Protein AF-0000000087669656 (afdb_homodimer)

Secondary structure (DSSP, 8-state):
-EEEEEE--S-TTSHHHHHHHHHHHHHHHTT-EEEEEETTTTT------HHHHHTTTSTTGGGGGGHHHHHHHHH-SEEEEEEEEBTTB--HHHHHHHHHHS-BTTTEEEETTEEEES-TT--EEEEEEEESS-HHHHHHTT-HHHHIIIIIIHHHH-TT--EEEEEE--GGG--HHHHHHHHHHHHHHHHT-/-EEEEEE--S-TTSHHHHHHHHHHHHHHHTT-EEEEEETTTTT------HHHHHTTTSTTGGGGGGHHHHHHHHH-SEEEEEEEEBTTB--HHHHHHHHHHS-BTTTEEEETTEEEES-TT--EEEEEEEESS-HHHHHHTT-HHHHIIIIIIHHHH-TT--EEEEEE--GGG--HHHHHHHHHHHHHHHHT-

Structure (mmCIF, N/CA/C/O backbone):
data_AF-0000000087669656-model_v1
#
loop_
_entity.id
_entity.type
_entity.pdbx_description
1 polymer 'NAD(P)H dehydrogenase'
#
loop_
_atom_site.group_PDB
_atom_site.id
_atom_site.type_symbol
_atom_site.label_atom_id
_atom_site.label_alt_id
_atom_site.label_comp_id
_atom_site.label_asym_id
_atom_site.label_entity_id
_atom_site.label_seq_id
_atom_site.pdbx_PDB_ins_code
_atom_site.Cartn_x
_atom_site.Cartn_y
_atom_site.Cartn_z
_atom_site.occupancy
_atom_site.B_iso_or_equiv
_atom_site.auth_seq_id
_atom_site.auth_comp_id
_atom_site.auth_asym_id
_atom_site.auth_atom_id
_atom_site.pdbx_PDB_model_num
ATOM 1 N N . MET A 1 1 ? 1.898 26.453 12.648 1 98.06 1 MET A N 1
ATOM 2 C CA . MET A 1 1 ? 2.768 25.547 11.898 1 98.06 1 MET A CA 1
ATOM 3 C C . MET A 1 1 ? 2.342 25.469 10.438 1 98.06 1 MET A C 1
ATOM 5 O O . MET A 1 1 ? 1.196 25.781 10.102 1 98.06 1 MET A O 1
ATOM 9 N N . ARG A 1 2 ? 3.307 25.125 9.586 1 98.81 2 ARG A N 1
ATOM 10 C CA . ARG A 1 2 ? 2.979 24.703 8.227 1 98.81 2 ARG A CA 1
ATOM 11 C C . ARG A 1 2 ? 2.621 23.219 8.18 1 98.81 2 ARG A C 1
ATOM 13 O O . ARG A 1 2 ? 3.484 22.359 8.367 1 98.81 2 ARG A O 1
ATOM 20 N N . VAL A 1 3 ? 1.37 22.922 7.918 1 98.94 3 VAL A N 1
ATOM 21 C CA . VAL A 1 3 ? 0.892 21.547 7.93 1 98.94 3 VAL A CA 1
ATOM 22 C C . VAL A 1 3 ? 0.675 21.062 6.5 1 98.94 3 VAL A C 1
ATOM 24 O O . VAL A 1 3 ? -0.101 21.656 5.746 1 98.94 3 VAL A O 1
ATOM 27 N N . LEU A 1 4 ? 1.393 20.062 6.133 1 98.94 4 LEU A N 1
ATOM 28 C CA . LEU A 1 4 ? 1.112 19.375 4.879 1 98.94 4 LEU A CA 1
ATOM 29 C C . LEU A 1 4 ? 0.018 18.328 5.062 1 98.94 4 LEU A C 1
ATOM 31 O O . LEU A 1 4 ? 0.16 17.406 5.879 1 98.94 4 LEU A O 1
ATOM 35 N N . VAL A 1 5 ? -1.113 18.516 4.422 1 98.94 5 VAL A N 1
ATOM 36 C CA . VAL A 1 5 ? -2.197 17.547 4.434 1 98.94 5 VAL A CA 1
ATOM 37 C C . VAL A 1 5 ? -2.152 16.719 3.152 1 98.94 5 VAL A C 1
ATOM 39 O O . VAL A 1 5 ? -2.285 17.25 2.051 1 98.94 5 VAL A O 1
ATOM 42 N N . LEU A 1 6 ? -1.875 15.445 3.285 1 98.94 6 LEU A N 1
ATOM 43 C CA . LEU A 1 6 ? -1.978 14.5 2.174 1 98.94 6 LEU A CA 1
ATOM 44 C C . LEU A 1 6 ? -3.365 13.867 2.123 1 98.94 6 LEU A C 1
ATOM 46 O O . LEU A 1 6 ? -3.785 13.211 3.074 1 98.94 6 LEU A O 1
ATOM 50 N N . TYR A 1 7 ? -4.051 14.125 1.062 1 98.94 7 TYR A N 1
ATOM 51 C CA . TYR A 1 7 ? -5.406 13.609 0.904 1 98.94 7 TYR A CA 1
ATOM 52 C C . TYR A 1 7 ? -5.512 12.719 -0.324 1 98.94 7 TYR A C 1
ATOM 54 O O . TYR A 1 7 ? -4.945 13.023 -1.375 1 98.94 7 TYR A O 1
ATOM 62 N N . SER A 1 8 ? -6.199 11.578 -0.119 1 98.75 8 SER A N 1
ATOM 63 C CA . SER A 1 8 ? -6.395 10.695 -1.264 1 98.75 8 SER A CA 1
ATOM 64 C C . SER A 1 8 ? -7.789 10.078 -1.255 1 98.75 8 SER A C 1
ATOM 66 O O . SER A 1 8 ? -8.047 9.125 -0.516 1 98.75 8 SER A O 1
ATOM 68 N N . HIS A 1 9 ? -8.641 10.531 -2.062 1 98.75 9 HIS A N 1
ATOM 69 C CA . HIS A 1 9 ? -9.945 9.977 -2.406 1 98.75 9 HIS A CA 1
ATOM 70 C C . HIS A 1 9 ? -10.469 10.578 -3.705 1 98.75 9 HIS A C 1
ATOM 72 O O . HIS A 1 9 ? -10.43 11.789 -3.895 1 98.75 9 HIS A O 1
ATOM 78 N N . PRO A 1 10 ? -11.008 9.766 -4.539 1 98.56 10 PRO A N 1
ATOM 79 C CA . PRO A 1 10 ? -11.305 10.242 -5.891 1 98.56 10 PRO A CA 1
ATOM 80 C C . PRO A 1 10 ? -12.648 10.953 -5.984 1 98.56 10 PRO A C 1
ATOM 82 O O . PRO A 1 10 ? -12.922 11.641 -6.973 1 98.56 10 PRO A O 1
ATOM 85 N N . VAL A 1 11 ? -13.547 10.742 -5.016 1 98.44 11 VAL A N 1
ATOM 86 C CA . VAL A 1 11 ? -14.906 11.258 -5.113 1 98.44 11 VAL A CA 1
ATOM 87 C C . VAL A 1 11 ? -15.086 12.438 -4.16 1 98.44 11 VAL A C 1
ATOM 89 O O . VAL A 1 11 ? -15.102 12.258 -2.941 1 98.44 11 VAL A O 1
ATOM 92 N N . GLU A 1 12 ? -15.352 13.57 -4.656 1 96.5 12 GLU A N 1
ATOM 93 C CA . GLU A 1 12 ? -15.414 14.82 -3.9 1 96.5 12 GLU A CA 1
ATOM 94 C C . GLU A 1 12 ? -16.562 14.797 -2.898 1 96.5 12 GLU A C 1
ATOM 96 O O . GLU A 1 12 ? -16.438 15.32 -1.789 1 96.5 12 GLU A O 1
ATOM 101 N N . GLU A 1 13 ? -17.656 14.172 -3.27 1 96.19 13 GLU A N 1
ATOM 102 C CA . GLU A 1 13 ? -18.859 14.211 -2.447 1 96.19 13 GLU A CA 1
ATOM 103 C C . GLU A 1 13 ? -18.875 13.062 -1.437 1 96.19 13 GLU A C 1
ATOM 105 O O . GLU A 1 13 ? -19.812 12.922 -0.663 1 96.19 13 GLU A O 1
ATOM 110 N N . SER A 1 14 ? -17.828 12.367 -1.384 1 97.06 14 SER A N 1
ATOM 111 C CA . SER A 1 14 ? -17.734 11.203 -0.5 1 97.06 14 SER A CA 1
ATOM 112 C C . SER A 1 14 ? -17.625 11.633 0.96 1 97.06 14 SER A C 1
ATOM 114 O O . SER A 1 14 ? -17.359 12.805 1.251 1 97.06 14 SER A O 1
ATOM 116 N N . PHE A 1 15 ? -17.875 10.703 1.892 1 98.25 15 PHE A N 1
ATOM 117 C CA . PHE A 1 15 ? -17.609 10.945 3.305 1 98.25 15 PHE A CA 1
ATOM 118 C C . PHE A 1 15 ? -16.141 11.297 3.525 1 98.25 15 PHE A C 1
ATOM 120 O O . PHE A 1 15 ? -15.82 12.141 4.363 1 98.25 15 PHE A O 1
ATOM 127 N N . GLY A 1 16 ? -15.211 10.641 2.758 1 98.38 16 GLY A N 1
ATOM 128 C CA . GLY A 1 16 ? -13.805 11.016 2.781 1 98.38 16 GLY A CA 1
ATOM 129 C C . GLY A 1 16 ? -13.578 12.477 2.432 1 98.38 16 GLY A C 1
ATOM 130 O O . GLY A 1 16 ? -12.758 13.148 3.061 1 98.38 16 GLY A O 1
ATOM 131 N N . GLY A 1 17 ? -14.305 12.906 1.438 1 98.56 17 GLY A N 1
ATOM 132 C CA . GLY A 1 17 ? -14.242 14.312 1.092 1 98.56 17 GLY A CA 1
ATOM 133 C C . GLY A 1 17 ? -14.688 15.227 2.219 1 98.56 17 GLY A C 1
ATOM 134 O O . GLY A 1 17 ? -14.07 16.266 2.457 1 98.56 17 GLY A O 1
ATOM 135 N N . ALA A 1 18 ? -15.75 14.883 2.914 1 98.75 18 ALA A N 1
ATOM 136 C CA . ALA A 1 18 ? -16.234 15.656 4.055 1 98.75 18 ALA A CA 1
ATOM 137 C C . ALA A 1 18 ? -15.188 15.711 5.164 1 98.75 18 ALA A C 1
ATOM 139 O O . ALA A 1 18 ? -14.961 16.766 5.758 1 98.75 18 ALA A O 1
ATOM 140 N N . LEU A 1 19 ? -14.57 14.602 5.414 1 98.94 19 LEU A N 1
ATOM 141 C CA . LEU A 1 19 ? -13.523 14.539 6.426 1 98.94 19 LEU A CA 1
ATOM 142 C C . LEU A 1 19 ? -12.344 15.422 6.043 1 98.94 19 LEU A C 1
ATOM 144 O O . LEU A 1 19 ? -11.773 16.109 6.898 1 98.94 19 LEU A O 1
ATOM 148 N N . HIS A 1 20 ? -12 15.383 4.785 1 98.94 20 HIS A N 1
ATOM 149 C CA . HIS A 1 20 ? -10.914 16.203 4.273 1 98.94 20 HIS A CA 1
ATOM 150 C C . HIS A 1 20 ? -11.203 17.688 4.477 1 98.94 20 HIS A C 1
ATOM 152 O O . HIS A 1 20 ? -10.375 18.422 5.035 1 98.94 20 HIS A O 1
ATOM 158 N N . ARG A 1 21 ? -12.367 18.125 4.051 1 98.88 21 ARG A N 1
ATOM 159 C CA . ARG A 1 21 ? -12.758 19.516 4.207 1 98.88 21 ARG A CA 1
ATOM 160 C C . ARG A 1 21 ? -12.766 19.922 5.676 1 98.88 21 ARG A C 1
ATOM 162 O O . ARG A 1 21 ? -12.266 21 6.031 1 98.88 21 ARG A O 1
ATOM 169 N N . GLN A 1 22 ? -13.312 19.094 6.5 1 98.94 22 GLN A N 1
ATOM 170 C CA . GLN A 1 22 ? -13.359 19.375 7.934 1 98.94 22 GLN A CA 1
ATOM 171 C C . GLN A 1 22 ? -11.945 19.469 8.516 1 98.94 22 GLN A C 1
ATOM 173 O O . GLN A 1 22 ? -11.672 20.359 9.328 1 98.94 22 GLN A O 1
ATOM 178 N N . THR A 1 23 ? -11.055 18.562 8.133 1 98.94 23 THR A N 1
ATOM 179 C CA . THR A 1 23 ? -9.68 18.562 8.602 1 98.94 23 THR A CA 1
ATOM 180 C C . THR A 1 23 ? -8.977 19.859 8.25 1 98.94 23 THR A C 1
ATOM 182 O O . THR A 1 23 ? -8.398 20.531 9.117 1 98.94 23 THR A O 1
ATOM 185 N N . VAL A 1 24 ? -9.086 20.25 6.996 1 98.94 24 VAL A N 1
ATOM 186 C CA . VAL A 1 24 ? -8.422 21.453 6.508 1 98.94 24 VAL A CA 1
ATOM 187 C C . VAL A 1 24 ? -8.984 22.672 7.219 1 98.94 24 VAL A C 1
ATOM 189 O O . VAL A 1 24 ? -8.234 23.516 7.719 1 98.94 24 VAL A O 1
ATOM 192 N N . THR A 1 25 ? -10.305 22.734 7.297 1 98.88 25 THR A N 1
ATOM 193 C CA . THR A 1 25 ? -10.961 23.875 7.941 1 98.88 25 THR A CA 1
ATOM 194 C C . THR A 1 25 ? -10.555 23.969 9.414 1 98.88 25 THR A C 1
ATOM 196 O O . THR A 1 25 ? -10.227 25.047 9.898 1 98.88 25 THR A O 1
ATOM 199 N N . SER A 1 26 ? -10.57 22.859 10.07 1 98.94 26 SER A N 1
ATOM 200 C CA . SER A 1 26 ? -10.266 22.844 11.5 1 98.94 26 SER A CA 1
ATOM 201 C C . SER A 1 26 ? -8.805 23.203 11.758 1 98.94 26 SER A C 1
ATOM 203 O O . SER A 1 26 ? -8.508 23.922 12.719 1 98.94 26 SER A O 1
ATOM 205 N N . LEU A 1 27 ? -7.879 22.703 10.938 1 98.94 27 LEU A N 1
ATOM 206 C CA . LEU A 1 27 ? -6.473 23.062 11.078 1 98.94 27 LEU A CA 1
ATOM 207 C C . LEU A 1 27 ? -6.273 24.562 10.898 1 98.94 27 LEU A C 1
ATOM 209 O O . LEU A 1 27 ? -5.508 25.188 11.641 1 98.94 27 LEU A O 1
ATOM 213 N N . LYS A 1 28 ? -6.953 25.109 9.914 1 98.88 28 LYS A N 1
ATOM 214 C CA . LYS A 1 28 ? -6.875 26.547 9.695 1 98.88 28 LYS A CA 1
ATOM 215 C C . LYS A 1 28 ? -7.457 27.312 10.883 1 98.88 28 LYS A C 1
ATOM 217 O O . LYS A 1 28 ? -6.902 28.328 11.305 1 98.88 28 LYS A O 1
ATOM 222 N N . THR A 1 29 ? -8.555 26.859 11.375 1 98.75 29 THR A N 1
ATOM 223 C CA . THR A 1 29 ? -9.18 27.453 12.555 1 98.75 29 THR A CA 1
ATOM 224 C C . THR A 1 29 ? -8.219 27.453 13.734 1 98.75 29 THR A C 1
ATOM 226 O O . THR A 1 29 ? -8.211 28.391 14.539 1 98.75 29 THR A O 1
ATOM 229 N N . ALA A 1 30 ? -7.387 26.438 13.852 1 98.69 30 ALA A N 1
ATOM 230 C CA . ALA A 1 30 ? -6.41 26.297 14.93 1 98.69 30 ALA A CA 1
ATOM 231 C C . ALA A 1 30 ? -5.227 27.234 14.727 1 98.69 30 ALA A C 1
ATOM 233 O O . ALA A 1 30 ? -4.352 27.328 15.586 1 98.69 30 ALA A O 1
ATOM 234 N N . GLY A 1 31 ? -5.152 27.906 13.562 1 98.75 31 GLY A N 1
ATOM 235 C CA . GLY A 1 31 ? -4.129 28.906 13.328 1 98.75 31 GLY A CA 1
ATOM 236 C C . GLY A 1 31 ? -2.973 28.391 12.492 1 98.75 31 GLY A C 1
ATOM 237 O O . GLY A 1 31 ? -1.952 29.078 12.359 1 98.75 31 GLY A O 1
ATOM 238 N N . HIS A 1 32 ? -3.088 27.203 11.891 1 98.88 32 HIS A N 1
ATOM 239 C CA . HIS A 1 32 ? -2.016 26.625 11.086 1 98.88 32 HIS A CA 1
ATOM 240 C C . HIS A 1 32 ? -2.074 27.141 9.648 1 98.88 32 HIS A C 1
ATOM 242 O O . HIS A 1 32 ? -3.139 27.531 9.164 1 98.88 32 HIS A O 1
ATOM 248 N N . GLU A 1 33 ? -0.918 27.234 8.992 1 98.88 33 GLU A N 1
ATOM 249 C CA . GLU A 1 33 ? -0.84 27.312 7.539 1 98.88 33 GLU A CA 1
ATOM 250 C C . GLU A 1 33 ? -0.948 25.938 6.895 1 98.88 33 GLU A C 1
ATOM 252 O O . GLU A 1 33 ? -0.137 25.047 7.172 1 98.88 33 GLU A O 1
ATOM 257 N N . VAL A 1 34 ? -1.955 25.781 6.059 1 98.94 34 VAL A N 1
ATOM 258 C CA . VAL A 1 34 ? -2.225 24.438 5.551 1 98.94 34 VAL A CA 1
ATOM 259 C C . VAL A 1 34 ? -1.82 24.344 4.082 1 98.94 34 VAL A C 1
ATOM 261 O O . VAL A 1 34 ? -2.262 25.156 3.26 1 98.94 34 VAL A O 1
ATOM 264 N N . ASP A 1 35 ? -0.909 23.469 3.711 1 98.94 35 ASP A N 1
ATOM 265 C CA . ASP A 1 35 ? -0.659 23.016 2.344 1 98.94 35 ASP A CA 1
ATOM 266 C C . ASP A 1 35 ? -1.482 21.781 2.012 1 98.94 35 ASP A C 1
ATOM 268 O O . ASP A 1 35 ? -1.108 20.656 2.377 1 98.94 35 ASP A O 1
ATOM 272 N N . ASP A 1 36 ? -2.562 22.047 1.373 1 98.88 36 ASP A N 1
ATOM 273 C CA . ASP A 1 36 ? -3.523 20.984 1.065 1 98.88 36 ASP A CA 1
ATOM 274 C C . ASP A 1 36 ? -3.139 20.25 -0.215 1 98.88 36 ASP A C 1
ATOM 276 O O . ASP A 1 36 ? -3.473 20.688 -1.316 1 98.88 36 ASP A O 1
ATOM 280 N N . CYS A 1 37 ? -2.48 19.109 -0.04 1 98.88 37 CYS A N 1
ATOM 281 C CA . CYS A 1 37 ? -2.047 18.297 -1.164 1 98.88 37 CYS A CA 1
ATOM 282 C C . CYS A 1 37 ? -3.061 17.188 -1.458 1 98.88 37 CYS A C 1
ATOM 284 O O . CYS A 1 37 ? -3 16.109 -0.869 1 98.88 37 CYS A O 1
ATOM 286 N N . ASN A 1 38 ? -3.951 17.5 -2.326 1 98.81 38 ASN A N 1
ATOM 287 C CA . ASN A 1 38 ? -4.906 16.516 -2.83 1 98.81 38 ASN A CA 1
ATOM 288 C C . ASN A 1 38 ? -4.344 15.742 -4.02 1 98.81 38 ASN A C 1
ATOM 290 O O . ASN A 1 38 ? -4.301 16.25 -5.137 1 98.81 38 ASN A O 1
ATOM 294 N N . LEU A 1 39 ? -4.027 14.5 -3.797 1 98.81 39 LEU A N 1
ATOM 295 C CA . LEU A 1 39 ? -3.281 13.727 -4.781 1 98.81 39 LEU A CA 1
ATOM 296 C C . LEU A 1 39 ? -4.133 13.453 -6.016 1 98.81 39 LEU A C 1
ATOM 298 O O . LEU A 1 39 ? -3.619 13.398 -7.133 1 98.81 39 LEU A O 1
ATOM 302 N N . TYR A 1 40 ? -5.434 13.227 -5.801 1 98.75 40 TYR A N 1
ATOM 303 C CA . TYR A 1 40 ? -6.32 13.008 -6.938 1 98.75 40 TYR A CA 1
ATOM 304 C C . TYR A 1 40 ? -6.512 14.289 -7.738 1 98.75 40 TYR A C 1
ATOM 306 O O . TYR A 1 40 ? -6.426 14.281 -8.969 1 98.75 40 TYR A O 1
ATOM 314 N N . ALA A 1 41 ? -6.746 15.406 -7.02 1 98.25 41 ALA A N 1
ATOM 315 C CA . ALA A 1 41 ? -6.945 16.688 -7.699 1 98.25 41 ALA A CA 1
ATOM 316 C C . ALA A 1 41 ? -5.703 17.078 -8.492 1 98.25 41 ALA A C 1
ATOM 318 O O . ALA A 1 41 ? -5.805 17.703 -9.555 1 98.25 41 ALA A O 1
ATOM 319 N N . GLU A 1 42 ? -4.566 16.672 -8.031 1 98.06 42 GLU A N 1
ATOM 320 C CA . GLU A 1 42 ? -3.307 17.047 -8.656 1 98.06 42 GLU A CA 1
ATOM 321 C C . GLU A 1 42 ? -2.844 15.992 -9.648 1 98.06 42 GLU A C 1
ATOM 323 O O . GLU A 1 42 ? -1.757 16.094 -10.219 1 98.06 42 GLU A O 1
ATOM 328 N N . ALA A 1 43 ? -3.602 14.922 -9.852 1 97.75 43 ALA A N 1
ATOM 329 C CA . ALA A 1 43 ? -3.309 13.852 -10.797 1 97.75 43 ALA A CA 1
ATOM 330 C C . ALA A 1 43 ? -1.926 13.258 -10.547 1 97.75 43 ALA A C 1
ATOM 332 O O . ALA A 1 43 ? -1.146 13.062 -11.477 1 97.75 43 ALA A O 1
ATOM 333 N N . PHE A 1 44 ? -1.64 13.055 -9.328 1 98.5 44 PHE A N 1
ATOM 334 C CA . PHE A 1 44 ? -0.348 12.484 -8.969 1 98.5 44 PHE A CA 1
ATOM 335 C C . PHE A 1 44 ? -0.175 11.102 -9.586 1 98.5 44 PHE A C 1
ATOM 337 O O . PHE A 1 44 ? -1.07 10.258 -9.492 1 98.5 44 PHE A O 1
ATOM 344 N N . ASP A 1 45 ? 0.923 10.828 -10.227 1 98.12 45 ASP A N 1
ATOM 345 C CA . ASP A 1 45 ? 1.252 9.508 -10.766 1 98.12 45 ASP A CA 1
ATOM 346 C C . ASP A 1 45 ? 1.988 8.664 -9.727 1 98.12 45 ASP A C 1
ATOM 348 O O . ASP A 1 45 ? 3.152 8.93 -9.414 1 98.12 45 ASP A O 1
ATOM 352 N N . PRO A 1 46 ? 1.313 7.641 -9.227 1 98.56 46 PRO A N 1
ATOM 353 C CA . PRO A 1 46 ? 1.906 6.883 -8.125 1 98.56 46 PRO A CA 1
ATOM 354 C C . PRO A 1 46 ? 2.893 5.82 -8.594 1 98.56 46 PRO A C 1
ATOM 356 O O . PRO A 1 46 ? 3.584 5.207 -7.781 1 98.56 46 PRO A O 1
ATOM 359 N N . VAL A 1 47 ? 3.059 5.59 -9.859 1 98.62 47 VAL A N 1
ATOM 360 C CA . VAL A 1 47 ? 3.867 4.488 -10.367 1 98.62 47 VAL A CA 1
ATOM 361 C C . VAL A 1 47 ? 5.332 4.914 -10.453 1 98.62 47 VAL A C 1
ATOM 363 O O . VAL A 1 47 ? 5.668 5.863 -11.164 1 98.62 47 VAL A O 1
ATOM 366 N N . LEU A 1 48 ? 6.148 4.27 -9.672 1 98.19 48 LEU A N 1
ATOM 367 C CA . LEU A 1 48 ? 7.586 4.477 -9.805 1 98.19 48 LEU A CA 1
ATOM 368 C C . LEU A 1 48 ? 8.086 3.965 -11.148 1 98.19 48 LEU A C 1
ATOM 370 O O . LEU A 1 48 ? 8.062 2.76 -11.406 1 98.19 48 LEU A O 1
ATOM 374 N N . SER A 1 49 ? 8.562 4.828 -11.969 1 97.19 49 SER A N 1
ATOM 375 C CA . SER A 1 49 ? 8.953 4.473 -13.328 1 97.19 49 SER A CA 1
ATOM 376 C C . SER A 1 49 ? 10.312 3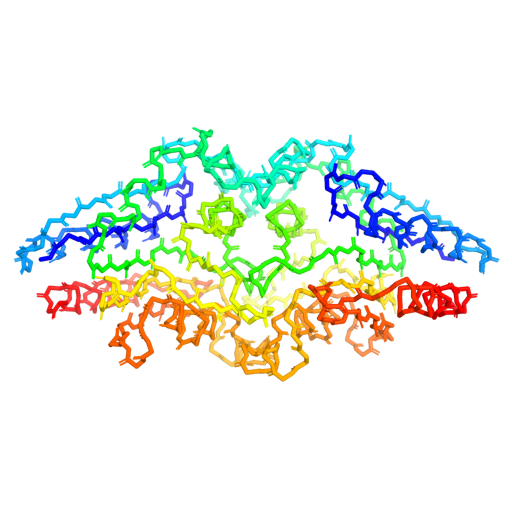.77 -13.344 1 97.19 49 SER A C 1
ATOM 378 O O . SER A 1 49 ? 11.039 3.795 -12.352 1 97.19 49 SER A O 1
ATOM 380 N N . ARG A 1 50 ? 10.539 3.152 -14.469 1 97.81 50 ARG A N 1
ATOM 381 C CA . ARG A 1 50 ? 11.844 2.535 -14.68 1 97.81 50 ARG A CA 1
ATOM 382 C C . ARG A 1 50 ? 12.961 3.555 -14.508 1 97.81 50 ARG A C 1
ATOM 384 O O . ARG A 1 50 ? 13.945 3.293 -13.812 1 97.81 50 ARG A O 1
ATOM 391 N N . HIS A 1 51 ? 12.859 4.68 -15.125 1 96.69 51 HIS A N 1
ATOM 392 C CA . HIS A 1 51 ? 13.867 5.734 -15.047 1 96.69 51 HIS A CA 1
ATOM 393 C C . HIS A 1 51 ? 14.086 6.176 -13.602 1 96.69 51 HIS A C 1
ATOM 395 O O . HIS A 1 51 ? 15.227 6.242 -13.141 1 96.69 51 HIS A O 1
ATOM 401 N N . ASP A 1 52 ? 12.984 6.434 -12.906 1 96.19 52 ASP A N 1
ATOM 402 C CA . ASP A 1 52 ? 13.086 6.918 -11.531 1 96.19 52 ASP A CA 1
ATOM 403 C C . ASP A 1 52 ? 13.75 5.879 -10.633 1 96.19 52 ASP A C 1
ATOM 405 O O . ASP A 1 52 ? 14.484 6.227 -9.703 1 96.19 52 ASP A O 1
ATOM 409 N N . ARG A 1 53 ? 13.391 4.652 -10.914 1 97 53 ARG A N 1
ATOM 410 C CA . ARG A 1 53 ? 14 3.602 -10.102 1 97 53 ARG A CA 1
ATOM 411 C C . ARG A 1 53 ? 15.492 3.494 -10.367 1 97 53 ARG A C 1
ATOM 413 O O . ARG A 1 53 ? 16.281 3.254 -9.453 1 97 53 ARG A O 1
ATOM 420 N N . VAL A 1 54 ? 15.953 3.662 -11.594 1 96.38 54 VAL A N 1
ATOM 421 C CA . VAL A 1 54 ? 17.359 3.562 -11.977 1 96.38 54 VAL A CA 1
ATOM 422 C C . VAL A 1 54 ? 18.156 4.68 -11.312 1 96.38 54 VAL A C 1
ATOM 424 O O . VAL A 1 54 ? 19.266 4.449 -10.82 1 96.38 54 VAL A O 1
ATOM 427 N N . ILE A 1 55 ? 17.594 5.859 -11.172 1 95.38 55 ILE A N 1
ATOM 428 C CA . ILE A 1 55 ? 18.344 6.984 -10.625 1 95.38 55 ILE A CA 1
ATOM 429 C C . ILE A 1 55 ? 17.938 7.215 -9.172 1 95.38 55 ILE A C 1
ATOM 431 O O . ILE A 1 55 ? 18.188 8.281 -8.609 1 95.38 55 ILE A O 1
ATOM 435 N N . TYR A 1 56 ? 17.312 6.242 -8.555 1 93.81 56 TYR A N 1
ATOM 436 C CA . TYR A 1 56 ? 16.688 6.359 -7.238 1 93.81 56 TYR A CA 1
ATOM 437 C C . TYR A 1 56 ? 17.703 6.84 -6.203 1 93.81 56 TYR A C 1
ATOM 439 O O . TYR A 1 56 ? 17.359 7.602 -5.297 1 93.81 56 TYR A O 1
ATOM 447 N N . HIS A 1 57 ? 18.953 6.453 -6.375 1 91.44 57 HIS A N 1
ATOM 448 C CA . HIS A 1 57 ? 19.969 6.75 -5.363 1 91.44 57 HIS A CA 1
ATOM 449 C C . HIS A 1 57 ? 20.875 7.891 -5.809 1 91.44 57 HIS A C 1
ATOM 451 O O . HIS A 1 57 ? 21.812 8.258 -5.098 1 91.44 57 HIS A O 1
ATOM 457 N N . ASP A 1 58 ? 20.547 8.484 -6.949 1 93.12 58 ASP A N 1
ATOM 458 C CA . ASP A 1 58 ? 21.375 9.578 -7.477 1 93.12 58 ASP A CA 1
ATOM 459 C C . ASP A 1 58 ? 20.844 10.93 -7.012 1 93.12 58 ASP A C 1
ATOM 461 O O . ASP A 1 58 ? 20.281 11.688 -7.805 1 93.12 58 ASP A O 1
ATOM 465 N N . TYR A 1 59 ? 21.141 11.289 -5.812 1 90.19 59 TYR A N 1
ATOM 466 C CA . TYR A 1 59 ? 20.734 12.586 -5.281 1 90.19 59 TYR A CA 1
ATOM 467 C C . TYR A 1 59 ? 21.703 13.68 -5.691 1 90.19 59 TYR A C 1
ATOM 469 O O . TYR A 1 59 ? 22.922 13.516 -5.566 1 90.19 59 TYR A O 1
ATOM 477 N N . PRO A 1 60 ? 21.219 14.781 -6.246 1 92.81 60 PRO A N 1
ATOM 478 C CA . PRO A 1 60 ? 19.844 15.242 -6.176 1 92.81 60 PRO A CA 1
ATOM 479 C C . PRO A 1 60 ? 19.062 14.984 -7.465 1 92.81 60 PRO A C 1
ATOM 481 O O . PRO A 1 60 ? 17.922 15.414 -7.598 1 92.81 60 PRO A O 1
ATOM 484 N N . GLU A 1 61 ? 19.594 14.273 -8.391 1 93.69 61 GLU A N 1
ATOM 485 C CA . GLU A 1 61 ? 18.969 14.047 -9.68 1 93.69 61 GLU A CA 1
ATOM 486 C C . GLU A 1 61 ? 17.641 13.305 -9.523 1 93.69 61 GLU A C 1
ATOM 488 O O . GLU A 1 61 ? 16.703 13.508 -10.305 1 93.69 61 GLU A O 1
ATOM 493 N N . ASN A 1 62 ? 17.516 12.5 -8.523 1 94.38 62 ASN A N 1
ATOM 494 C CA . ASN A 1 62 ? 16.344 11.664 -8.312 1 94.38 62 ASN A CA 1
ATOM 495 C C . ASN A 1 62 ? 15.117 12.508 -7.953 1 94.38 62 ASN A C 1
ATOM 497 O O . ASN A 1 62 ? 13.984 12.016 -7.996 1 94.38 62 ASN A O 1
ATOM 501 N N . THR A 1 63 ? 15.344 13.758 -7.609 1 94.19 63 THR A N 1
ATOM 502 C CA . THR A 1 63 ? 14.234 14.578 -7.129 1 94.19 63 THR A CA 1
ATOM 503 C C . THR A 1 63 ? 13.656 15.422 -8.266 1 94.19 63 THR A C 1
ATOM 505 O O . THR A 1 63 ? 12.578 16 -8.125 1 94.19 63 THR A O 1
ATOM 508 N N . GLU A 1 64 ? 14.273 15.508 -9.328 1 90.75 64 GLU A N 1
ATOM 509 C CA . GLU A 1 64 ? 13.984 16.5 -10.367 1 90.75 64 GLU A CA 1
ATOM 510 C C . GLU A 1 64 ? 12.531 16.422 -10.805 1 90.75 64 GLU A C 1
ATOM 512 O O . GLU A 1 64 ? 11.844 17.453 -10.867 1 90.75 64 GLU A O 1
ATOM 517 N N . ILE A 1 65 ? 11.969 15.25 -11.016 1 88.69 65 ILE A N 1
ATOM 518 C CA . ILE A 1 65 ? 10.633 15.086 -11.578 1 88.69 65 ILE A CA 1
ATOM 519 C C . ILE A 1 65 ? 9.586 15.352 -10.5 1 88.69 65 ILE A C 1
ATOM 521 O O . ILE A 1 65 ? 8.453 15.734 -10.805 1 88.69 65 ILE A O 1
ATOM 525 N N . LEU A 1 66 ? 10.016 15.258 -9.258 1 94.69 66 LEU A N 1
ATOM 526 C CA . LEU A 1 66 ? 9.062 15.375 -8.156 1 94.69 66 LEU A CA 1
ATOM 527 C C . LEU A 1 66 ? 9.391 16.578 -7.285 1 94.69 66 LEU A C 1
ATOM 529 O O . LEU A 1 66 ? 8.977 16.641 -6.121 1 94.69 66 LEU A O 1
ATOM 533 N N . LYS A 1 67 ? 10.062 17.5 -7.844 1 95.88 67 LYS A N 1
ATOM 534 C CA . LYS A 1 67 ? 10.562 18.656 -7.105 1 95.88 67 LYS A CA 1
ATOM 535 C C . LYS A 1 67 ? 9.438 19.391 -6.391 1 95.88 67 LYS A C 1
ATOM 537 O O . LYS A 1 67 ? 9.562 19.734 -5.215 1 95.88 67 LYS A O 1
ATOM 542 N N . PRO A 1 68 ? 8.258 19.578 -7.039 1 97.12 68 PRO A N 1
ATOM 543 C CA . PRO A 1 68 ? 7.195 20.312 -6.348 1 97.12 68 PRO A CA 1
ATOM 544 C C . PRO A 1 68 ? 6.711 19.609 -5.086 1 97.12 68 PRO A C 1
ATOM 546 O O . PRO A 1 68 ? 6.402 20.266 -4.086 1 97.12 68 PRO A O 1
ATOM 549 N N . TYR A 1 69 ? 6.621 18.344 -5.074 1 98.56 69 TYR A N 1
ATOM 550 C CA . TYR A 1 69 ? 6.176 17.578 -3.912 1 98.56 69 TYR A CA 1
ATOM 551 C C . TYR A 1 69 ? 7.273 17.516 -2.857 1 98.56 69 TYR A C 1
ATOM 553 O O . TYR A 1 69 ? 6.992 17.594 -1.657 1 98.56 69 TYR A O 1
ATOM 561 N N . VAL A 1 70 ? 8.5 17.375 -3.352 1 98.12 70 VAL A N 1
ATOM 562 C CA . VAL A 1 70 ? 9.648 17.328 -2.445 1 98.12 70 VAL A CA 1
ATOM 563 C C . VAL A 1 70 ? 9.758 18.641 -1.67 1 98.12 70 VAL A C 1
ATOM 565 O O . VAL A 1 70 ? 9.953 18.625 -0.453 1 98.12 70 VAL A O 1
ATOM 568 N N . GLU A 1 71 ? 9.594 19.75 -2.303 1 97.88 71 GLU A N 1
ATOM 569 C CA . GLU A 1 71 ? 9.695 21.062 -1.669 1 97.88 71 GLU A CA 1
ATOM 570 C C . GLU A 1 71 ? 8.594 21.25 -0.631 1 97.88 71 GLU A C 1
ATOM 572 O O . GLU A 1 71 ? 8.836 21.812 0.441 1 97.88 71 GLU A O 1
ATOM 577 N N . ARG A 1 72 ? 7.395 20.781 -0.916 1 98.62 72 ARG A N 1
ATOM 578 C CA . ARG A 1 72 ? 6.289 20.875 0.033 1 98.62 72 ARG A CA 1
ATOM 579 C C . ARG A 1 72 ? 6.59 20.062 1.296 1 98.62 72 ARG A C 1
ATOM 581 O O . ARG A 1 72 ? 6.348 20.547 2.408 1 98.62 72 ARG A O 1
ATOM 588 N N . LEU A 1 73 ? 7.145 18.891 1.052 1 98.5 73 LEU A N 1
ATOM 589 C CA . LEU A 1 73 ? 7.508 18.031 2.17 1 98.5 73 LEU A CA 1
ATOM 590 C C . LEU A 1 73 ? 8.594 18.672 3.027 1 98.5 73 LEU A C 1
ATOM 592 O O . LEU A 1 73 ? 8.523 18.625 4.258 1 98.5 73 LEU A O 1
ATOM 596 N N . GLN A 1 74 ? 9.5 19.266 2.395 1 97.25 74 GLN A N 1
ATOM 597 C CA . GLN A 1 74 ? 10.641 19.859 3.084 1 97.25 74 GLN A CA 1
ATOM 598 C C . GLN A 1 74 ? 10.219 21.094 3.871 1 97.25 74 GLN A C 1
ATOM 600 O O . GLN A 1 74 ? 10.844 21.438 4.875 1 97.25 74 GLN A O 1
ATOM 605 N N . LYS A 1 75 ? 9.148 21.734 3.494 1 98.06 75 LYS A N 1
ATOM 606 C CA . LYS A 1 75 ? 8.672 22.953 4.148 1 98.06 75 LYS A CA 1
ATOM 607 C C . LYS A 1 75 ? 7.734 22.625 5.309 1 98.06 75 LYS A C 1
ATOM 609 O O . LYS A 1 75 ? 7.449 23.484 6.145 1 98.06 75 LYS A O 1
ATOM 614 N N . ALA A 1 76 ? 7.27 21.422 5.355 1 98.69 76 ALA A N 1
ATOM 615 C CA . ALA A 1 76 ? 6.23 21.047 6.312 1 98.69 76 ALA A CA 1
ATOM 616 C C . ALA A 1 76 ? 6.797 20.953 7.727 1 98.69 76 ALA A C 1
ATOM 618 O O . ALA A 1 76 ? 7.91 20.469 7.922 1 98.69 76 ALA A O 1
ATOM 619 N N . GLU A 1 77 ? 6.031 21.406 8.688 1 98.75 77 GLU A N 1
ATOM 620 C CA . GLU A 1 77 ? 6.367 21.281 10.102 1 98.75 77 GLU A CA 1
ATOM 621 C C . GLU A 1 77 ? 5.527 20.203 10.773 1 98.75 77 GLU A C 1
ATOM 623 O O . GLU A 1 77 ? 5.855 19.75 11.875 1 98.75 77 GLU A O 1
ATOM 628 N N . ALA A 1 78 ? 4.449 19.859 10.141 1 98.88 78 ALA A N 1
ATOM 629 C CA . ALA A 1 78 ? 3.566 18.766 10.539 1 98.88 78 ALA A CA 1
ATOM 630 C C . ALA A 1 78 ? 2.957 18.094 9.312 1 98.88 78 ALA A C 1
ATOM 632 O O . ALA A 1 78 ? 2.928 18.672 8.227 1 98.88 78 ALA A O 1
ATOM 633 N N . LEU A 1 79 ? 2.576 16.844 9.508 1 98.88 79 LEU A N 1
ATOM 634 C CA . LEU A 1 79 ? 1.975 16.047 8.453 1 98.88 79 LEU A CA 1
ATOM 635 C C . LEU A 1 79 ? 0.628 15.484 8.898 1 98.88 79 LEU A C 1
ATOM 637 O O . LEU A 1 79 ? 0.496 14.992 10.016 1 98.88 79 LEU A O 1
ATOM 641 N N . VAL A 1 80 ? -0.411 15.648 8.133 1 98.94 80 VAL A N 1
ATOM 642 C CA . VAL A 1 80 ? -1.703 15.016 8.359 1 98.94 80 VAL A CA 1
ATOM 643 C C . VAL A 1 80 ? -2.092 14.188 7.141 1 98.94 80 VAL A C 1
ATOM 645 O O . VAL A 1 80 ? -2.061 14.68 6.012 1 98.94 80 VAL A O 1
ATOM 648 N N . ILE A 1 81 ? -2.4 12.969 7.348 1 98.94 81 ILE A N 1
ATOM 649 C CA . ILE A 1 81 ? -2.828 12.047 6.297 1 98.94 81 ILE A CA 1
ATOM 650 C C . ILE A 1 81 ? -4.332 11.812 6.402 1 98.94 81 ILE A C 1
ATOM 652 O O . ILE A 1 81 ? -4.824 11.359 7.441 1 98.94 81 ILE A O 1
ATOM 656 N N . CYS A 1 82 ? -5.082 12.18 5.457 1 98.94 82 CYS A N 1
ATOM 657 C CA . CYS A 1 82 ? -6.52 11.961 5.355 1 98.94 82 CYS A CA 1
ATOM 658 C C . CYS A 1 82 ? -6.852 11.047 4.18 1 98.94 82 CYS A C 1
ATOM 660 O O . CYS A 1 82 ? -6.758 11.461 3.023 1 98.94 82 CYS A O 1
ATOM 662 N N . THR A 1 83 ? -7.227 9.82 4.434 1 98.94 83 THR A N 1
ATOM 663 C CA . THR A 1 83 ? -7.348 8.852 3.357 1 98.94 83 THR A CA 1
ATOM 664 C C . THR A 1 83 ? -8.18 7.648 3.803 1 98.94 83 THR A C 1
ATOM 666 O O . THR A 1 83 ? -8.273 7.359 4.996 1 98.94 83 THR A O 1
ATOM 669 N N . PRO A 1 84 ? -8.867 6.992 2.895 1 98.69 84 PRO A N 1
ATOM 670 C CA . PRO A 1 84 ? -9.453 5.695 3.23 1 98.69 84 PRO A CA 1
ATOM 671 C C . PRO A 1 84 ? -8.422 4.574 3.312 1 98.69 84 PRO A C 1
ATOM 673 O O . PRO A 1 84 ? -7.277 4.758 2.887 1 98.69 84 PRO A O 1
ATOM 676 N N . VAL A 1 85 ? -8.812 3.502 3.924 1 98.44 85 VAL A N 1
ATOM 677 C CA . VAL A 1 85 ? -8.062 2.25 3.883 1 98.44 85 VAL A CA 1
ATOM 678 C C . VAL A 1 85 ? -8.758 1.263 2.945 1 98.44 85 VAL A C 1
ATOM 680 O O . VAL A 1 85 ? -9.906 0.873 3.186 1 98.44 85 VAL A O 1
ATOM 683 N N . TRP A 1 86 ? -8.094 0.936 1.856 1 97.25 86 TRP A N 1
ATOM 684 C CA . TRP A 1 86 ? -8.57 -0.016 0.86 1 97.25 86 TRP A CA 1
ATOM 685 C C . TRP A 1 86 ? -7.734 -1.29 0.876 1 97.25 86 TRP A C 1
ATOM 687 O O . TRP A 1 86 ? -6.508 -1.234 0.763 1 97.25 86 TRP A O 1
ATOM 697 N N . ASN A 1 87 ? -8.438 -2.465 1.042 1 95.38 87 ASN A N 1
ATOM 698 C CA . ASN A 1 87 ? -7.719 -3.734 1.094 1 95.38 87 ASN A CA 1
ATOM 699 C C . ASN A 1 87 ? -6.594 -3.703 2.125 1 95.38 87 ASN A C 1
ATOM 701 O O . ASN A 1 87 ? -5.453 -4.047 1.813 1 95.38 87 ASN A O 1
ATOM 705 N N . PHE A 1 88 ? -6.875 -3.121 3.256 1 96.69 88 PHE A N 1
ATOM 706 C CA . PHE A 1 88 ? -6.051 -3.117 4.457 1 96.69 88 PHE A CA 1
ATOM 707 C C . PHE A 1 88 ? -4.754 -2.35 4.223 1 96.69 88 PHE A C 1
ATOM 709 O O . PHE A 1 88 ? -3.738 -2.623 4.867 1 96.69 88 PHE A O 1
ATOM 716 N N . GLY A 1 89 ? -4.766 -1.371 3.35 1 97.88 89 GLY A N 1
ATOM 717 C CA . GLY A 1 89 ? -3.633 -0.498 3.084 1 97.88 89 GLY A CA 1
ATOM 718 C C . GLY A 1 89 ? -4.039 0.852 2.523 1 97.88 89 GLY A C 1
ATOM 719 O O . GLY A 1 89 ? -5.223 1.099 2.281 1 97.88 89 GLY A O 1
ATOM 720 N N . PHE A 1 90 ? -3.043 1.718 2.359 1 98.75 90 PHE A N 1
ATOM 721 C CA . PHE A 1 90 ? -3.283 3.01 1.726 1 98.75 90 PHE A CA 1
ATOM 722 C C . PHE A 1 90 ? -3.623 2.834 0.25 1 98.75 90 PHE A C 1
ATOM 724 O O . PHE A 1 90 ? -3.133 1.908 -0.399 1 98.75 90 PHE A O 1
ATOM 731 N N . PRO A 1 91 ? -4.508 3.744 -0.251 1 98.75 91 PRO A N 1
ATOM 732 C CA . PRO A 1 91 ? -4.723 3.725 -1.7 1 98.75 91 PRO A CA 1
ATOM 733 C C . PRO A 1 91 ? -3.418 3.814 -2.49 1 98.75 91 PRO A C 1
ATOM 735 O O . PRO A 1 91 ? -2.461 4.449 -2.039 1 98.75 91 PRO A O 1
ATOM 738 N N . ALA A 1 92 ? -3.441 3.227 -3.66 1 98.81 92 ALA A N 1
ATOM 739 C CA . ALA A 1 92 ? -2.248 3.176 -4.5 1 98.81 92 ALA A CA 1
ATOM 740 C C . ALA A 1 92 ? -1.643 4.566 -4.68 1 98.81 92 ALA A C 1
ATOM 742 O O . ALA A 1 92 ? -0.42 4.723 -4.664 1 98.81 92 ALA A O 1
ATOM 743 N N . ILE A 1 93 ? -2.49 5.562 -4.801 1 98.88 93 ILE A N 1
ATOM 744 C CA . ILE A 1 93 ? -1.998 6.898 -5.113 1 98.88 93 ILE A CA 1
ATOM 745 C C . ILE A 1 93 ? -1.216 7.453 -3.926 1 98.88 93 ILE A C 1
ATOM 747 O O . ILE A 1 93 ? -0.172 8.086 -4.102 1 98.88 93 ILE A O 1
ATOM 751 N N . LEU A 1 94 ? -1.663 7.207 -2.707 1 98.88 94 LEU A N 1
ATOM 752 C CA . LEU A 1 94 ? -0.933 7.641 -1.521 1 98.88 94 LEU A CA 1
ATOM 753 C C . LEU A 1 94 ? 0.314 6.785 -1.31 1 98.88 94 LEU A C 1
ATOM 755 O O . LEU A 1 94 ? 1.377 7.309 -0.966 1 98.88 94 LEU A O 1
ATOM 759 N N . LYS A 1 95 ? 0.146 5.438 -1.504 1 98.81 95 LYS A N 1
ATOM 760 C CA . LYS A 1 95 ? 1.307 4.559 -1.397 1 98.81 95 LYS A CA 1
ATOM 761 C C . LYS A 1 95 ? 2.414 4.988 -2.355 1 98.81 95 LYS A C 1
ATOM 763 O O . LYS A 1 95 ? 3.596 4.945 -2.006 1 98.81 95 LYS A O 1
ATOM 768 N N . GLY A 1 96 ? 2.029 5.316 -3.523 1 98.81 96 GLY A N 1
ATOM 769 C CA . GLY A 1 96 ? 2.984 5.793 -4.512 1 98.81 96 GLY A CA 1
ATOM 770 C C . GLY A 1 96 ? 3.654 7.094 -4.117 1 98.81 96 GLY A C 1
ATOM 771 O O . GLY A 1 96 ? 4.816 7.328 -4.461 1 98.81 96 GLY A O 1
ATOM 772 N N . TYR A 1 97 ? 2.904 7.992 -3.447 1 98.88 97 TYR A N 1
ATOM 773 C CA . TYR A 1 97 ? 3.504 9.219 -2.932 1 98.88 97 TYR A CA 1
ATOM 774 C C . TYR A 1 97 ? 4.695 8.906 -2.033 1 98.88 97 TYR A C 1
ATOM 776 O O . TYR A 1 97 ? 5.77 9.5 -2.188 1 98.88 97 TYR A O 1
ATOM 784 N N . PHE A 1 98 ? 4.555 7.953 -1.126 1 98.31 98 PHE A N 1
ATOM 785 C CA . PHE A 1 98 ? 5.648 7.594 -0.235 1 98.31 98 PHE A CA 1
ATOM 786 C C . PHE A 1 98 ? 6.797 6.961 -1.015 1 98.31 98 PHE A C 1
ATOM 788 O O . PHE A 1 98 ? 7.965 7.242 -0.747 1 98.31 98 PHE A O 1
ATOM 795 N N . ASP A 1 99 ? 6.48 6.188 -2.039 1 97.56 99 ASP A N 1
ATOM 796 C CA . ASP A 1 99 ? 7.508 5.473 -2.793 1 97.56 99 ASP A CA 1
ATOM 797 C C . ASP A 1 99 ? 8.289 6.43 -3.691 1 97.56 99 ASP A C 1
ATOM 799 O O . ASP A 1 99 ? 9.477 6.207 -3.957 1 97.56 99 ASP A O 1
ATOM 803 N N . ARG A 1 100 ? 7.648 7.496 -4.105 1 98.12 100 ARG A N 1
ATOM 804 C CA . ARG A 1 100 ? 8.258 8.32 -5.141 1 98.12 100 ARG A CA 1
ATOM 805 C C . ARG A 1 100 ? 8.812 9.617 -4.551 1 98.12 100 ARG A C 1
ATOM 807 O O . ARG A 1 100 ? 9.766 10.188 -5.078 1 98.12 100 ARG A O 1
ATOM 814 N N . VAL A 1 101 ? 8.203 10.117 -3.484 1 98.06 101 VAL A N 1
ATOM 815 C CA . VAL A 1 101 ? 8.578 11.43 -2.957 1 98.06 101 VAL A CA 1
ATOM 816 C C . VAL A 1 101 ? 9.547 11.258 -1.791 1 98.06 101 VAL A C 1
ATOM 818 O O . VAL A 1 101 ? 10.461 12.07 -1.612 1 98.06 101 VAL A O 1
ATOM 821 N N . TRP A 1 102 ? 9.359 10.211 -0.963 1 96.62 102 TRP A N 1
ATOM 822 C CA . TRP A 1 102 ? 10.242 9.969 0.175 1 96.62 102 TRP A CA 1
ATOM 823 C C . TRP A 1 102 ? 11.523 9.273 -0.267 1 96.62 102 TRP A C 1
ATOM 825 O O . TRP A 1 102 ? 11.766 8.117 0.085 1 96.62 102 TRP A O 1
ATOM 835 N N . LEU A 1 103 ? 12.43 10.016 -0.836 1 94.75 103 LEU A N 1
ATOM 836 C CA . LEU A 1 103 ? 13.602 9.555 -1.564 1 94.75 103 LEU A CA 1
ATOM 837 C C . LEU A 1 103 ? 14.859 9.672 -0.705 1 94.75 103 LEU A C 1
ATOM 839 O O . LEU A 1 103 ? 14.883 10.445 0.258 1 94.75 103 LEU A O 1
ATOM 843 N N . PRO A 1 104 ? 15.844 8.82 -1.146 1 92.94 104 PRO A N 1
ATOM 844 C CA . PRO A 1 104 ? 17.156 9.102 -0.555 1 92.94 104 PRO A CA 1
ATOM 845 C C . PRO A 1 104 ? 17.594 10.555 -0.76 1 92.94 104 PRO A C 1
ATOM 847 O O . PRO A 1 104 ? 17.406 11.109 -1.846 1 92.94 104 PRO A O 1
ATOM 850 N N . GLY A 1 105 ? 18.016 11.164 0.275 1 93.88 105 GLY A N 1
ATOM 851 C CA . GLY A 1 105 ? 18.406 12.562 0.21 1 93.88 105 GLY A CA 1
ATOM 852 C C . GLY A 1 105 ? 17.266 13.508 0.563 1 93.88 105 GLY A C 1
ATOM 853 O O . GLY A 1 105 ? 17.5 14.688 0.836 1 93.88 105 GLY A O 1
ATOM 854 N N . VAL A 1 106 ? 16.062 12.961 0.613 1 95 106 VAL A N 1
ATOM 855 C CA . VAL A 1 106 ? 14.898 13.766 0.946 1 95 106 VAL A CA 1
ATOM 856 C C . VAL A 1 106 ? 14.328 13.32 2.291 1 95 106 VAL A C 1
ATOM 858 O O . VAL A 1 106 ? 14.281 14.102 3.242 1 95 106 VAL A O 1
ATOM 861 N N . SER A 1 107 ? 14.016 12.102 2.393 1 93.81 107 SER A N 1
ATOM 862 C CA . SER A 1 107 ? 13.406 11.594 3.617 1 93.81 107 SER A CA 1
ATOM 863 C C . SER A 1 107 ? 14.422 10.859 4.48 1 93.81 107 SER A C 1
ATOM 865 O O . SER A 1 107 ? 14.25 10.742 5.695 1 93.81 107 SER A O 1
ATOM 867 N N . PHE A 1 108 ? 15.414 10.312 3.764 1 91.44 108 PHE A N 1
ATOM 868 C CA . PHE A 1 108 ? 16.422 9.562 4.512 1 91.44 108 PHE A CA 1
ATOM 869 C C . PHE A 1 108 ? 17.766 9.617 3.803 1 91.44 108 PHE A C 1
ATOM 871 O O . PHE A 1 108 ? 17.859 10.07 2.662 1 91.44 108 PHE A O 1
ATOM 878 N N . GLU A 1 109 ? 18.734 9.25 4.504 1 88.56 109 GLU A N 1
ATOM 879 C CA . GLU A 1 109 ? 20.062 9.055 3.957 1 88.56 109 GLU A CA 1
ATOM 880 C C . GLU A 1 109 ? 20.734 7.82 4.555 1 88.56 109 GLU A C 1
ATOM 882 O O . GLU A 1 109 ? 20.375 7.379 5.645 1 88.56 109 GLU A O 1
ATOM 887 N N . LEU A 1 110 ? 21.594 7.215 3.643 1 77.88 110 LEU A N 1
ATOM 888 C CA . LEU A 1 110 ? 22.359 6.066 4.109 1 77.88 110 LEU A CA 1
ATOM 889 C C . LEU A 1 110 ? 23.688 6.508 4.711 1 77.88 110 LEU A C 1
ATOM 891 O O . LEU A 1 110 ? 24.5 7.152 4.039 1 77.88 110 LEU A O 1
ATOM 895 N N . VAL A 1 111 ? 23.781 6.41 5.98 1 77.25 111 VAL A N 1
ATOM 896 C CA . VAL A 1 111 ? 25.016 6.676 6.699 1 77.25 111 VAL A CA 1
ATOM 897 C C . VAL A 1 111 ? 25.625 5.363 7.191 1 77.25 111 VAL A C 1
ATOM 899 O O . VAL A 1 111 ? 25.094 4.734 8.109 1 77.25 111 VAL A O 1
ATOM 902 N N . ASN A 1 112 ? 26.719 4.957 6.637 1 76 112 ASN A N 1
ATOM 903 C CA . ASN A 1 112 ? 27.375 3.697 6.969 1 76 112 ASN A CA 1
ATOM 904 C C . ASN A 1 112 ? 26.422 2.516 6.844 1 76 112 ASN A C 1
ATOM 906 O O . ASN A 1 112 ? 26.344 1.678 7.742 1 76 112 ASN A O 1
ATOM 910 N N . GLY A 1 113 ? 25.578 2.576 5.945 1 67.69 113 GLY A N 1
ATOM 911 C CA . GLY A 1 113 ? 24.656 1.485 5.656 1 67.69 113 GLY A CA 1
ATOM 912 C C . GLY A 1 113 ? 23.391 1.544 6.473 1 67.69 113 GLY A C 1
ATOM 913 O O . GLY A 1 113 ? 22.5 0.711 6.301 1 67.69 113 GLY A O 1
ATOM 914 N N . LYS A 1 114 ? 23.438 2.57 7.395 1 74.62 114 LYS A N 1
ATOM 915 C CA . LYS A 1 114 ? 22.25 2.717 8.219 1 74.62 114 LYS A CA 1
ATOM 916 C C . LYS A 1 114 ? 21.406 3.898 7.75 1 74.62 114 LYS A C 1
ATOM 918 O O . LYS A 1 114 ? 21.938 4.938 7.359 1 74.62 114 LYS A O 1
ATOM 923 N N . VAL A 1 115 ? 20.078 3.678 7.891 1 79.69 115 VAL A N 1
ATOM 924 C CA . VAL A 1 115 ? 19.141 4.707 7.434 1 79.69 115 VAL A CA 1
ATOM 925 C C . VAL A 1 115 ? 18.969 5.762 8.523 1 79.69 115 VAL A C 1
ATOM 927 O O . VAL A 1 115 ? 18.766 5.426 9.695 1 79.69 115 VAL A O 1
ATOM 930 N N . ALA A 1 116 ? 19.219 7.016 8.188 1 87.94 116 ALA A N 1
ATOM 931 C CA . ALA A 1 116 ? 18.938 8.164 9.055 1 87.94 116 ALA A CA 1
ATOM 932 C C . ALA A 1 116 ? 17.875 9.07 8.445 1 87.94 116 ALA A C 1
ATOM 934 O O . ALA A 1 116 ? 17.875 9.305 7.234 1 87.94 116 ALA A O 1
ATOM 935 N N . SER A 1 117 ? 17.031 9.656 9.312 1 92.62 117 SER A N 1
ATOM 936 C CA . SER A 1 117 ? 15.938 10.477 8.828 1 92.62 117 SER A CA 1
ATOM 937 C C . SER A 1 117 ? 16.406 11.883 8.453 1 92.62 117 SER A C 1
ATOM 939 O O . SER A 1 117 ? 17.25 12.453 9.141 1 92.62 117 SER A O 1
ATOM 941 N N . ARG A 1 118 ? 15.789 12.406 7.383 1 94.12 118 ARG A N 1
ATOM 942 C CA . ARG A 1 118 ? 16 13.789 6.977 1 94.12 118 ARG A CA 1
ATOM 943 C C . ARG A 1 118 ? 14.734 14.609 7.133 1 94.12 118 ARG A C 1
ATOM 945 O O . ARG A 1 118 ? 14.625 15.711 6.59 1 94.12 118 ARG A O 1
ATOM 952 N N . LEU A 1 119 ? 13.758 14.062 7.895 1 97.06 119 LEU A N 1
ATOM 953 C CA . LEU A 1 119 ? 12.461 14.719 8.023 1 97.06 119 LEU A CA 1
ATOM 954 C C . LEU A 1 119 ? 12.211 15.156 9.461 1 97.06 119 LEU A C 1
ATOM 956 O O . LEU A 1 119 ? 11.062 15.344 9.867 1 97.06 119 LEU A O 1
ATOM 960 N N . GLN A 1 120 ? 13.242 15.375 10.172 1 95.38 120 GLN A N 1
ATOM 961 C CA . GLN A 1 120 ? 13.109 15.633 11.609 1 95.38 120 GLN A CA 1
ATOM 962 C C . GLN A 1 120 ? 12.547 17.031 11.867 1 95.38 120 GLN A C 1
ATOM 964 O O . GLN A 1 120 ? 12.164 17.344 12.992 1 95.38 120 GLN A O 1
ATOM 969 N N . HIS A 1 121 ? 12.445 17.828 10.852 1 96.75 121 HIS A N 1
ATOM 970 C CA . HIS A 1 121 ? 11.812 19.141 10.977 1 96.75 121 HIS A CA 1
ATOM 971 C C . HIS A 1 121 ? 10.297 19.016 11.102 1 96.75 121 HIS A C 1
ATOM 973 O O . HIS A 1 121 ? 9.617 19.969 11.477 1 96.75 121 HIS A O 1
ATOM 979 N N . ILE A 1 122 ? 9.758 17.828 10.773 1 98.44 122 ILE A N 1
ATOM 980 C CA . ILE A 1 122 ? 8.344 17.547 10.992 1 98.44 122 ILE A CA 1
ATOM 981 C C . ILE A 1 122 ? 8.133 17.016 12.406 1 98.44 122 ILE A C 1
ATOM 983 O O . ILE A 1 122 ? 8.617 15.945 12.758 1 98.44 122 ILE A O 1
ATOM 987 N N . GLY A 1 123 ? 7.336 17.781 13.18 1 98.06 123 GLY A N 1
ATOM 988 C CA . GLY A 1 123 ? 7.316 17.484 14.602 1 98.06 123 GLY A CA 1
ATOM 989 C C . GLY A 1 123 ? 5.996 16.906 15.078 1 98.06 123 GLY A C 1
ATOM 990 O O . GLY A 1 123 ? 5.863 16.516 16.234 1 98.06 123 GLY A O 1
ATOM 991 N N . LYS A 1 124 ? 5 16.797 14.188 1 98.62 124 LYS A N 1
ATOM 992 C CA . LYS A 1 124 ? 3.682 16.297 14.578 1 98.62 124 LYS A CA 1
ATOM 993 C C . LYS A 1 124 ? 3.006 15.578 13.414 1 98.62 124 LYS A C 1
ATOM 995 O O . LYS A 1 124 ? 3.184 15.953 12.25 1 98.62 124 LYS A O 1
ATOM 1000 N N . LEU A 1 125 ? 2.293 14.5 13.797 1 98.75 125 LEU A N 1
ATOM 1001 C CA . LEU A 1 125 ? 1.627 13.648 12.812 1 98.75 125 LEU A CA 1
ATOM 1002 C C . LEU A 1 125 ? 0.148 13.484 13.148 1 98.75 125 LEU A C 1
ATOM 1004 O O . LEU A 1 125 ? -0.216 13.344 14.32 1 98.75 125 LEU A O 1
ATOM 1008 N N . GLY A 1 126 ? -0.682 13.609 12.172 1 98.88 126 GLY A N 1
ATOM 1009 C CA . GLY A 1 126 ? -2.1 13.305 12.273 1 98.88 126 GLY A CA 1
ATOM 1010 C C . GLY A 1 126 ? -2.58 12.352 11.195 1 98.88 126 GLY A C 1
ATOM 1011 O O . GLY A 1 126 ? -1.986 12.281 10.117 1 98.88 126 GLY A O 1
ATOM 1012 N N . ALA A 1 127 ? -3.59 11.625 11.5 1 98.94 127 ALA A N 1
ATOM 1013 C CA . ALA A 1 127 ? -4.234 10.742 10.539 1 98.94 127 ALA A CA 1
ATOM 1014 C C . ALA A 1 127 ? -5.746 10.719 10.742 1 98.94 127 ALA A C 1
ATOM 1016 O O . ALA A 1 127 ? -6.227 10.633 11.875 1 98.94 127 ALA A O 1
ATOM 1017 N N . VAL A 1 128 ? -6.473 10.906 9.688 1 98.94 128 VAL A N 1
ATOM 1018 C CA . VAL A 1 128 ? -7.926 10.773 9.609 1 98.94 128 VAL A CA 1
ATOM 1019 C C . VAL A 1 128 ? -8.289 9.695 8.586 1 98.94 128 VAL A C 1
ATOM 1021 O O . VAL A 1 128 ? -8.242 9.945 7.379 1 98.94 128 VAL A O 1
ATOM 1024 N N . LEU A 1 129 ? -8.695 8.539 9.125 1 98.88 129 LEU A N 1
ATOM 1025 C CA . LEU A 1 129 ? -8.836 7.375 8.25 1 98.88 129 LEU A CA 1
ATOM 1026 C C . LEU A 1 129 ? -10.258 6.828 8.305 1 98.88 129 LEU A C 1
ATOM 1028 O O . LEU A 1 129 ? -10.953 6.98 9.312 1 98.88 129 LEU A O 1
ATOM 1032 N N . THR A 1 130 ? -10.641 6.219 7.215 1 98.69 130 THR A N 1
ATOM 1033 C CA . THR A 1 130 ? -11.844 5.395 7.191 1 98.69 130 THR A CA 1
ATOM 1034 C C . THR A 1 130 ? -11.516 3.965 6.773 1 98.69 130 THR A C 1
ATOM 1036 O O . THR A 1 130 ? -10.68 3.746 5.895 1 98.69 130 THR A O 1
ATOM 1039 N N . TYR A 1 131 ? -12.156 2.994 7.449 1 97.12 131 TYR A N 1
ATOM 1040 C CA . TYR A 1 131 ? -11.984 1.57 7.184 1 97.12 131 TYR A CA 1
ATOM 1041 C C . TYR A 1 131 ? -13.305 0.933 6.766 1 97.12 131 TYR A C 1
ATOM 1043 O O . TYR A 1 131 ? -14.359 1.238 7.336 1 97.12 131 TYR A O 1
ATOM 1051 N N . GLY A 1 132 ? -13.242 0.017 5.758 1 92.81 132 GLY A N 1
ATOM 1052 C CA . GLY A 1 132 ? -14.383 -0.869 5.562 1 92.81 132 GLY A CA 1
ATOM 1053 C C . GLY A 1 132 ? -14.492 -1.935 6.637 1 92.81 132 GLY A C 1
ATOM 1054 O O . GLY A 1 132 ? -15.602 -2.291 7.051 1 92.81 132 GLY A O 1
ATOM 1055 N N . ALA A 1 133 ? -13.453 -2.422 7.141 1 92.12 133 ALA A N 1
ATOM 1056 C CA . ALA A 1 133 ? -13.383 -3.494 8.133 1 92.12 133 ALA A CA 1
ATOM 1057 C C . ALA A 1 133 ? -13.742 -2.982 9.523 1 92.12 133 ALA A C 1
ATOM 1059 O O . ALA A 1 133 ? -13.453 -1.833 9.859 1 92.12 133 ALA A O 1
ATOM 1060 N N . ASP A 1 134 ? -14.336 -3.842 10.297 1 94 134 ASP A N 1
ATOM 1061 C CA . ASP A 1 134 ? -14.516 -3.52 11.711 1 94 134 ASP A CA 1
ATOM 1062 C C . ASP A 1 134 ? -13.195 -3.633 12.469 1 94 134 ASP A C 1
ATOM 1064 O O . ASP A 1 134 ? -12.203 -4.137 11.93 1 94 134 ASP A O 1
ATOM 1068 N N . PRO A 1 135 ? -13.188 -3.182 13.703 1 95.44 135 PRO A N 1
ATOM 1069 C CA . PRO A 1 135 ? -11.93 -3.129 14.453 1 95.44 135 PRO A CA 1
ATOM 1070 C C . PRO A 1 135 ? -11.297 -4.508 14.641 1 95.44 135 PRO A C 1
ATOM 1072 O O . PRO A 1 135 ? -10.07 -4.637 14.594 1 95.44 135 PRO A O 1
ATOM 1075 N N . LEU A 1 136 ? -12.086 -5.512 14.852 1 95.56 136 LEU A N 1
ATOM 1076 C CA . LEU A 1 136 ? -11.547 -6.852 15.07 1 95.56 136 LEU A CA 1
ATOM 1077 C C . LEU A 1 136 ? -10.883 -7.383 13.805 1 95.56 136 LEU A C 1
ATOM 1079 O O . LEU A 1 136 ? -9.773 -7.926 13.859 1 95.56 136 LEU A O 1
ATOM 1083 N N . ARG A 1 137 ? -11.531 -7.242 12.695 1 93.44 137 ARG A N 1
ATOM 1084 C CA . ARG A 1 137 ? -10.969 -7.68 11.422 1 93.44 137 ARG A CA 1
ATOM 1085 C C . ARG A 1 137 ? -9.68 -6.914 11.102 1 93.44 137 ARG A C 1
ATOM 1087 O O . ARG A 1 137 ? -8.711 -7.5 10.617 1 93.44 137 ARG A O 1
ATOM 1094 N N . ALA A 1 138 ? -9.711 -5.598 11.352 1 96.12 138 ALA A N 1
ATOM 1095 C CA . ALA A 1 138 ? -8.516 -4.781 11.141 1 96.12 138 ALA A CA 1
ATOM 1096 C C . ALA A 1 138 ? -7.363 -5.266 12.023 1 96.12 138 ALA A C 1
ATOM 1098 O O . ALA A 1 138 ? -6.215 -5.336 11.57 1 96.12 138 ALA A O 1
ATOM 1099 N N . PHE A 1 139 ? -7.688 -5.629 13.211 1 96.31 139 PHE A N 1
ATOM 1100 C CA . PHE A 1 139 ? -6.688 -6.121 14.156 1 96.31 139 PHE A CA 1
ATOM 1101 C C . PHE A 1 139 ? -6.105 -7.449 13.68 1 96.31 139 PHE A C 1
ATOM 1103 O O . PHE A 1 139 ? -4.891 -7.645 13.703 1 96.31 139 PHE A O 1
ATOM 1110 N N . ILE A 1 140 ? -6.934 -8.352 13.203 1 95.56 140 ILE A N 1
ATOM 1111 C CA . ILE A 1 140 ? -6.516 -9.672 12.742 1 95.56 140 ILE A CA 1
ATOM 1112 C C . ILE A 1 140 ? -5.621 -9.523 11.516 1 95.56 140 ILE A C 1
ATOM 1114 O O . ILE A 1 140 ? -4.641 -10.266 11.359 1 95.56 140 ILE A O 1
ATOM 1118 N N . ALA A 1 141 ? -5.898 -8.539 10.734 1 95.5 141 ALA A N 1
ATOM 1119 C CA . ALA A 1 141 ? -5.098 -8.273 9.539 1 95.5 141 ALA A CA 1
ATOM 1120 C C . ALA A 1 141 ? -3.771 -7.609 9.906 1 95.5 141 ALA A C 1
ATOM 1122 O O . ALA A 1 141 ? -2.893 -7.457 9.055 1 95.5 141 ALA A O 1
ATOM 1123 N N . GLY A 1 142 ? -3.615 -7.188 11.172 1 96.62 142 GLY A N 1
ATOM 1124 C CA . GLY A 1 142 ? -2.408 -6.527 11.641 1 96.62 142 GLY A CA 1
ATOM 1125 C C . GLY A 1 142 ? -2.512 -5.016 11.625 1 96.62 142 GLY A C 1
ATOM 1126 O O . GLY A 1 142 ? -1.585 -4.32 12.047 1 96.62 142 GLY A O 1
ATOM 1127 N N . ASN A 1 143 ? -3.613 -4.48 11.102 1 97.62 143 ASN A N 1
ATOM 1128 C CA . ASN A 1 143 ? -3.9 -3.055 10.984 1 97.62 143 ASN A CA 1
ATOM 1129 C C . ASN A 1 143 ? -2.709 -2.291 10.414 1 97.62 143 ASN A C 1
ATOM 1131 O O . ASN A 1 143 ? -2.246 -1.319 11.016 1 97.62 143 ASN A O 1
ATOM 1135 N N . PRO A 1 144 ? -2.316 -2.586 9.203 1 97.38 144 PRO A N 1
ATOM 1136 C CA . PRO A 1 144 ? -1.102 -2.021 8.609 1 97.38 144 PRO A CA 1
ATOM 1137 C C . PRO A 1 144 ? -1.113 -0.494 8.586 1 97.38 144 PRO A C 1
ATOM 1139 O O . PRO A 1 144 ? -0.133 0.142 8.984 1 97.38 144 PRO A O 1
ATOM 1142 N N . PRO A 1 145 ? -2.18 0.165 8.195 1 97.81 145 PRO A N 1
ATOM 1143 C CA . PRO A 1 145 ? -2.121 1.628 8.141 1 97.81 145 PRO A CA 1
ATOM 1144 C C . PRO A 1 145 ? -1.849 2.262 9.508 1 97.81 145 PRO A C 1
ATOM 1146 O O . PRO A 1 145 ? -1.086 3.227 9.602 1 97.81 145 PRO A O 1
ATOM 1149 N N . LYS A 1 146 ? -2.412 1.753 10.547 1 98.06 146 LYS A N 1
ATOM 1150 C CA . LYS A 1 146 ? -2.16 2.281 11.883 1 98.06 146 LYS A CA 1
ATOM 1151 C C . LYS A 1 146 ? -0.694 2.117 12.273 1 98.06 146 LYS A C 1
ATOM 1153 O O . LYS A 1 146 ? -0.077 3.049 12.797 1 98.06 146 LYS A O 1
ATOM 1158 N N . LYS A 1 147 ? -0.127 0.96 12.031 1 97.69 147 LYS A N 1
ATOM 1159 C CA . LYS A 1 147 ? 1.265 0.705 12.398 1 97.69 147 LYS A CA 1
ATOM 1160 C C . LYS A 1 147 ? 2.217 1.521 11.523 1 97.69 147 LYS A C 1
ATOM 1162 O O . LYS A 1 147 ? 3.248 1.996 12 1 97.69 147 LYS A O 1
ATOM 1167 N N . ILE A 1 148 ? 1.861 1.644 10.242 1 97.88 148 ILE A N 1
ATOM 1168 C CA . ILE A 1 148 ? 2.684 2.463 9.359 1 97.88 148 ILE A CA 1
ATOM 1169 C C . ILE A 1 148 ? 2.713 3.902 9.867 1 97.88 148 ILE A C 1
ATOM 1171 O O . ILE A 1 148 ? 3.77 4.535 9.898 1 97.88 148 ILE A O 1
ATOM 1175 N N . ILE A 1 149 ? 1.564 4.414 10.281 1 98.25 149 ILE A N 1
ATOM 1176 C CA . ILE A 1 149 ? 1.464 5.789 10.758 1 98.25 149 ILE A CA 1
ATOM 1177 C C . ILE A 1 149 ? 2.18 5.926 12.102 1 98.25 149 ILE A C 1
ATOM 1179 O O . ILE A 1 149 ? 3.076 6.762 12.25 1 98.25 149 ILE A O 1
ATOM 1183 N N . LYS A 1 150 ? 1.872 5.051 13.023 1 97.88 150 LYS A N 1
ATOM 1184 C CA . LYS A 1 150 ? 2.273 5.25 14.414 1 97.88 150 LYS A CA 1
ATOM 1185 C C . LYS A 1 150 ? 3.717 4.809 14.633 1 97.88 150 LYS A C 1
ATOM 1187 O O . LYS A 1 150 ? 4.348 5.207 15.617 1 97.88 150 LYS A O 1
ATOM 1192 N N . ARG A 1 151 ? 4.238 3.969 13.711 1 97.12 151 ARG A N 1
ATOM 1193 C CA . ARG A 1 151 ? 5.59 3.467 13.938 1 97.12 151 ARG A CA 1
ATOM 1194 C C . ARG A 1 151 ? 6.535 3.926 12.836 1 97.12 151 ARG A C 1
ATOM 1196 O O . ARG A 1 151 ? 7.512 4.629 13.102 1 97.12 151 ARG A O 1
ATOM 1203 N N . VAL A 1 152 ? 6.188 3.65 11.617 1 96.12 152 VAL A N 1
ATOM 1204 C CA . VAL A 1 152 ? 7.121 3.871 10.516 1 96.12 152 VAL A CA 1
ATOM 1205 C C . VAL A 1 152 ? 7.227 5.367 10.219 1 96.12 152 VAL A C 1
ATOM 1207 O O . VAL A 1 152 ? 8.305 5.953 10.344 1 96.12 152 VAL A O 1
ATOM 1210 N N . ILE A 1 153 ? 6.086 5.957 9.906 1 97.56 153 ILE A N 1
ATOM 1211 C CA . ILE A 1 153 ? 6.094 7.371 9.531 1 97.56 153 ILE A CA 1
ATOM 1212 C C . ILE A 1 153 ? 6.531 8.211 10.734 1 97.56 153 ILE A C 1
ATOM 1214 O O . ILE A 1 153 ? 7.324 9.148 10.586 1 97.56 153 ILE A O 1
ATOM 1218 N N . ARG A 1 154 ? 6.027 7.871 11.906 1 97.62 154 ARG A N 1
ATOM 1219 C CA . ARG A 1 154 ? 6.43 8.602 13.102 1 97.62 154 ARG A CA 1
ATOM 1220 C C . ARG A 1 154 ? 7.941 8.555 13.289 1 97.62 154 ARG A C 1
ATOM 1222 O O . ARG A 1 154 ? 8.57 9.57 13.586 1 97.62 154 ARG A O 1
ATOM 1229 N N . ALA A 1 155 ? 8.57 7.402 13.062 1 94.38 155 ALA A N 1
ATOM 1230 C CA . ALA A 1 155 ? 10.016 7.25 13.211 1 94.38 155 ALA A CA 1
ATOM 1231 C C . ALA A 1 155 ? 10.758 8.039 12.141 1 94.38 155 ALA A C 1
ATOM 1233 O O . ALA A 1 155 ? 11.859 8.555 12.398 1 94.38 155 ALA A O 1
ATOM 1234 N N . GLN A 1 156 ? 10.195 8.141 10.977 1 94.12 156 GLN A N 1
ATOM 1235 C CA . GLN A 1 156 ? 10.836 8.812 9.852 1 94.12 156 GLN A CA 1
ATOM 1236 C C . GLN A 1 156 ? 10.805 10.328 10.031 1 94.12 156 GLN A C 1
ATOM 1238 O O . GLN A 1 156 ? 11.711 11.031 9.578 1 94.12 156 GLN A O 1
ATOM 1243 N N . ILE A 1 157 ? 9.797 10.852 10.688 1 95.81 157 ILE A N 1
ATOM 1244 C CA . ILE A 1 157 ? 9.766 12.297 10.891 1 95.81 157 ILE A CA 1
ATOM 1245 C C . ILE A 1 157 ? 10.5 12.648 12.188 1 95.81 157 ILE A C 1
ATOM 1247 O O . ILE A 1 157 ? 11.586 13.227 12.148 1 95.81 157 ILE A O 1
ATOM 1251 N N . LYS A 1 158 ? 9.961 12.266 13.344 1 92.06 158 LYS A N 1
ATOM 1252 C CA . LYS A 1 158 ? 10.539 12.461 14.672 1 92.06 158 LYS A CA 1
ATOM 1253 C C . LYS A 1 158 ? 10.078 11.375 15.641 1 92.06 158 LYS A C 1
ATOM 1255 O O . LYS A 1 158 ? 8.898 11.289 15.969 1 92.06 158 LYS A O 1
ATOM 1260 N N . PRO A 1 159 ? 11.195 10.68 16.094 1 89.19 159 PRO A N 1
ATOM 1261 C CA . PRO A 1 159 ? 10.805 9.641 17.062 1 89.19 159 PRO A CA 1
ATOM 1262 C C . PRO A 1 159 ? 10.039 10.195 18.25 1 89.19 159 PRO A C 1
ATOM 1264 O O . PRO A 1 159 ? 10.367 11.273 18.75 1 89.19 159 PRO A O 1
ATOM 1267 N N . PHE A 1 160 ? 8.844 9.68 18.594 1 91.75 160 PHE A N 1
ATOM 1268 C CA . PHE A 1 160 ? 8.008 10 19.75 1 91.75 160 PHE A CA 1
ATOM 1269 C C . PHE A 1 160 ? 7.176 11.25 19.484 1 91.75 160 PHE A C 1
ATOM 1271 O O . PHE A 1 160 ? 6.602 11.828 20.406 1 91.75 160 PHE A O 1
ATOM 1278 N N . ALA A 1 161 ? 7.305 11.766 18.188 1 96.06 161 ALA A N 1
ATOM 1279 C CA . ALA A 1 161 ? 6.418 12.875 17.844 1 96.06 161 ALA A CA 1
ATOM 1280 C C . ALA A 1 161 ? 4.973 12.562 18.219 1 96.06 161 ALA A C 1
ATOM 1282 O O . ALA A 1 161 ? 4.531 11.422 18.141 1 96.06 161 ALA A O 1
ATOM 1283 N N . PRO A 1 162 ? 4.219 13.539 18.703 1 98.19 162 PRO A N 1
ATOM 1284 C CA . PRO A 1 162 ? 2.791 13.328 18.938 1 98.19 162 PRO A CA 1
ATOM 1285 C C . PRO A 1 162 ? 2.041 12.875 17.688 1 98.19 162 PRO A C 1
ATOM 1287 O O . PRO A 1 162 ? 2.326 13.352 16.594 1 98.19 162 PRO A O 1
ATOM 1290 N N . VAL A 1 163 ? 1.146 11.961 17.875 1 98.62 163 VAL A N 1
ATOM 1291 C CA . VAL A 1 163 ? 0.33 11.461 16.766 1 98.62 163 VAL A CA 1
ATOM 1292 C C . VAL A 1 163 ? -1.148 11.547 17.141 1 98.62 163 VAL A C 1
ATOM 1294 O O . VAL A 1 163 ? -1.575 10.984 18.156 1 98.62 163 VAL A O 1
ATOM 1297 N N . VAL A 1 164 ? -1.886 12.281 16.375 1 98.75 164 VAL A N 1
ATOM 1298 C CA . VAL A 1 164 ? -3.344 12.242 16.438 1 98.75 164 VAL A CA 1
ATOM 1299 C C . VAL A 1 164 ? -3.875 11.219 15.438 1 98.75 164 VAL A C 1
ATOM 1301 O O . VAL A 1 164 ? -3.764 11.422 14.227 1 98.75 164 VAL A O 1
ATOM 1304 N N . PHE A 1 165 ? -4.402 10.164 15.93 1 98.81 165 PHE A N 1
ATOM 1305 C CA . PHE A 1 165 ? -4.895 9.094 15.07 1 98.81 165 PHE A CA 1
ATOM 1306 C C . PHE A 1 165 ? -6.402 8.938 15.203 1 98.81 165 PHE A C 1
ATOM 1308 O O . PHE A 1 165 ? -6.902 8.547 16.25 1 98.81 165 PHE A O 1
ATOM 1315 N N . LEU A 1 166 ? -7.133 9.25 14.172 1 98.88 166 LEU A N 1
ATOM 1316 C CA . LEU A 1 166 ? -8.586 9.148 14.109 1 98.88 166 LEU A CA 1
ATOM 1317 C C . LEU A 1 166 ? -9.016 8.188 13.008 1 98.88 166 LEU A C 1
ATOM 1319 O O . LEU A 1 166 ? -8.641 8.352 11.852 1 98.88 166 LEU A O 1
ATOM 1323 N N . ALA A 1 167 ? -9.789 7.199 13.375 1 98.69 167 ALA A N 1
ATOM 1324 C CA . ALA A 1 167 ? -10.234 6.203 12.398 1 98.69 167 ALA A CA 1
ATOM 1325 C C . ALA A 1 167 ? -11.711 5.879 12.586 1 98.69 167 ALA A C 1
ATOM 1327 O O . ALA A 1 167 ? -12.164 5.629 13.703 1 98.69 167 ALA A O 1
ATOM 1328 N N . HIS A 1 168 ? -12.461 6.016 11.523 1 98.62 168 HIS A N 1
ATOM 1329 C CA . HIS A 1 168 ? -13.82 5.492 11.477 1 98.62 168 HIS A CA 1
ATOM 1330 C C . HIS A 1 168 ? -13.852 4.098 10.859 1 98.62 168 HIS A C 1
ATOM 1332 O O . HIS A 1 168 ? -13.695 3.945 9.648 1 98.62 168 HIS A O 1
ATOM 1338 N N . TYR A 1 169 ? -14.094 3.066 11.672 1 96.81 169 TYR A N 1
ATOM 1339 C CA . TYR A 1 169 ? -14.117 1.676 11.234 1 96.81 169 TYR A CA 1
ATOM 1340 C C . TYR A 1 169 ? -15.516 1.274 10.766 1 96.81 169 TYR A C 1
ATOM 1342 O O . TYR A 1 169 ? -16.484 1.997 11 1 96.81 169 TYR A O 1
ATOM 1350 N N . ASP A 1 170 ? -15.633 0.187 10.047 1 93.62 170 ASP A N 1
ATOM 1351 C CA . ASP A 1 170 ? -16.875 -0.465 9.656 1 93.62 170 ASP A CA 1
ATOM 1352 C C . ASP A 1 170 ? -17.766 0.481 8.844 1 93.62 170 ASP A C 1
ATOM 1354 O O . ASP A 1 170 ? -18.938 0.651 9.148 1 93.62 170 ASP A O 1
ATOM 1358 N N . MET A 1 171 ? -17.156 1.081 7.883 1 92.25 171 MET A N 1
ATOM 1359 C CA . MET A 1 171 ? -17.859 2.043 7.043 1 92.25 171 MET A CA 1
ATOM 1360 C C . MET A 1 171 ? -19.031 1.38 6.324 1 92.25 171 MET A C 1
ATOM 1362 O O . MET A 1 171 ? -20.031 2.035 6.02 1 92.25 171 MET A O 1
ATOM 1366 N N . ASN A 1 172 ? -18.906 0.098 6.039 1 84.06 172 ASN A N 1
ATOM 1367 C CA . ASN A 1 172 ? -19.969 -0.62 5.336 1 84.06 172 ASN A CA 1
ATOM 1368 C C . ASN A 1 172 ? -21.266 -0.611 6.133 1 84.06 172 ASN A C 1
ATOM 1370 O O . ASN A 1 172 ? -22.344 -0.77 5.562 1 84.06 172 ASN A O 1
ATOM 1374 N N . ARG A 1 173 ? -21.25 -0.439 7.391 1 88.75 173 ARG A N 1
ATOM 1375 C CA . ARG A 1 173 ? -22.438 -0.429 8.25 1 88.75 173 ARG A CA 1
ATOM 1376 C C . ARG A 1 173 ? -22.609 0.927 8.922 1 88.75 173 ARG A C 1
ATOM 1378 O O . ARG A 1 173 ? -23.375 1.059 9.875 1 88.75 173 ARG A O 1
ATOM 1385 N N . SER A 1 174 ? -21.875 1.916 8.438 1 92.25 174 SER A N 1
ATOM 1386 C CA . SER A 1 174 ? -21.969 3.23 9.062 1 92.25 174 SER A CA 1
ATOM 1387 C C . SER A 1 174 ? -23.344 3.859 8.812 1 92.25 174 SER A C 1
ATOM 1389 O O . SER A 1 174 ? -24.016 3.531 7.832 1 92.25 174 SER A O 1
ATOM 1391 N N . THR A 1 175 ? -23.75 4.77 9.758 1 95.38 175 THR A N 1
ATOM 1392 C CA . THR A 1 175 ? -25 5.52 9.68 1 95.38 175 THR A CA 1
ATOM 1393 C C . THR A 1 175 ? -24.734 7.02 9.641 1 95.38 175 THR A C 1
ATOM 1395 O O . THR A 1 175 ? -23.609 7.461 9.883 1 95.38 175 THR A O 1
ATOM 1398 N N . ASP A 1 176 ? -25.766 7.77 9.273 1 96.75 176 ASP A N 1
ATOM 1399 C CA . ASP A 1 176 ? -25.641 9.219 9.352 1 96.75 176 ASP A CA 1
ATOM 1400 C C . ASP A 1 176 ? -25.203 9.664 10.742 1 96.75 176 ASP A C 1
ATOM 1402 O O . ASP A 1 176 ? -24.375 10.57 10.875 1 96.75 176 ASP A O 1
ATOM 1406 N N . GLU A 1 177 ? -25.688 9 11.68 1 97.62 177 GLU A N 1
ATOM 1407 C CA . GLU A 1 177 ? -25.375 9.359 13.055 1 97.62 177 GLU A CA 1
ATOM 1408 C C . GLU A 1 177 ? -23.906 9.109 13.367 1 97.62 177 GLU A C 1
ATOM 1410 O O . GLU A 1 177 ? -23.234 9.977 13.93 1 97.62 177 GLU A O 1
ATOM 1415 N N . THR A 1 178 ? -23.406 7.918 13.055 1 97.69 178 THR A N 1
ATOM 1416 C CA . THR A 1 178 ? -22 7.602 13.344 1 97.69 178 THR A CA 1
ATOM 1417 C C . THR A 1 178 ? -21.062 8.5 12.539 1 97.69 178 THR A C 1
ATOM 1419 O O . THR A 1 178 ? -20 8.875 13.023 1 97.69 178 THR A O 1
ATOM 1422 N N . ARG A 1 179 ? -21.453 8.852 11.367 1 98.25 179 ARG A N 1
ATOM 1423 C CA . ARG A 1 179 ? -20.625 9.703 10.516 1 98.25 179 ARG A CA 1
ATOM 1424 C C . ARG A 1 179 ? -20.594 11.133 11.039 1 98.25 179 ARG A C 1
ATOM 1426 O O . ARG A 1 179 ? -19.547 11.781 11.047 1 98.25 179 ARG A O 1
ATOM 1433 N N . VAL A 1 180 ? -21.75 11.617 11.453 1 98.25 180 VAL A N 1
ATOM 1434 C CA . VAL A 1 180 ? -21.812 12.953 12.039 1 98.25 180 VAL A CA 1
ATOM 1435 C C . VAL A 1 180 ? -20.953 13.008 13.305 1 98.25 180 VAL A C 1
ATOM 1437 O O . VAL A 1 180 ? -20.234 13.977 13.531 1 98.25 180 VAL A O 1
ATOM 1440 N N . ARG A 1 181 ? -21.031 12 14.117 1 98.56 181 ARG A N 1
ATOM 1441 C CA . ARG A 1 181 ? -20.25 11.93 15.344 1 98.56 181 ARG A CA 1
ATOM 1442 C C . ARG A 1 181 ? -18.766 11.914 15.039 1 98.56 181 ARG A C 1
ATOM 1444 O O . ARG A 1 181 ? -17.969 12.555 15.734 1 98.56 181 ARG A O 1
ATOM 1451 N N . PHE A 1 182 ? -18.375 11.133 14.094 1 98.81 182 PHE A N 1
ATOM 1452 C CA . PHE A 1 182 ? -16.969 11.055 13.734 1 98.81 182 PHE A CA 1
ATOM 1453 C C . PHE A 1 182 ? -16.484 12.383 13.172 1 98.81 182 PHE A C 1
ATOM 1455 O O . PHE A 1 182 ? -15.375 12.828 13.469 1 98.81 182 PHE A O 1
ATOM 1462 N N . LEU A 1 183 ? -17.328 13.016 12.367 1 98.75 183 LEU A N 1
ATOM 1463 C CA . LEU A 1 183 ? -16.984 14.336 11.836 1 98.75 183 LEU A CA 1
ATOM 1464 C C . LEU A 1 183 ? -16.75 15.328 12.969 1 98.75 183 LEU A C 1
ATOM 1466 O O . LEU A 1 183 ? -15.828 16.141 12.906 1 98.75 183 LEU A O 1
ATOM 1470 N N . ALA A 1 184 ? -17.562 15.305 13.938 1 98.81 184 ALA A N 1
ATOM 1471 C CA . ALA A 1 184 ? -17.422 16.188 15.094 1 98.81 184 ALA A CA 1
ATOM 1472 C C . ALA A 1 184 ? -16.125 15.898 15.844 1 98.81 184 ALA A C 1
ATOM 1474 O O . ALA A 1 184 ? -15.461 16.828 16.328 1 98.81 184 ALA A O 1
ATOM 1475 N N . LYS A 1 185 ? -15.797 14.664 15.969 1 98.88 185 LYS A N 1
ATOM 1476 C CA . LYS A 1 185 ? -14.539 14.273 16.594 1 98.88 185 LYS A CA 1
ATOM 1477 C C . LYS A 1 185 ? -13.336 14.812 15.828 1 98.88 185 LYS A C 1
ATOM 1479 O O . LYS A 1 185 ? -12.383 15.32 16.422 1 98.88 185 LYS A O 1
ATOM 1484 N N . VAL A 1 186 ? -13.367 14.664 14.523 1 98.94 186 VAL A N 1
ATOM 1485 C CA . VAL A 1 186 ? -12.305 15.18 13.664 1 98.94 186 VAL A CA 1
ATOM 1486 C C . VAL A 1 186 ? -12.18 16.688 13.844 1 98.94 186 VAL A C 1
ATOM 1488 O O . VAL A 1 186 ? -11.078 17.219 13.984 1 98.94 186 VAL A O 1
ATOM 1491 N N . LYS A 1 187 ? -13.32 17.344 13.812 1 98.94 187 LYS A N 1
ATOM 1492 C CA . LYS A 1 187 ? -13.32 18.797 14.023 1 98.94 187 LYS A CA 1
ATOM 1493 C C . LYS A 1 187 ? -12.625 19.156 15.336 1 98.94 187 LYS A C 1
ATOM 1495 O O . LYS A 1 187 ? -11.727 20 15.359 1 98.94 187 LYS A O 1
ATOM 1500 N N . ALA A 1 188 ? -13.008 18.562 16.375 1 98.88 188 ALA A N 1
ATOM 1501 C CA . ALA A 1 188 ? -12.492 18.891 17.703 1 98.88 188 ALA A CA 1
ATOM 1502 C C . ALA A 1 188 ? -10.992 18.625 17.797 1 98.88 188 ALA A C 1
ATOM 1504 O O . ALA A 1 188 ? -10.234 19.453 18.297 1 98.88 188 ALA A O 1
ATOM 1505 N N . GLN A 1 189 ? -10.562 17.484 17.281 1 98.88 189 GLN A N 1
ATOM 1506 C CA . GLN A 1 189 ? -9.164 17.078 17.406 1 98.88 189 GLN A CA 1
ATOM 1507 C C . GLN A 1 189 ? -8.273 17.922 16.5 1 98.88 189 GLN A C 1
ATOM 1509 O O . GLN A 1 189 ? -7.156 18.281 16.891 1 98.88 189 GLN A O 1
ATOM 1514 N N . MET A 1 190 ? -8.734 18.25 15.328 1 98.88 190 MET A N 1
ATOM 1515 C CA . MET A 1 190 ? -7.918 19.031 14.391 1 98.88 190 MET A CA 1
ATOM 1516 C C . MET A 1 190 ? -7.883 20.5 14.789 1 98.88 190 MET A C 1
ATOM 1518 O O . MET A 1 190 ? -6.91 21.203 14.508 1 98.88 190 MET A O 1
ATOM 1522 N N . GLU A 1 191 ? -8.93 21 15.469 1 98.81 191 GLU A N 1
ATOM 1523 C CA . GLU A 1 191 ? -8.914 22.375 15.977 1 98.81 191 GLU A CA 1
ATOM 1524 C C . GLU A 1 191 ? -7.977 22.516 17.172 1 98.81 191 GLU A C 1
ATOM 1526 O O . GLU A 1 191 ? -7.602 23.625 17.547 1 98.81 191 GLU A O 1
ATOM 1531 N N . ARG A 1 192 ? -7.617 21.406 17.781 1 98.38 192 ARG A N 1
ATOM 1532 C CA . ARG A 1 192 ? -6.676 21.391 18.906 1 98.38 192 ARG A CA 1
ATOM 1533 C C . ARG A 1 192 ? -5.305 20.906 18.453 1 98.38 192 ARG A C 1
ATOM 1535 O O . ARG A 1 192 ? -4.406 20.719 19.281 1 98.38 192 ARG A O 1
ATOM 1542 N N . PHE A 1 193 ? -5.125 20.734 17.25 1 98.19 193 PHE A N 1
ATOM 1543 C CA . PHE A 1 193 ? -3.916 20.141 16.688 1 98.19 193 PHE A CA 1
ATOM 1544 C C . PHE A 1 193 ? -2.701 21.016 16.969 1 98.19 193 PHE A C 1
ATOM 1546 O O . PHE A 1 193 ? -1.633 20.516 17.328 1 98.19 193 PHE A O 1
ATOM 1553 N N . MET B 1 1 ? -1.626 -26.969 -12.328 1 98.12 1 MET B N 1
ATOM 1554 C CA . MET B 1 1 ? -2.523 -25.875 -11.977 1 98.12 1 MET B CA 1
ATOM 1555 C C . MET B 1 1 ? -2.293 -24.656 -12.883 1 98.12 1 MET B C 1
ATOM 1557 O O . MET B 1 1 ? -1.226 -24.531 -13.484 1 98.12 1 MET B O 1
ATOM 1561 N N . ARG B 1 2 ? -3.328 -23.844 -13.016 1 98.81 2 ARG B N 1
ATOM 1562 C CA . ARG B 1 2 ? -3.16 -22.5 -13.586 1 98.81 2 ARG B CA 1
ATOM 1563 C C . ARG B 1 2 ? -2.717 -21.5 -12.531 1 98.81 2 ARG B C 1
ATOM 1565 O O . ARG B 1 2 ? -3.49 -21.156 -11.633 1 98.81 2 ARG B O 1
ATOM 1572 N N . VAL B 1 3 ? -1.499 -21.047 -12.641 1 98.94 3 VAL B N 1
ATOM 1573 C CA . VAL B 1 3 ? -0.936 -20.141 -11.641 1 98.94 3 VAL B CA 1
ATOM 1574 C C . VAL B 1 3 ? -0.881 -18.719 -12.195 1 98.94 3 VAL B C 1
ATOM 1576 O O . VAL B 1 3 ? -0.249 -18.469 -13.227 1 98.94 3 VAL B O 1
ATOM 1579 N N . LEU B 1 4 ? -1.569 -17.844 -11.555 1 98.94 4 LEU B N 1
ATOM 1580 C CA . LEU B 1 4 ? -1.413 -16.422 -11.844 1 98.94 4 LEU B CA 1
ATOM 1581 C C . LEU B 1 4 ? -0.24 -15.828 -11.07 1 98.94 4 LEU B C 1
ATOM 1583 O O . LEU B 1 4 ? -0.215 -15.883 -9.836 1 98.94 4 LEU B O 1
ATOM 1587 N N . VAL B 1 5 ? 0.782 -15.391 -11.773 1 98.94 5 VAL B N 1
ATOM 1588 C CA . VAL B 1 5 ? 1.918 -14.711 -11.156 1 98.94 5 VAL B CA 1
ATOM 1589 C C . VAL B 1 5 ? 1.759 -13.203 -11.312 1 98.94 5 VAL B C 1
ATOM 1591 O O . VAL B 1 5 ? 1.715 -12.688 -12.438 1 98.94 5 VAL B O 1
ATOM 1594 N N . LEU B 1 6 ? 1.577 -12.516 -10.219 1 98.94 6 LEU B N 1
ATOM 1595 C CA . LEU B 1 6 ? 1.591 -11.062 -10.203 1 98.94 6 LEU B CA 1
ATOM 1596 C C . LEU B 1 6 ? 2.994 -10.531 -9.93 1 98.94 6 LEU B C 1
ATOM 1598 O O . LEU B 1 6 ? 3.578 -10.812 -8.883 1 98.94 6 LEU B O 1
ATOM 1602 N N . TYR B 1 7 ? 3.523 -9.828 -10.883 1 98.94 7 TYR B N 1
ATOM 1603 C CA . TYR B 1 7 ? 4.879 -9.297 -10.766 1 98.94 7 TYR B CA 1
ATOM 1604 C C . TYR B 1 7 ? 4.875 -7.777 -10.859 1 98.94 7 TYR B C 1
ATOM 1606 O O . TYR B 1 7 ? 4.156 -7.199 -11.68 1 98.94 7 TYR B O 1
ATOM 1614 N N . SER B 1 8 ? 5.652 -7.172 -9.953 1 98.75 8 SER B N 1
ATOM 1615 C CA . SER B 1 8 ? 5.75 -5.719 -10.016 1 98.75 8 SER B CA 1
ATOM 1616 C C . SER B 1 8 ? 7.168 -5.246 -9.719 1 98.75 8 SER B C 1
ATOM 1618 O O . SER B 1 8 ? 7.582 -5.199 -8.562 1 98.75 8 SER B O 1
ATOM 1620 N N . HIS B 1 9 ? 7.883 -4.867 -10.68 1 98.75 9 HIS B N 1
ATOM 1621 C CA . HIS B 1 9 ? 9.164 -4.168 -10.641 1 98.75 9 HIS B CA 1
ATOM 1622 C C . HIS B 1 9 ? 9.477 -3.518 -11.984 1 98.75 9 HIS B C 1
ATOM 1624 O O . HIS B 1 9 ? 9.344 -4.152 -13.031 1 98.75 9 HIS B O 1
ATOM 1630 N N . PRO B 1 10 ? 9.938 -2.324 -11.945 1 98.56 10 PRO B N 1
ATOM 1631 C CA . PRO B 1 10 ? 10.016 -1.576 -13.203 1 98.56 10 PRO B CA 1
ATOM 1632 C C . PRO B 1 10 ? 11.297 -1.875 -13.984 1 98.56 10 PRO B C 1
ATOM 1634 O O . PRO B 1 10 ? 11.391 -1.54 -15.164 1 98.56 10 PRO B O 1
ATOM 1637 N N . VAL B 1 11 ? 12.32 -2.42 -13.32 1 98.44 11 VAL B N 1
ATOM 1638 C CA . VAL B 1 11 ? 13.625 -2.586 -13.953 1 98.44 11 VAL B CA 1
ATOM 1639 C C . VAL B 1 11 ? 13.852 -4.059 -14.289 1 98.44 11 VAL B C 1
ATOM 1641 O O . VAL B 1 11 ? 14.055 -4.883 -13.398 1 98.44 11 VAL B O 1
ATOM 1644 N N . GLU B 1 12 ? 13.984 -4.391 -15.508 1 96.5 12 GLU B N 1
ATOM 1645 C CA . GLU B 1 12 ? 14.078 -5.762 -16 1 96.5 12 GLU B CA 1
ATOM 1646 C C . GLU B 1 12 ? 15.352 -6.441 -15.516 1 96.5 12 GLU B C 1
ATOM 1648 O O . GLU B 1 12 ? 15.344 -7.637 -15.211 1 96.5 12 GLU B O 1
ATOM 1653 N N . GLU B 1 13 ? 16.422 -5.684 -15.398 1 96.12 13 GLU B N 1
ATOM 1654 C CA . GLU B 1 13 ? 17.719 -6.254 -15.062 1 96.12 13 GLU B CA 1
ATOM 1655 C C . GLU B 1 13 ? 17.922 -6.316 -13.555 1 96.12 13 GLU B C 1
ATOM 1657 O O . GLU B 1 13 ? 18.969 -6.777 -13.086 1 96.12 13 GLU B O 1
ATOM 1662 N N . SER B 1 14 ? 16.922 -5.977 -12.852 1 97.06 14 SER B N 1
ATOM 1663 C CA . SER B 1 14 ? 17.031 -5.93 -11.398 1 97.06 14 SER B CA 1
ATOM 1664 C C . SER B 1 14 ? 17.078 -7.332 -10.797 1 97.06 14 SER B C 1
ATOM 1666 O O . SER B 1 14 ? 16.781 -8.312 -11.484 1 97.06 14 SER B O 1
ATOM 1668 N N . PHE B 1 15 ? 17.516 -7.438 -9.539 1 98.25 15 PHE B N 1
ATOM 1669 C CA . PHE B 1 15 ? 17.422 -8.695 -8.812 1 98.25 15 PHE B CA 1
ATOM 1670 C C . PHE B 1 15 ? 15.977 -9.18 -8.75 1 98.25 15 PHE B C 1
ATOM 1672 O O . PHE B 1 15 ? 15.719 -10.383 -8.828 1 98.25 15 PHE B O 1
ATOM 1679 N N . GLY B 1 16 ? 14.984 -8.242 -8.594 1 98.38 16 GLY B N 1
ATOM 1680 C CA . GLY B 1 16 ? 13.578 -8.594 -8.695 1 98.38 16 GLY B CA 1
ATOM 1681 C C . GLY B 1 16 ? 13.219 -9.266 -10 1 98.38 16 GLY B C 1
ATOM 1682 O O . GLY B 1 16 ? 12.453 -10.234 -10.023 1 98.38 16 GLY B O 1
ATOM 1683 N N . GLY B 1 17 ? 13.789 -8.711 -11.047 1 98.56 17 GLY B N 1
ATOM 1684 C CA . GLY B 1 17 ? 13.594 -9.344 -12.344 1 98.56 17 GLY B CA 1
ATOM 1685 C C . GLY B 1 17 ? 14.125 -10.766 -12.398 1 98.56 17 GLY B C 1
ATOM 1686 O O . GLY B 1 17 ? 13.484 -11.648 -12.969 1 98.56 17 GLY B O 1
ATOM 1687 N N . ALA B 1 18 ? 15.297 -11.016 -11.844 1 98.75 18 ALA B N 1
ATOM 1688 C CA . ALA B 1 18 ? 15.875 -12.359 -11.789 1 98.75 18 ALA B CA 1
ATOM 1689 C C . ALA B 1 18 ? 14.984 -13.312 -11 1 98.75 18 ALA B C 1
ATOM 1691 O O . ALA B 1 18 ? 14.766 -14.453 -11.406 1 98.75 18 ALA B O 1
ATOM 1692 N N . LEU B 1 19 ? 14.469 -12.836 -9.914 1 98.94 19 LEU B N 1
ATOM 1693 C CA . LEU B 1 19 ? 13.57 -13.633 -9.086 1 98.94 19 LEU B CA 1
ATOM 1694 C C . LEU B 1 19 ? 12.297 -13.977 -9.852 1 98.94 19 LEU B C 1
ATOM 1696 O O . LEU B 1 19 ? 11.797 -15.102 -9.766 1 98.94 19 LEU B O 1
ATOM 1700 N N . HIS B 1 20 ? 11.797 -13 -10.57 1 98.94 20 HIS B N 1
ATOM 1701 C CA . HIS B 1 20 ? 10.602 -13.195 -11.383 1 98.94 20 HIS B CA 1
ATOM 1702 C C . HIS B 1 20 ? 10.82 -14.281 -12.43 1 98.94 20 HIS B C 1
ATOM 1704 O O . HIS B 1 20 ? 10.031 -15.227 -12.531 1 98.94 20 HIS B O 1
ATOM 1710 N N . ARG B 1 21 ? 11.898 -14.164 -13.188 1 98.88 21 ARG B N 1
ATOM 1711 C CA . ARG B 1 21 ? 12.211 -15.148 -14.211 1 98.88 21 ARG B CA 1
ATOM 1712 C C . ARG B 1 21 ? 12.391 -16.531 -13.609 1 98.88 21 ARG B C 1
ATOM 1714 O O . ARG B 1 21 ? 11.875 -17.516 -14.141 1 98.88 21 ARG B O 1
ATOM 1721 N N . GLN B 1 22 ? 13.094 -16.609 -12.523 1 98.94 22 GLN B N 1
ATOM 1722 C CA . GLN B 1 22 ? 13.297 -17.891 -11.844 1 98.94 22 GLN B CA 1
ATOM 1723 C C . GLN B 1 22 ? 11.977 -18.484 -11.375 1 98.94 22 GLN B C 1
ATOM 1725 O O . GLN B 1 22 ? 11.75 -19.688 -11.508 1 98.94 22 GLN B O 1
ATOM 1730 N N . THR B 1 23 ? 11.094 -17.672 -10.789 1 98.94 23 THR B N 1
ATOM 1731 C CA . THR B 1 23 ? 9.789 -18.109 -10.312 1 98.94 23 THR B CA 1
ATOM 1732 C C . THR B 1 23 ? 8.969 -18.703 -11.445 1 98.94 23 THR B C 1
ATOM 1734 O O . THR B 1 23 ? 8.469 -19.828 -11.336 1 98.94 23 THR B O 1
ATOM 1737 N N . VAL B 1 24 ? 8.891 -17.984 -12.539 1 98.94 24 VAL B N 1
ATOM 1738 C CA . VAL B 1 24 ? 8.094 -18.406 -13.68 1 98.94 24 VAL B CA 1
ATOM 1739 C C . VAL B 1 24 ? 8.672 -19.703 -14.25 1 98.94 24 VAL B C 1
ATOM 1741 O O . VAL B 1 24 ? 7.941 -20.672 -14.484 1 98.94 24 VAL B O 1
ATOM 1744 N N . THR B 1 25 ? 9.984 -19.719 -14.43 1 98.88 25 THR B N 1
ATOM 1745 C CA . THR B 1 25 ? 10.648 -20.906 -14.977 1 98.88 25 THR B CA 1
ATOM 1746 C C . THR B 1 25 ? 10.438 -22.109 -14.078 1 98.88 25 THR B C 1
ATOM 1748 O O . THR B 1 25 ? 10.102 -23.203 -14.555 1 98.88 25 THR B O 1
ATOM 1751 N N . SER B 1 26 ? 10.602 -21.922 -12.82 1 98.94 26 SER B N 1
ATOM 1752 C CA . SER B 1 26 ? 10.492 -23.016 -11.867 1 98.94 26 SER B CA 1
ATOM 1753 C C . SER B 1 26 ? 9.062 -23.547 -11.797 1 98.94 26 SER B C 1
ATOM 1755 O O . SER B 1 26 ? 8.836 -24.75 -11.695 1 98.94 26 SER B O 1
ATOM 1757 N N . LEU B 1 27 ? 8.07 -22.656 -11.797 1 98.94 27 LEU B N 1
ATOM 1758 C CA . LEU B 1 27 ? 6.672 -23.078 -11.797 1 98.94 27 LEU B CA 1
ATOM 1759 C C . LEU B 1 27 ? 6.355 -23.906 -13.039 1 98.94 27 LEU B C 1
ATOM 1761 O O . LEU B 1 27 ? 5.66 -24.922 -12.953 1 98.94 27 LEU B O 1
ATOM 1765 N N . LYS B 1 28 ? 6.867 -23.453 -14.172 1 98.88 28 LYS B N 1
ATOM 1766 C CA . LYS B 1 28 ? 6.672 -24.203 -15.406 1 98.88 28 LYS B CA 1
ATOM 1767 C C . LYS B 1 28 ? 7.352 -25.562 -15.328 1 98.88 28 LYS B C 1
ATOM 1769 O O . LYS B 1 28 ? 6.797 -26.578 -15.773 1 98.88 28 LYS B O 1
ATOM 1774 N N . THR B 1 29 ? 8.539 -25.594 -14.805 1 98.75 29 THR B N 1
ATOM 1775 C CA . THR B 1 29 ? 9.273 -26.844 -14.617 1 98.75 29 THR B CA 1
ATOM 1776 C C . THR B 1 29 ? 8.477 -27.812 -13.742 1 98.75 29 THR B C 1
ATOM 1778 O O . THR B 1 29 ? 8.516 -29.016 -13.953 1 98.75 29 THR B O 1
ATOM 1781 N N . ALA B 1 30 ? 7.73 -27.297 -12.781 1 98.69 30 ALA B N 1
ATOM 1782 C CA . ALA B 1 30 ? 6.914 -28.094 -11.867 1 98.69 30 ALA B CA 1
ATOM 1783 C C . ALA B 1 30 ? 5.66 -28.609 -12.562 1 98.69 30 ALA B C 1
ATOM 1785 O O . ALA B 1 30 ? 4.898 -29.391 -11.984 1 98.69 30 ALA B O 1
ATOM 1786 N N . GLY B 1 31 ? 5.391 -28.141 -13.789 1 98.75 31 GLY B N 1
ATOM 1787 C CA . GLY B 1 31 ? 4.285 -28.656 -14.578 1 98.75 31 GLY B CA 1
ATOM 1788 C C . GLY B 1 31 ? 3.062 -27.766 -14.562 1 98.75 31 GLY B C 1
ATOM 1789 O O . GLY B 1 31 ? 1.994 -28.156 -15.031 1 98.75 31 GLY B O 1
ATOM 1790 N N . HIS B 1 32 ? 3.162 -26.547 -14.031 1 98.88 32 HIS B N 1
ATOM 1791 C CA . HIS B 1 32 ? 2.031 -25.625 -13.953 1 98.88 32 HIS B CA 1
ATOM 1792 C C . HIS B 1 32 ? 1.867 -24.844 -15.25 1 98.88 32 HIS B C 1
ATOM 1794 O O . HIS B 1 32 ? 2.834 -24.656 -15.992 1 98.88 32 HIS B O 1
ATOM 1800 N N . GLU B 1 33 ? 0.639 -24.469 -15.578 1 98.88 33 GLU B N 1
ATOM 1801 C CA . GLU B 1 33 ? 0.366 -23.422 -16.547 1 98.88 33 GLU B CA 1
ATOM 1802 C C . GLU B 1 33 ? 0.477 -22.031 -15.906 1 98.88 33 GLU B C 1
ATOM 1804 O O . GLU B 1 33 ? -0.232 -21.734 -14.938 1 98.88 33 GLU B O 1
ATOM 1809 N N . VAL B 1 34 ? 1.372 -21.234 -16.438 1 98.94 34 VAL B N 1
ATOM 1810 C CA . VAL B 1 34 ? 1.659 -19.969 -15.758 1 98.94 34 VAL B CA 1
ATOM 1811 C C . VAL B 1 34 ? 1.07 -18.812 -16.562 1 98.94 34 VAL B C 1
ATOM 1813 O O . VAL B 1 34 ? 1.346 -18.672 -17.75 1 98.94 34 VAL B O 1
ATOM 1816 N N . ASP B 1 35 ? 0.179 -18.016 -15.992 1 98.94 35 ASP B N 1
ATOM 1817 C CA . ASP B 1 35 ? -0.221 -16.688 -16.469 1 98.94 35 ASP B CA 1
ATOM 1818 C C . ASP B 1 35 ? 0.628 -15.594 -15.836 1 98.94 35 ASP B C 1
ATOM 1820 O O . ASP B 1 35 ? 0.376 -15.195 -14.703 1 98.94 35 ASP B O 1
ATOM 1824 N N . ASP B 1 36 ? 1.596 -15.203 -16.578 1 98.88 36 ASP B N 1
ATOM 1825 C CA . ASP B 1 36 ? 2.572 -14.234 -16.094 1 98.88 36 ASP B CA 1
ATOM 1826 C C . ASP B 1 36 ? 2.068 -12.805 -16.281 1 98.88 36 ASP B C 1
ATOM 1828 O O . ASP B 1 36 ? 2.223 -12.219 -17.344 1 98.88 36 ASP B O 1
ATOM 1832 N N . CYS B 1 37 ? 1.513 -12.258 -15.203 1 98.88 37 CYS B N 1
ATOM 1833 C CA . CYS B 1 37 ? 0.986 -10.898 -15.219 1 98.88 37 CYS B CA 1
ATOM 1834 C C . CYS B 1 37 ? 2.02 -9.906 -14.695 1 98.88 37 CYS B C 1
ATOM 1836 O O . CYS B 1 37 ? 2.102 -9.672 -13.484 1 98.88 37 CYS B O 1
ATOM 1838 N N . ASN B 1 38 ? 2.775 -9.383 -15.578 1 98.81 38 ASN B N 1
ATOM 1839 C CA . ASN B 1 38 ? 3.717 -8.312 -15.273 1 98.81 38 ASN B CA 1
ATOM 1840 C C . ASN B 1 38 ? 3.051 -6.941 -15.344 1 98.81 38 ASN B C 1
ATOM 1842 O O . ASN B 1 38 ? 2.828 -6.414 -16.438 1 98.81 38 ASN B O 1
ATOM 1846 N N . LEU B 1 39 ? 2.836 -6.34 -14.211 1 98.81 39 LEU B N 1
ATOM 1847 C CA . LEU B 1 39 ? 2.012 -5.137 -14.141 1 98.81 39 LEU B CA 1
ATOM 1848 C C . LEU B 1 39 ? 2.711 -3.959 -14.812 1 98.81 39 LEU B C 1
ATOM 1850 O O . LEU B 1 39 ? 2.055 -3.1 -15.406 1 98.81 39 LEU B O 1
ATOM 1854 N N . TYR B 1 40 ? 4.047 -3.895 -14.68 1 98.75 40 TYR B N 1
ATOM 1855 C CA . TYR B 1 40 ? 4.789 -2.826 -15.336 1 98.75 40 TYR B CA 1
ATOM 1856 C C . TYR B 1 40 ? 4.789 -3.016 -16.844 1 98.75 40 TYR B C 1
ATOM 1858 O O . TYR B 1 40 ? 4.539 -2.068 -17.594 1 98.75 40 TYR B O 1
ATOM 1866 N N . ALA B 1 41 ? 5.051 -4.266 -17.297 1 98.25 41 ALA B N 1
ATOM 1867 C CA . ALA B 1 41 ? 5.074 -4.543 -18.719 1 98.25 41 ALA B CA 1
ATOM 1868 C C . ALA B 1 41 ? 3.715 -4.27 -19.359 1 98.25 41 ALA B C 1
ATOM 1870 O O . ALA B 1 41 ? 3.637 -3.836 -20.516 1 98.25 41 ALA B O 1
ATOM 1871 N N . GLU B 1 42 ? 2.678 -4.438 -18.594 1 98.06 42 GLU B N 1
ATOM 1872 C CA . GLU B 1 42 ? 1.323 -4.273 -19.109 1 98.06 42 GLU B CA 1
ATOM 1873 C C . GLU B 1 42 ? 0.799 -2.865 -18.859 1 98.06 42 GLU B C 1
ATOM 1875 O O . GLU B 1 42 ? -0.36 -2.564 -19.156 1 98.06 42 GLU B O 1
ATOM 1880 N N . ALA B 1 43 ? 1.584 -1.987 -18.281 1 97.75 43 ALA B N 1
ATOM 1881 C CA . ALA B 1 43 ? 1.237 -0.594 -18.016 1 97.75 43 ALA B CA 1
ATOM 1882 C C . ALA B 1 43 ? -0.06 -0.495 -17.219 1 97.75 43 ALA B C 1
ATOM 1884 O O . ALA B 1 43 ? -0.941 0.301 -17.547 1 97.75 43 ALA B O 1
ATOM 1885 N N . PHE B 1 44 ? -0.162 -1.312 -16.25 1 98.5 44 PHE B N 1
ATOM 1886 C CA . PHE B 1 44 ? -1.356 -1.306 -15.414 1 98.5 44 PHE B CA 1
ATOM 1887 C C . PHE B 1 44 ? -1.521 0.039 -14.719 1 98.5 44 PHE B C 1
ATOM 1889 O O . PHE B 1 44 ? -0.569 0.564 -14.133 1 98.5 44 PHE B O 1
ATOM 1896 N N . ASP B 1 45 ? -2.684 0.638 -14.75 1 98.12 45 ASP B N 1
ATOM 1897 C CA . ASP B 1 45 ? -2.996 1.865 -14.023 1 98.12 45 ASP B CA 1
ATOM 1898 C C . ASP B 1 45 ? -3.539 1.557 -12.633 1 98.12 45 ASP B C 1
ATOM 1900 O O . ASP B 1 45 ? -4.668 1.077 -12.492 1 98.12 45 ASP B O 1
ATOM 1904 N N . PRO B 1 46 ? -2.742 1.859 -11.625 1 98.56 46 PRO B N 1
ATOM 1905 C CA . PRO B 1 46 ? -3.139 1.45 -10.273 1 98.56 46 PRO B CA 1
ATOM 1906 C C . PRO B 1 46 ? -4.113 2.43 -9.625 1 98.56 46 PRO B C 1
ATOM 1908 O O . PRO B 1 46 ? -4.648 2.15 -8.547 1 98.56 46 PRO B O 1
ATOM 1911 N N . VAL B 1 47 ? -4.422 3.541 -10.211 1 98.62 47 VAL B N 1
ATOM 1912 C CA . VAL B 1 47 ? -5.223 4.586 -9.578 1 98.62 47 VAL B CA 1
ATOM 1913 C C . VAL B 1 47 ? -6.707 4.285 -9.766 1 98.62 47 VAL B C 1
ATOM 1915 O O . VAL B 1 47 ? -7.195 4.211 -10.898 1 98.62 47 VAL B O 1
ATOM 1918 N N . LEU B 1 48 ? -7.375 4.043 -8.68 1 98.19 48 LEU B N 1
ATOM 1919 C CA . LEU B 1 48 ? -8.828 3.926 -8.734 1 98.19 48 LEU B CA 1
ATOM 1920 C C . LEU B 1 48 ? -9.469 5.258 -9.109 1 98.19 48 LEU B C 1
ATOM 1922 O O . LEU B 1 48 ? -9.398 6.223 -8.344 1 98.19 48 LEU B O 1
ATOM 1926 N N . SER B 1 49 ? -10.102 5.316 -10.219 1 97.19 49 SER B N 1
ATOM 1927 C CA . SER B 1 49 ? -10.641 6.566 -10.742 1 97.19 49 SER B CA 1
ATOM 1928 C C . SER B 1 49 ? -11.938 6.945 -10.039 1 97.19 49 SER B C 1
ATOM 1930 O O . SER B 1 49 ? -12.531 6.121 -9.336 1 97.19 49 SER B O 1
ATOM 1932 N N . ARG B 1 50 ? -12.281 8.18 -10.242 1 97.81 50 ARG B N 1
ATOM 1933 C CA . ARG B 1 50 ? -13.562 8.656 -9.727 1 97.81 50 ARG B CA 1
ATOM 1934 C C . ARG B 1 50 ? -14.711 7.809 -10.258 1 97.81 50 ARG B C 1
ATOM 1936 O O . ARG B 1 50 ? -15.57 7.379 -9.492 1 97.81 50 ARG B O 1
ATOM 1943 N N . HIS B 1 51 ? -14.758 7.578 -11.523 1 96.69 51 HIS B N 1
ATOM 1944 C CA . HIS B 1 51 ? -15.805 6.785 -12.148 1 96.69 51 HIS B CA 1
ATOM 1945 C C . HIS B 1 51 ? -15.859 5.379 -11.555 1 96.69 51 HIS B C 1
ATOM 1947 O O . HIS B 1 51 ? -16.938 4.91 -11.172 1 96.69 51 HIS B O 1
ATOM 1953 N N . ASP B 1 52 ? -14.695 4.75 -11.461 1 96.25 52 ASP B N 1
ATOM 1954 C CA . ASP B 1 52 ? -14.648 3.383 -10.961 1 96.25 52 ASP B CA 1
ATOM 1955 C C . ASP B 1 52 ? -15.117 3.311 -9.508 1 96.25 52 ASP B C 1
ATOM 1957 O O . ASP B 1 52 ? -15.75 2.332 -9.102 1 96.25 52 ASP B O 1
ATOM 1961 N N . ARG B 1 53 ? -14.719 4.328 -8.789 1 96.94 53 ARG B N 1
ATOM 1962 C CA . ARG B 1 53 ? -15.148 4.336 -7.391 1 96.94 53 ARG B CA 1
ATOM 1963 C C . ARG B 1 53 ? -16.656 4.516 -7.285 1 96.94 53 ARG B C 1
ATOM 1965 O O . ARG B 1 53 ? -17.297 3.914 -6.422 1 96.94 53 ARG B O 1
ATOM 1972 N N . VAL B 1 54 ? -17.281 5.324 -8.125 1 96.5 54 VAL B N 1
ATOM 1973 C CA . VAL B 1 54 ? -18.719 5.594 -8.102 1 96.5 54 VAL B CA 1
ATOM 1974 C C . VAL B 1 54 ? -19.484 4.316 -8.445 1 96.5 54 VAL B C 1
ATOM 1976 O O . VAL B 1 54 ? -20.5 4.016 -7.816 1 96.5 54 VAL B O 1
ATOM 1979 N N . ILE B 1 55 ? -18.984 3.494 -9.336 1 95.44 55 ILE B N 1
ATOM 1980 C CA . ILE B 1 55 ? -19.719 2.311 -9.758 1 95.44 55 ILE B CA 1
ATOM 1981 C C . ILE B 1 55 ? -19.141 1.071 -9.078 1 95.44 55 ILE B C 1
ATOM 1983 O O . ILE B 1 55 ? -19.375 -0.056 -9.516 1 95.44 55 ILE B O 1
ATOM 1987 N N . TYR B 1 56 ? -18.375 1.264 -8.023 1 93.88 56 TYR B N 1
ATOM 1988 C CA . TYR B 1 56 ? -17.594 0.219 -7.375 1 93.88 56 TYR B CA 1
ATOM 1989 C C . TYR B 1 56 ? -18.484 -0.948 -6.961 1 93.88 56 TYR B C 1
ATOM 1991 O O . TYR B 1 56 ? -18.062 -2.107 -7.02 1 93.88 56 TYR B O 1
ATOM 1999 N N . HIS B 1 57 ? -19.719 -0.657 -6.613 1 91.56 57 HIS B N 1
ATOM 2000 C CA . HIS B 1 57 ? -20.594 -1.69 -6.074 1 91.56 57 HIS B CA 1
ATOM 2001 C C . HIS B 1 57 ? -21.625 -2.135 -7.109 1 91.56 57 HIS B C 1
ATOM 2003 O O . HIS B 1 57 ? -22.484 -2.969 -6.816 1 91.56 57 HIS B O 1
ATOM 2009 N N . ASP B 1 58 ? -21.5 -1.625 -8.32 1 93.31 58 ASP B N 1
ATOM 2010 C CA . ASP B 1 58 ? -22.453 -1.957 -9.375 1 93.31 58 ASP B CA 1
ATOM 2011 C C . ASP B 1 58 ? -21.953 -3.133 -10.219 1 93.31 58 ASP B C 1
ATOM 2013 O O . ASP B 1 58 ? -21.562 -2.959 -11.375 1 93.31 58 ASP B O 1
ATOM 2017 N N . TYR B 1 59 ? -22.078 -4.309 -9.711 1 90.69 59 TYR B N 1
ATOM 2018 C CA . TYR B 1 59 ? -21.688 -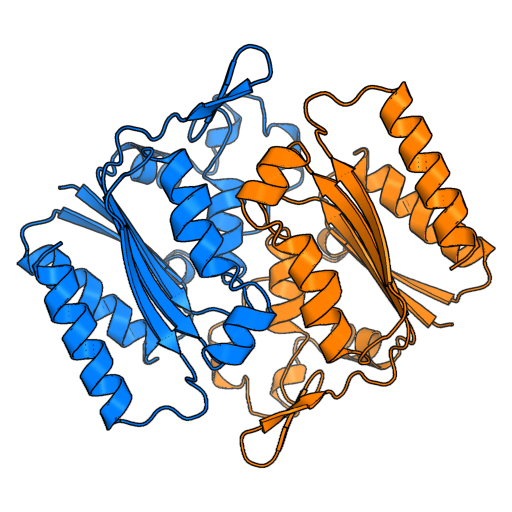5.504 -10.453 1 90.69 59 TYR B CA 1
ATOM 2019 C C . TYR B 1 59 ? -22.781 -5.914 -11.438 1 90.69 59 TYR B C 1
ATOM 2021 O O . TYR B 1 59 ? -23.953 -5.969 -11.078 1 90.69 59 TYR B O 1
ATOM 2029 N N . PRO B 1 60 ? -22.438 -6.156 -12.688 1 93.19 60 PRO B N 1
ATOM 2030 C CA . PRO B 1 60 ? -21.078 -6.41 -13.188 1 93.19 60 PRO B CA 1
ATOM 2031 C C . PRO B 1 60 ? -20.469 -5.195 -13.883 1 93.19 60 PRO B C 1
ATOM 2033 O O . PRO B 1 60 ? -19.375 -5.289 -14.445 1 93.19 60 PRO B O 1
ATOM 2036 N N . GLU B 1 61 ? -21.078 -4.07 -13.828 1 93.88 61 GLU B N 1
ATOM 2037 C CA . GLU B 1 61 ? -20.609 -2.877 -14.523 1 93.88 61 GLU B CA 1
ATOM 2038 C C . GLU B 1 61 ? -19.234 -2.459 -14.016 1 93.88 61 GLU B C 1
ATOM 2040 O O . GLU B 1 61 ? -18.422 -1.924 -14.773 1 93.88 61 GLU B O 1
ATOM 2045 N N . ASN B 1 62 ? -18.953 -2.723 -12.805 1 94.5 62 ASN B N 1
ATOM 2046 C CA . ASN B 1 62 ? -17.703 -2.303 -12.164 1 94.5 62 ASN B CA 1
ATOM 2047 C C . ASN B 1 62 ? -16.5 -3.047 -12.742 1 94.5 62 ASN B C 1
ATOM 2049 O O . ASN B 1 62 ? -15.352 -2.654 -12.516 1 94.5 62 ASN B O 1
ATOM 2053 N N . THR B 1 63 ? -16.766 -4.105 -13.492 1 94.25 63 THR B N 1
ATOM 2054 C CA . THR B 1 63 ? -15.656 -4.926 -13.969 1 94.25 63 THR B CA 1
ATOM 2055 C C . THR B 1 63 ? -15.281 -4.555 -15.398 1 94.25 63 THR B C 1
ATOM 2057 O O . THR B 1 63 ? -14.227 -4.957 -15.891 1 94.25 63 THR B O 1
ATOM 2060 N N . GLU B 1 64 ? -16.031 -3.842 -16.062 1 90.62 64 GLU B N 1
ATOM 2061 C CA . GLU B 1 64 ? -15.953 -3.668 -17.5 1 90.62 64 GLU B CA 1
ATOM 2062 C C . GLU B 1 64 ? -14.562 -3.189 -17.922 1 90.62 64 GLU B C 1
ATOM 2064 O O . GLU B 1 64 ? -13.961 -3.754 -18.844 1 90.62 64 GLU B O 1
ATOM 2069 N N . ILE B 1 65 ? -13.969 -2.242 -17.234 1 88.44 65 ILE B N 1
ATOM 2070 C CA . ILE B 1 65 ? -12.711 -1.625 -17.641 1 88.44 65 ILE B CA 1
ATOM 2071 C C . ILE B 1 65 ? -11.547 -2.557 -17.297 1 88.44 65 ILE B C 1
ATOM 2073 O O . ILE B 1 65 ? -10.492 -2.49 -17.922 1 88.44 65 ILE B O 1
ATOM 2077 N N . LEU B 1 66 ? -11.812 -3.502 -16.406 1 94.69 66 LEU B N 1
ATOM 2078 C CA . LEU B 1 66 ? -10.734 -4.363 -15.93 1 94.69 66 LEU B CA 1
ATOM 2079 C C . LEU B 1 66 ? -11.016 -5.824 -16.266 1 94.69 66 LEU B C 1
ATOM 2081 O O . LEU B 1 66 ? -10.461 -6.727 -15.633 1 94.69 66 LEU B O 1
ATOM 2085 N N . LYS B 1 67 ? -11.805 -6.016 -17.234 1 95.75 67 LYS B N 1
ATOM 2086 C CA . LYS B 1 67 ? -12.281 -7.348 -17.594 1 95.75 67 LYS B CA 1
ATOM 2087 C C . LYS B 1 67 ? -11.117 -8.297 -17.844 1 95.75 67 LYS B C 1
ATOM 2089 O O . LYS B 1 67 ? -11.109 -9.43 -17.359 1 95.75 67 LYS B O 1
ATOM 2094 N N . PRO B 1 68 ? -10.055 -7.859 -18.562 1 97.06 68 PRO B N 1
ATOM 2095 C CA . PRO B 1 68 ? -8.953 -8.797 -18.828 1 97.06 68 PRO B CA 1
ATOM 2096 C C . PRO B 1 68 ? -8.273 -9.281 -17.547 1 97.06 68 PRO B C 1
ATOM 2098 O O . PRO B 1 68 ? -7.875 -10.445 -17.469 1 97.06 68 PRO B O 1
ATOM 2101 N N . TYR B 1 69 ? -8.094 -8.469 -16.594 1 98.56 69 TYR B N 1
ATOM 2102 C CA . TYR B 1 69 ? -7.457 -8.844 -15.336 1 98.56 69 TYR B CA 1
ATOM 2103 C C . TYR B 1 69 ? -8.398 -9.68 -14.477 1 98.56 69 TYR B C 1
ATOM 2105 O O . TYR B 1 69 ? -7.973 -10.633 -13.812 1 98.56 69 TYR B O 1
ATOM 2113 N N . VAL B 1 70 ? -9.672 -9.289 -14.516 1 98.12 70 VAL B N 1
ATOM 2114 C CA . VAL B 1 70 ? -10.68 -10.023 -13.758 1 98.12 70 VAL B CA 1
ATOM 2115 C C . VAL B 1 70 ? -10.766 -11.461 -14.258 1 98.12 70 VAL B C 1
ATOM 2117 O O . VAL B 1 70 ? -10.805 -12.398 -13.461 1 98.12 70 VAL B O 1
ATOM 2120 N N . GLU B 1 71 ? -10.766 -11.672 -15.531 1 97.81 71 GLU B N 1
ATOM 2121 C CA . GLU B 1 71 ? -10.867 -13 -16.125 1 97.81 71 GLU B CA 1
ATOM 2122 C C . GLU B 1 71 ? -9.648 -13.852 -15.773 1 97.81 71 GLU B C 1
ATOM 2124 O O . GLU B 1 71 ? -9.781 -15.047 -15.5 1 97.81 71 GLU B O 1
ATOM 2129 N N . ARG B 1 72 ? -8.469 -13.258 -15.75 1 98.62 72 ARG B N 1
ATOM 2130 C CA . ARG B 1 72 ? -7.258 -13.969 -15.359 1 98.62 72 ARG B CA 1
ATOM 2131 C C . ARG B 1 72 ? -7.34 -14.453 -13.914 1 98.62 72 ARG B C 1
ATOM 2133 O O . ARG B 1 72 ? -6.984 -15.594 -13.609 1 98.62 72 ARG B O 1
ATOM 2140 N N . LEU B 1 73 ? -7.848 -13.547 -13.086 1 98.5 73 LEU B N 1
ATOM 2141 C CA . LEU B 1 73 ? -8.008 -13.875 -11.672 1 98.5 73 LEU B CA 1
ATOM 2142 C C . LEU B 1 73 ? -9.008 -15.016 -11.492 1 98.5 73 LEU B C 1
ATOM 2144 O O . LEU B 1 73 ? -8.773 -15.93 -10.695 1 98.5 73 LEU B O 1
ATOM 2148 N N . GLN B 1 74 ? -10.031 -14.953 -12.219 1 97.31 74 GLN B N 1
ATOM 2149 C CA . GLN B 1 74 ? -11.109 -15.938 -12.086 1 97.31 74 GLN B CA 1
ATOM 2150 C C . GLN B 1 74 ? -10.672 -17.297 -12.602 1 97.31 74 GLN B C 1
ATOM 2152 O O . GLN B 1 74 ? -11.18 -18.328 -12.156 1 97.31 74 GLN B O 1
ATOM 2157 N N . LYS B 1 75 ? -9.695 -17.359 -13.469 1 98.06 75 LYS B N 1
ATOM 2158 C CA . LYS B 1 75 ? -9.219 -18.609 -14.055 1 98.06 75 LYS B CA 1
ATOM 2159 C C . LYS B 1 75 ? -8.117 -19.234 -13.195 1 98.06 75 LYS B C 1
ATOM 2161 O O . LYS B 1 75 ? -7.777 -20.406 -13.367 1 98.06 75 LYS B O 1
ATOM 2166 N N . ALA B 1 76 ? -7.574 -18.484 -12.312 1 98.69 76 ALA B N 1
ATOM 2167 C CA . ALA B 1 76 ? -6.395 -18.922 -11.562 1 98.69 76 ALA B CA 1
ATOM 2168 C C . ALA B 1 76 ? -6.766 -19.984 -10.531 1 98.69 76 ALA B C 1
ATOM 2170 O O . ALA B 1 76 ? -7.812 -19.891 -9.883 1 98.69 76 ALA B O 1
ATOM 2171 N N . GLU B 1 77 ? -5.906 -20.953 -10.375 1 98.75 77 GLU B N 1
ATOM 2172 C CA . GLU B 1 77 ? -6.043 -21.984 -9.352 1 98.75 77 GLU B CA 1
ATOM 2173 C C . GLU B 1 77 ? -5.055 -21.75 -8.211 1 98.75 77 GLU B C 1
ATOM 2175 O O . GLU B 1 77 ? -5.207 -22.328 -7.129 1 98.75 77 GLU B O 1
ATOM 2180 N N . ALA B 1 78 ? -4.043 -20.984 -8.484 1 98.88 78 ALA B N 1
ATOM 2181 C CA . ALA B 1 78 ? -3.051 -20.547 -7.516 1 98.88 78 ALA B CA 1
ATOM 2182 C C . ALA B 1 78 ? -2.566 -19.125 -7.84 1 98.88 78 ALA B C 1
ATOM 2184 O O . ALA B 1 78 ? -2.715 -18.656 -8.969 1 98.88 78 ALA B O 1
ATOM 2185 N N . LEU B 1 79 ? -2.088 -18.469 -6.816 1 98.88 79 LEU B N 1
ATOM 2186 C CA . LEU B 1 79 ? -1.581 -17.109 -6.938 1 98.88 79 LEU B CA 1
ATOM 2187 C C . LEU B 1 79 ? -0.156 -17 -6.402 1 98.88 79 LEU B C 1
ATOM 2189 O O . LEU B 1 79 ? 0.154 -17.547 -5.344 1 98.88 79 LEU B O 1
ATOM 2193 N N . VAL B 1 80 ? 0.757 -16.469 -7.148 1 98.94 80 VAL B N 1
ATOM 2194 C CA . VAL B 1 80 ? 2.105 -16.156 -6.688 1 98.94 80 VAL B CA 1
ATOM 2195 C C . VAL B 1 80 ? 2.385 -14.656 -6.867 1 98.94 80 VAL B C 1
ATOM 2197 O O . VAL B 1 80 ? 2.172 -14.109 -7.949 1 98.94 80 VAL B O 1
ATOM 2200 N N . ILE B 1 81 ? 2.785 -14.031 -5.844 1 98.94 81 ILE B N 1
ATOM 2201 C CA . ILE B 1 81 ? 3.129 -12.609 -5.852 1 98.94 81 ILE B CA 1
ATOM 2202 C C . ILE B 1 81 ? 4.645 -12.445 -5.801 1 98.94 81 ILE B C 1
ATOM 2204 O O . ILE B 1 81 ? 5.297 -12.93 -4.867 1 98.94 81 ILE B O 1
ATOM 2208 N N . CYS B 1 82 ? 5.242 -11.898 -6.77 1 98.94 82 CYS B N 1
ATOM 2209 C CA . CYS B 1 82 ? 6.668 -11.602 -6.852 1 98.94 82 CYS B CA 1
ATOM 2210 C C . CYS B 1 82 ? 6.902 -10.102 -6.938 1 98.94 82 CYS B C 1
ATOM 2212 O O . CYS B 1 82 ? 6.637 -9.484 -7.969 1 98.94 82 CYS B O 1
ATOM 2214 N N . THR B 1 83 ? 7.383 -9.492 -5.879 1 98.94 83 THR B N 1
ATOM 2215 C CA . THR B 1 83 ? 7.426 -8.039 -5.82 1 98.94 83 THR B CA 1
ATOM 2216 C C . THR B 1 83 ? 8.375 -7.562 -4.727 1 98.94 83 THR B C 1
ATOM 2218 O O . THR B 1 83 ? 8.633 -8.289 -3.766 1 98.94 83 THR B O 1
ATOM 2221 N N . PRO B 1 84 ? 8.992 -6.402 -4.883 1 98.69 84 PRO B N 1
ATOM 2222 C CA . PRO B 1 84 ? 9.703 -5.801 -3.754 1 98.69 84 PRO B CA 1
ATOM 2223 C C . PRO B 1 84 ? 8.75 -5.215 -2.707 1 98.69 84 PRO B C 1
ATOM 2225 O O . PRO B 1 84 ? 7.555 -5.078 -2.963 1 98.69 84 PRO B O 1
ATOM 2228 N N . VAL B 1 85 ? 9.281 -4.98 -1.55 1 98.38 85 VAL B N 1
ATOM 2229 C CA . VAL B 1 85 ? 8.609 -4.195 -0.518 1 98.38 85 VAL B CA 1
ATOM 2230 C C . VAL B 1 85 ? 9.242 -2.805 -0.438 1 98.38 85 VAL B C 1
ATOM 2232 O O . VAL B 1 85 ? 10.43 -2.668 -0.139 1 98.38 85 VAL B O 1
ATOM 2235 N N . TRP B 1 86 ? 8.469 -1.799 -0.786 1 97.19 86 TRP B N 1
ATOM 2236 C CA . TRP B 1 86 ? 8.867 -0.397 -0.745 1 97.19 86 TRP B CA 1
ATOM 2237 C C . TRP B 1 86 ? 8.117 0.351 0.354 1 97.19 86 TRP B C 1
ATOM 2239 O O . TRP B 1 86 ? 6.887 0.341 0.393 1 97.19 86 TRP B O 1
ATOM 2249 N N . ASN B 1 87 ? 8.914 1.004 1.268 1 95.25 87 ASN B N 1
ATOM 2250 C CA . ASN B 1 87 ? 8.297 1.732 2.369 1 95.25 87 ASN B CA 1
ATOM 2251 C C . ASN B 1 87 ? 7.312 0.856 3.139 1 95.25 87 ASN B C 1
ATOM 2253 O O . ASN B 1 87 ? 6.164 1.248 3.355 1 95.25 87 ASN B O 1
ATOM 2257 N N . PHE B 1 88 ? 7.699 -0.367 3.369 1 96.62 88 PHE B N 1
ATOM 2258 C CA . PHE B 1 88 ? 7.035 -1.337 4.23 1 96.62 88 PHE B CA 1
ATOM 2259 C C . PHE B 1 88 ? 5.676 -1.723 3.666 1 96.62 88 PHE B C 1
ATOM 2261 O O . PHE B 1 88 ? 4.77 -2.096 4.414 1 96.62 88 PHE B O 1
ATOM 2268 N N . GLY B 1 89 ? 5.516 -1.687 2.363 1 97.88 89 GLY B N 1
ATOM 2269 C CA . GLY B 1 89 ? 4.305 -2.109 1.68 1 97.88 89 GLY B CA 1
ATOM 2270 C C . GLY B 1 89 ? 4.547 -2.518 0.238 1 97.88 89 GLY B C 1
ATOM 2271 O O . GLY B 1 89 ? 5.668 -2.418 -0.262 1 97.88 89 GLY B O 1
ATOM 2272 N N . PHE B 1 90 ? 3.48 -3.004 -0.401 1 98.75 90 PHE B N 1
ATOM 2273 C CA . PHE B 1 90 ? 3.549 -3.322 -1.822 1 98.75 90 PHE B CA 1
ATOM 2274 C C . PHE B 1 90 ? 3.701 -2.057 -2.654 1 98.75 90 PHE B C 1
ATOM 2276 O O . PHE B 1 90 ? 3.195 -0.996 -2.279 1 98.75 90 PHE B O 1
ATOM 2283 N N . PRO B 1 91 ? 4.449 -2.195 -3.785 1 98.75 91 PRO B N 1
ATOM 2284 C CA . PRO B 1 91 ? 4.473 -1.055 -4.703 1 98.75 91 PRO B CA 1
ATOM 2285 C C . PRO B 1 91 ? 3.072 -0.583 -5.098 1 98.75 91 PRO B C 1
ATOM 2287 O O . PRO B 1 91 ? 2.145 -1.393 -5.176 1 98.75 91 PRO B O 1
ATOM 2290 N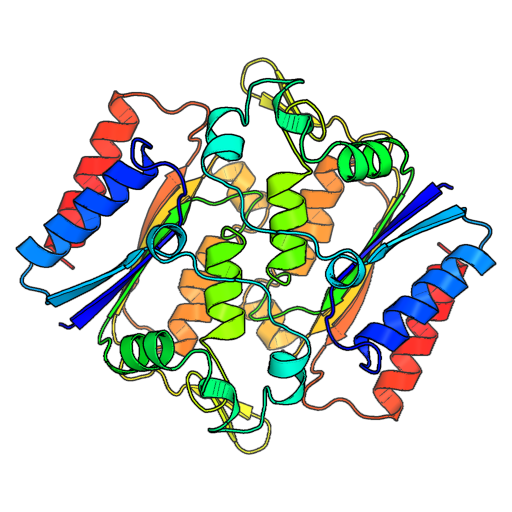 N . ALA B 1 92 ? 2.98 0.688 -5.375 1 98.81 92 ALA B N 1
ATOM 2291 C CA . ALA B 1 92 ? 1.692 1.295 -5.703 1 98.81 92 ALA B CA 1
ATOM 2292 C C . ALA B 1 92 ? 0.982 0.513 -6.801 1 98.81 92 ALA B C 1
ATOM 2294 O O . ALA B 1 92 ? -0.236 0.324 -6.75 1 98.81 92 ALA B O 1
ATOM 2295 N N . ILE B 1 93 ? 1.744 0.031 -7.766 1 98.88 93 ILE B N 1
ATOM 2296 C CA . ILE B 1 93 ? 1.131 -0.608 -8.922 1 98.88 93 ILE B CA 1
ATOM 2297 C C . ILE B 1 93 ? 0.479 -1.924 -8.508 1 98.88 93 ILE B C 1
ATOM 2299 O O . ILE B 1 93 ? -0.616 -2.256 -8.961 1 98.88 93 ILE B O 1
ATOM 2303 N N . LEU B 1 94 ? 1.095 -2.682 -7.613 1 98.88 94 LEU B N 1
ATOM 2304 C CA . LEU B 1 94 ? 0.5 -3.914 -7.109 1 98.88 94 LEU B CA 1
ATOM 2305 C C . LEU B 1 94 ? -0.651 -3.613 -6.156 1 98.88 94 LEU B C 1
ATOM 2307 O O . LEU B 1 94 ? -1.692 -4.273 -6.207 1 98.88 94 LEU B O 1
ATOM 2311 N N . LYS B 1 95 ? -0.426 -2.598 -5.254 1 98.81 95 LYS B N 1
ATOM 2312 C CA . LYS B 1 95 ? -1.506 -2.191 -4.359 1 98.81 95 LYS B CA 1
ATOM 2313 C C . LYS B 1 95 ? -2.752 -1.797 -5.145 1 98.81 95 LYS B C 1
ATOM 2315 O O . LYS B 1 95 ? -3.873 -2.113 -4.742 1 98.81 95 LYS B O 1
ATOM 2320 N N . GLY B 1 96 ? -2.543 -1.078 -6.18 1 98.81 96 GLY B N 1
ATOM 2321 C CA . GLY B 1 96 ? -3.646 -0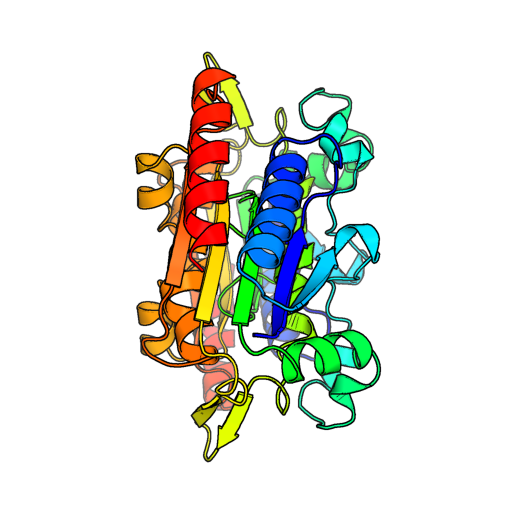.677 -7.039 1 98.81 96 GLY B CA 1
ATOM 2322 C C . GLY B 1 96 ? -4.34 -1.849 -7.711 1 98.81 96 GLY B C 1
ATOM 2323 O O . GLY B 1 96 ? -5.547 -1.806 -7.953 1 98.81 96 GLY B O 1
ATOM 2324 N N . TYR B 1 97 ? -3.564 -2.889 -8.078 1 98.88 97 TYR B N 1
ATOM 2325 C CA . TYR B 1 97 ? -4.168 -4.102 -8.625 1 98.88 97 TYR B CA 1
ATOM 2326 C C . TYR B 1 97 ? -5.207 -4.668 -7.668 1 98.88 97 TYR B C 1
ATOM 2328 O O . TYR B 1 97 ? -6.324 -4.992 -8.078 1 98.88 97 TYR B O 1
ATOM 2336 N N . PHE B 1 98 ? -4.891 -4.758 -6.387 1 98.31 98 PHE B N 1
ATOM 2337 C CA . PHE B 1 98 ? -5.836 -5.285 -5.41 1 98.31 98 PHE B CA 1
ATOM 2338 C C . PHE B 1 98 ? -7.035 -4.355 -5.262 1 98.31 98 PHE B C 1
ATOM 2340 O O . PHE B 1 98 ? -8.172 -4.82 -5.164 1 98.31 98 PHE B O 1
ATOM 2347 N N . ASP B 1 99 ? -6.812 -3.059 -5.344 1 97.56 99 ASP B N 1
ATOM 2348 C CA . ASP B 1 99 ? -7.887 -2.094 -5.133 1 97.56 99 ASP B CA 1
ATOM 2349 C C . ASP B 1 99 ? -8.844 -2.059 -6.324 1 97.56 99 ASP B C 1
ATOM 2351 O O . ASP B 1 99 ? -10.031 -1.8 -6.164 1 97.56 99 ASP B O 1
ATOM 2355 N N . ARG B 1 100 ? -8.32 -2.367 -7.488 1 98.06 100 ARG B N 1
ATOM 2356 C CA . ARG B 1 100 ? -9.109 -2.137 -8.695 1 98.06 100 ARG B CA 1
ATOM 2357 C C . ARG B 1 100 ? -9.656 -3.445 -9.25 1 98.06 100 ARG B C 1
ATOM 2359 O O . ARG B 1 100 ? -10.711 -3.463 -9.891 1 98.06 100 ARG B O 1
ATOM 2366 N N . VAL B 1 101 ? -8.953 -4.551 -9.055 1 98.06 101 VAL B N 1
ATOM 2367 C CA . VAL B 1 101 ? -9.336 -5.812 -9.688 1 98.06 101 VAL B CA 1
ATOM 2368 C C . VAL B 1 101 ? -10.133 -6.66 -8.695 1 98.06 101 VAL B C 1
ATOM 2370 O O . VAL B 1 101 ? -11.055 -7.375 -9.094 1 98.06 101 VAL B O 1
ATOM 2373 N N . TRP B 1 102 ? -9.781 -6.625 -7.391 1 96.62 102 TRP B N 1
ATOM 2374 C CA . TRP B 1 102 ? -10.484 -7.402 -6.379 1 96.62 102 TRP B CA 1
ATOM 2375 C C . TRP B 1 102 ? -11.766 -6.695 -5.949 1 96.62 102 TRP B C 1
ATOM 2377 O O . TRP B 1 102 ? -11.875 -6.219 -4.816 1 96.62 102 TRP B O 1
ATOM 2387 N N . LEU B 1 103 ? -12.781 -6.793 -6.746 1 94.81 103 LEU B N 1
ATOM 2388 C CA . LEU B 1 103 ? -14.008 -6.008 -6.695 1 94.81 103 LEU B CA 1
ATOM 2389 C C . LEU B 1 103 ? -15.148 -6.816 -6.09 1 94.81 103 LEU B C 1
ATOM 2391 O O . LEU B 1 103 ? -15.109 -8.047 -6.082 1 94.81 103 LEU B O 1
ATOM 2395 N N . PRO B 1 104 ? -16.125 -6.004 -5.586 1 93 104 PRO B N 1
ATOM 2396 C CA . PRO B 1 104 ? -17.359 -6.711 -5.266 1 93 104 PRO B CA 1
ATOM 2397 C C . PRO B 1 104 ? -17.922 -7.492 -6.453 1 93 104 PRO B C 1
ATOM 2399 O O . PRO B 1 104 ? -17.906 -7 -7.582 1 93 104 PRO B O 1
ATOM 2402 N N . GLY B 1 105 ? -18.266 -8.695 -6.234 1 93.94 105 GLY B N 1
ATOM 2403 C CA . GLY B 1 105 ? -18.734 -9.555 -7.305 1 93.94 105 GLY B CA 1
ATOM 2404 C C . GLY B 1 105 ? -17.625 -10.375 -7.945 1 93.94 105 GLY B C 1
ATOM 2405 O O . GLY B 1 105 ? -17.906 -11.359 -8.641 1 93.94 105 GLY B O 1
ATOM 2406 N N . VAL B 1 106 ? -16.391 -9.992 -7.66 1 95.06 106 VAL B N 1
ATOM 2407 C CA . VAL B 1 106 ? -15.242 -10.695 -8.219 1 95.06 106 VAL B CA 1
ATOM 2408 C C . VAL B 1 106 ? -14.484 -11.414 -7.109 1 95.06 106 VAL B C 1
ATOM 2410 O O . VAL B 1 106 ? -14.375 -12.641 -7.113 1 95.06 106 VAL B O 1
ATOM 2413 N N . SER B 1 107 ? -14.07 -10.688 -6.148 1 93.81 107 SER B N 1
ATOM 2414 C CA . SER B 1 107 ? -13.281 -11.266 -5.07 1 93.81 107 SER B CA 1
ATOM 2415 C C . SER B 1 107 ? -14.133 -11.523 -3.832 1 93.81 107 SER B C 1
ATOM 2417 O O . SER B 1 107 ? -13.789 -12.375 -3.004 1 93.81 107 SER B O 1
ATOM 2419 N N . PHE B 1 108 ? -15.172 -10.688 -3.73 1 91.5 108 PHE B N 1
ATOM 2420 C CA . PHE B 1 108 ? -16.016 -10.852 -2.557 1 91.5 108 PHE B CA 1
ATOM 2421 C C . PHE B 1 108 ? -17.453 -10.422 -2.861 1 91.5 108 PHE B C 1
ATOM 2423 O O . PHE B 1 108 ? -17.719 -9.844 -3.914 1 91.5 108 PHE B O 1
ATOM 2430 N N . GLU B 1 109 ? -18.281 -10.789 -2.014 1 88.44 109 GLU B N 1
ATOM 2431 C CA . GLU B 1 109 ? -19.672 -10.328 -2.027 1 88.44 109 GLU B CA 1
ATOM 2432 C C . GLU B 1 109 ? -20.172 -10.039 -0.616 1 88.44 109 GLU B C 1
ATOM 2434 O O . GLU B 1 109 ? -19.641 -10.578 0.359 1 88.44 109 GLU B O 1
ATOM 2439 N N . LEU B 1 110 ? -21.109 -9.016 -0.606 1 77.62 110 LEU B N 1
ATOM 2440 C CA . LEU B 1 110 ? -21.734 -8.695 0.669 1 77.62 110 LEU B CA 1
ATOM 2441 C C . LEU B 1 110 ? -23 -9.531 0.876 1 77.62 110 LEU B C 1
ATOM 2443 O O . LEU B 1 110 ? -23.922 -9.469 0.067 1 77.62 110 LEU B O 1
ATOM 2447 N N . VAL B 1 111 ? -22.891 -10.445 1.757 1 77.19 111 VAL B N 1
ATOM 2448 C CA . VAL B 1 111 ? -24.047 -11.25 2.162 1 77.19 111 VAL B CA 1
ATOM 2449 C C . VAL B 1 111 ? -24.5 -10.836 3.561 1 77.19 111 VAL B C 1
ATOM 2451 O O . VAL B 1 111 ? -23.812 -11.109 4.547 1 77.19 111 VAL B O 1
ATOM 2454 N N . ASN B 1 112 ? -25.625 -10.234 3.67 1 75.62 112 ASN B N 1
ATOM 2455 C CA . ASN B 1 112 ? -26.156 -9.742 4.934 1 75.62 112 ASN B CA 1
ATOM 2456 C C . ASN B 1 112 ? -25.156 -8.836 5.648 1 75.62 112 ASN B C 1
ATOM 2458 O O . ASN B 1 112 ? -24.906 -9 6.844 1 75.62 112 ASN B O 1
ATOM 2462 N N . GLY B 1 113 ? -24.453 -8.109 4.926 1 67.31 113 GLY B N 1
ATOM 2463 C CA . GLY B 1 113 ? -23.531 -7.133 5.469 1 67.31 113 GLY B CA 1
ATOM 2464 C C . GLY B 1 113 ? -22.156 -7.715 5.766 1 67.31 113 GLY B C 1
ATOM 2465 O O . GLY B 1 113 ? -21.25 -6.996 6.184 1 67.31 113 GLY B O 1
ATOM 2466 N N . LYS B 1 114 ? -22.156 -9.078 5.559 1 74.19 114 LYS B N 1
ATOM 2467 C CA . LYS B 1 114 ? -20.875 -9.727 5.801 1 74.19 114 LYS B CA 1
ATOM 2468 C C . LYS B 1 114 ? -20.172 -10.062 4.488 1 74.19 114 LYS B C 1
ATOM 2470 O O . LYS B 1 114 ? -20.812 -10.461 3.518 1 74.19 114 LYS B O 1
ATOM 2475 N N . VAL B 1 115 ? -18.828 -9.945 4.562 1 79.81 115 VAL B N 1
ATOM 2476 C CA . VAL B 1 115 ? -18.031 -10.188 3.359 1 79.81 115 VAL B CA 1
ATOM 2477 C C . VAL B 1 115 ? -17.766 -11.68 3.201 1 79.81 115 VAL B C 1
ATOM 2479 O O . VAL B 1 115 ? -17.391 -12.359 4.164 1 79.81 115 VAL B O 1
ATOM 2482 N N . ALA B 1 116 ? -18.141 -12.242 2.068 1 88 116 ALA B N 1
ATOM 2483 C CA . ALA B 1 116 ? -17.828 -13.617 1.693 1 88 116 ALA B CA 1
ATOM 2484 C C . ALA B 1 116 ? -16.906 -13.664 0.476 1 88 116 ALA B C 1
ATOM 2486 O O . ALA B 1 116 ? -17.078 -12.883 -0.463 1 88 116 ALA B O 1
ATOM 2487 N N . SER B 1 117 ? -15.992 -14.633 0.464 1 92.69 117 SER B N 1
ATOM 2488 C CA . SER B 1 117 ? -15.008 -14.703 -0.614 1 92.69 117 SER B CA 1
ATOM 2489 C C . SER B 1 117 ? -15.602 -15.352 -1.861 1 92.69 117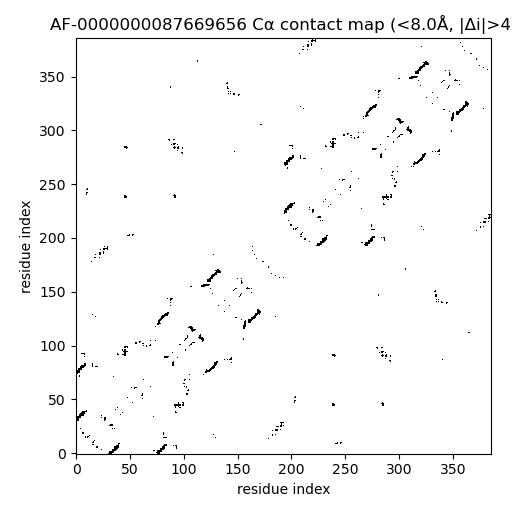 SER B C 1
ATOM 2491 O O . SER B 1 117 ? -16.375 -16.312 -1.765 1 92.69 117 SER B O 1
ATOM 2493 N N . ARG B 1 118 ? -15.172 -14.805 -3.018 1 94.12 118 ARG B N 1
ATOM 2494 C CA . ARG B 1 118 ? -15.516 -15.383 -4.309 1 94.12 118 ARG B CA 1
ATOM 2495 C C . ARG B 1 118 ? -14.281 -15.945 -5.008 1 94.12 118 ARG B C 1
ATOM 2497 O O . ARG B 1 118 ? -14.312 -16.219 -6.207 1 94.12 118 ARG B O 1
ATOM 2504 N N . LEU B 1 119 ? -13.188 -16.125 -4.23 1 97 119 LEU B N 1
ATOM 2505 C CA . LEU B 1 119 ? -11.93 -16.562 -4.816 1 97 119 LEU B CA 1
ATOM 2506 C C . LEU B 1 119 ? -11.523 -17.938 -4.277 1 97 119 LEU B C 1
ATOM 2508 O O . LEU B 1 119 ? -10.344 -18.297 -4.316 1 97 119 LEU B O 1
ATOM 2512 N N . GLN B 1 120 ? -12.461 -18.688 -3.885 1 95.31 120 GLN B N 1
ATOM 2513 C CA . GLN B 1 120 ? -12.172 -19.938 -3.205 1 95.31 120 GLN B CA 1
ATOM 2514 C C . GLN B 1 120 ? -11.656 -21 -4.188 1 95.31 120 GLN B C 1
ATOM 2516 O O . GLN B 1 120 ? -11.156 -22.047 -3.775 1 95.31 120 GLN B O 1
ATOM 2521 N N . HIS B 1 121 ? -11.742 -20.734 -5.449 1 96.69 121 HIS B N 1
ATOM 2522 C CA . HIS B 1 121 ? -11.18 -21.609 -6.461 1 96.69 121 HIS B CA 1
ATOM 2523 C C . HIS B 1 121 ? -9.656 -21.531 -6.48 1 96.69 121 HIS B C 1
ATOM 2525 O O . HIS B 1 121 ? -8.992 -22.391 -7.07 1 96.69 121 HIS B O 1
ATOM 2531 N N . ILE B 1 122 ? -9.086 -20.5 -5.844 1 98.44 122 ILE B N 1
ATOM 2532 C CA . ILE B 1 122 ? -7.637 -20.406 -5.672 1 98.44 122 ILE B CA 1
ATOM 2533 C C . ILE B 1 122 ? -7.215 -21.141 -4.406 1 98.44 122 ILE B C 1
ATOM 2535 O O . ILE B 1 122 ? -7.59 -20.75 -3.297 1 98.44 122 ILE B O 1
ATOM 2539 N N . GLY B 1 123 ? -6.371 -22.172 -4.609 1 98.06 123 GLY B N 1
ATOM 2540 C CA . GLY B 1 123 ? -6.148 -23.078 -3.49 1 98.06 123 GLY B CA 1
ATOM 2541 C C . GLY B 1 123 ? -4.746 -22.984 -2.922 1 98.06 123 GLY B C 1
ATOM 2542 O O . GLY B 1 123 ? -4.438 -23.625 -1.911 1 98.06 123 GLY B O 1
ATOM 2543 N N . LYS B 1 124 ? -3.867 -22.172 -3.518 1 98.62 124 LYS B N 1
ATOM 2544 C CA . LYS B 1 124 ? -2.479 -22.078 -3.076 1 98.62 124 LYS B CA 1
ATOM 2545 C C . LYS B 1 124 ? -1.916 -20.688 -3.334 1 98.62 124 LYS B C 1
ATOM 2547 O O . LYS B 1 124 ? -2.266 -20.047 -4.328 1 98.62 124 LYS B O 1
ATOM 2552 N N . LEU B 1 125 ? -1.101 -20.25 -2.361 1 98.75 125 LEU B N 1
ATOM 2553 C CA . LEU B 1 125 ? -0.52 -18.906 -2.41 1 98.75 125 LEU B CA 1
ATOM 2554 C C . LEU B 1 125 ? 0.998 -18.969 -2.271 1 98.75 125 LEU B C 1
ATOM 2556 O O . LEU B 1 125 ? 1.521 -19.75 -1.478 1 98.75 125 LEU B O 1
ATOM 2560 N N . GLY B 1 126 ? 1.691 -18.25 -3.088 1 98.88 126 GLY B N 1
ATOM 2561 C CA . GLY B 1 126 ? 3.127 -18.047 -2.98 1 98.88 126 GLY B CA 1
ATOM 2562 C C . GLY B 1 126 ? 3.516 -16.578 -2.984 1 98.88 126 GLY B C 1
ATOM 2563 O O . GLY B 1 126 ? 2.793 -15.734 -3.525 1 98.88 126 GLY B O 1
ATOM 2564 N N . ALA B 1 127 ? 4.594 -16.297 -2.367 1 98.94 127 ALA B N 1
ATOM 2565 C CA . ALA B 1 127 ? 5.16 -14.945 -2.377 1 98.94 127 ALA B CA 1
ATOM 2566 C C . ALA B 1 127 ? 6.688 -14.992 -2.43 1 98.94 127 ALA B C 1
ATOM 2568 O O . ALA B 1 127 ? 7.312 -15.773 -1.713 1 98.94 127 ALA B O 1
ATOM 2569 N N . VAL B 1 128 ? 7.258 -14.266 -3.328 1 98.94 128 VAL B N 1
ATOM 2570 C CA . VAL B 1 128 ? 8.695 -14.031 -3.465 1 98.94 128 VAL B CA 1
ATOM 2571 C C . VAL B 1 128 ? 8.984 -12.539 -3.328 1 98.94 128 VAL B C 1
ATOM 2573 O O . VAL B 1 128 ? 8.766 -11.766 -4.266 1 98.94 128 VAL B O 1
ATOM 2576 N N . LEU B 1 129 ? 9.539 -12.188 -2.15 1 98.88 129 LEU B N 1
ATOM 2577 C CA . LEU B 1 129 ? 9.633 -10.766 -1.823 1 98.88 129 LEU B CA 1
ATOM 2578 C C . LEU B 1 129 ? 11.086 -10.367 -1.556 1 98.88 129 LEU B C 1
ATOM 2580 O O . LEU B 1 129 ? 11.891 -11.203 -1.139 1 98.88 129 LEU B O 1
ATOM 2584 N N . THR B 1 130 ? 11.359 -9.109 -1.818 1 98.69 130 THR B N 1
ATOM 2585 C CA . THR B 1 130 ? 12.594 -8.492 -1.359 1 98.69 130 THR B CA 1
ATOM 2586 C C . THR B 1 130 ? 12.305 -7.285 -0.476 1 98.69 130 THR B C 1
ATOM 2588 O O . THR B 1 130 ? 11.383 -6.52 -0.748 1 98.69 130 THR B O 1
ATOM 2591 N N . TYR B 1 131 ? 13.094 -7.152 0.613 1 97.06 131 TYR B N 1
ATOM 2592 C CA . TYR B 1 131 ? 12.984 -6.047 1.562 1 97.06 131 TYR B CA 1
ATOM 2593 C C . TYR B 1 131 ? 14.273 -5.246 1.615 1 97.06 131 TYR B C 1
ATOM 2595 O O . TYR B 1 131 ? 15.367 -5.816 1.599 1 97.06 131 TYR B O 1
ATOM 2603 N N . GLY B 1 132 ? 14.141 -3.896 1.688 1 92.69 132 GLY B N 1
ATOM 2604 C CA . GLY B 1 132 ? 15.297 -3.111 2.09 1 92.69 132 GLY B CA 1
ATOM 2605 C C . GLY B 1 132 ? 15.625 -3.252 3.564 1 92.69 132 GLY B C 1
ATOM 2606 O O . GLY B 1 132 ? 16.797 -3.27 3.943 1 92.69 132 GLY B O 1
ATOM 2607 N N . ALA B 1 133 ? 14.703 -3.395 4.395 1 91.88 133 ALA B N 1
ATOM 2608 C CA . ALA B 1 133 ? 14.836 -3.471 5.848 1 91.88 133 ALA B CA 1
ATOM 2609 C C . ALA B 1 133 ? 15.336 -4.844 6.285 1 91.88 133 ALA B C 1
ATOM 2611 O O . ALA B 1 133 ? 15.016 -5.855 5.652 1 91.88 133 ALA B O 1
ATOM 2612 N N . ASP B 1 134 ? 16.078 -4.848 7.352 1 93.81 134 ASP B N 1
ATOM 2613 C CA . ASP B 1 134 ? 16.406 -6.125 7.965 1 93.81 134 ASP B CA 1
ATOM 2614 C C . ASP B 1 134 ? 15.203 -6.715 8.695 1 93.81 134 ASP B C 1
ATOM 2616 O O . ASP B 1 134 ? 14.188 -6.043 8.875 1 93.81 134 ASP B O 1
ATOM 2620 N N . PRO B 1 135 ? 15.328 -7.957 9.125 1 95.25 135 PRO B N 1
ATOM 2621 C CA . PRO B 1 135 ? 14.18 -8.641 9.711 1 95.25 135 PRO B CA 1
ATOM 2622 C C . PRO B 1 135 ? 13.664 -7.949 10.969 1 95.25 135 PRO B C 1
ATOM 2624 O O . PRO B 1 135 ? 12.453 -7.91 11.203 1 95.25 135 PRO B O 1
ATOM 2627 N N . LEU B 1 136 ? 14.539 -7.43 11.781 1 95.38 136 LEU B N 1
ATOM 2628 C CA . LEU B 1 136 ? 14.117 -6.777 13.016 1 95.38 136 LEU B CA 1
ATOM 2629 C C . LEU B 1 136 ? 13.328 -5.508 12.719 1 95.38 136 LEU B C 1
ATOM 2631 O O . LEU B 1 136 ? 12.273 -5.273 13.312 1 95.38 136 LEU B O 1
ATOM 2635 N N . ARG B 1 137 ? 13.82 -4.703 11.836 1 93.38 137 ARG B N 1
ATOM 2636 C CA . ARG B 1 137 ? 13.125 -3.479 11.445 1 93.38 137 ARG B CA 1
ATOM 2637 C C . ARG B 1 137 ? 11.766 -3.793 10.828 1 93.38 137 ARG B C 1
ATOM 2639 O O . ARG B 1 137 ? 10.781 -3.107 11.102 1 93.38 137 ARG B O 1
ATOM 2646 N N . ALA B 1 138 ? 11.742 -4.816 9.961 1 95.94 138 ALA B N 1
ATOM 2647 C CA . ALA B 1 138 ? 10.477 -5.242 9.359 1 95.94 138 ALA B CA 1
ATOM 2648 C C . ALA B 1 138 ? 9.484 -5.684 10.43 1 95.94 138 ALA B C 1
ATOM 2650 O O . ALA B 1 138 ? 8.297 -5.359 10.359 1 95.94 138 ALA B O 1
ATOM 2651 N N . PHE B 1 139 ? 9.984 -6.352 11.422 1 96.19 139 PHE B N 1
ATOM 2652 C CA . PHE B 1 139 ? 9.141 -6.82 12.516 1 96.19 139 PHE B CA 1
ATOM 2653 C C . PHE B 1 139 ? 8.586 -5.645 13.312 1 96.19 139 PHE B C 1
ATOM 2655 O O . PHE B 1 139 ? 7.402 -5.617 13.641 1 96.19 139 PHE B O 1
ATOM 2662 N N . ILE B 1 140 ? 9.414 -4.664 13.609 1 95.44 140 ILE B N 1
ATOM 2663 C CA . ILE B 1 140 ? 9.023 -3.492 14.391 1 95.44 140 ILE B CA 1
ATOM 2664 C C . ILE B 1 140 ? 7.969 -2.697 13.625 1 95.44 140 ILE B C 1
ATOM 2666 O O . ILE B 1 140 ? 7.023 -2.172 14.227 1 95.44 140 ILE B O 1
ATOM 2670 N N . ALA B 1 141 ? 8.078 -2.711 12.336 1 95.31 141 ALA B N 1
ATOM 2671 C CA . ALA B 1 141 ? 7.117 -2.006 11.492 1 95.31 141 ALA B CA 1
ATOM 2672 C C . ALA B 1 141 ? 5.809 -2.783 11.391 1 95.31 141 ALA B C 1
ATOM 2674 O O . ALA B 1 141 ? 4.816 -2.271 10.867 1 95.31 141 ALA B O 1
ATOM 2675 N N . GLY B 1 142 ? 5.789 -4.035 11.875 1 96.5 142 GLY B N 1
ATOM 2676 C CA . GLY B 1 142 ? 4.605 -4.879 11.82 1 96.5 142 GLY B CA 1
ATOM 2677 C C . GLY B 1 142 ? 4.602 -5.832 10.641 1 96.5 142 GLY B C 1
ATOM 2678 O O . GLY B 1 142 ? 3.697 -6.656 10.508 1 96.5 142 GLY B O 1
ATOM 2679 N N . ASN B 1 143 ? 5.586 -5.695 9.75 1 97.56 143 ASN B N 1
ATOM 2680 C CA . ASN B 1 143 ? 5.758 -6.504 8.547 1 97.56 143 ASN B CA 1
ATOM 2681 C C . ASN B 1 143 ? 4.453 -6.629 7.766 1 97.56 143 ASN B C 1
ATOM 2683 O O . ASN B 1 143 ? 4.012 -7.738 7.461 1 97.56 143 ASN B O 1
ATOM 2687 N N . PRO B 1 144 ? 3.924 -5.539 7.281 1 97.44 144 PRO B N 1
ATOM 2688 C CA . PRO B 1 144 ? 2.607 -5.523 6.637 1 97.44 144 PRO B CA 1
ATOM 2689 C C . PRO B 1 144 ? 2.521 -6.477 5.445 1 97.44 144 PRO B C 1
ATOM 2691 O O . PRO B 1 144 ? 1.566 -7.25 5.336 1 97.44 144 PRO B O 1
ATOM 2694 N N . PRO B 1 145 ? 3.477 -6.531 4.562 1 97.88 145 PRO B N 1
ATOM 2695 C CA . PRO B 1 145 ? 3.322 -7.426 3.412 1 97.88 145 PRO B CA 1
ATOM 2696 C C . PRO B 1 145 ? 3.191 -8.891 3.818 1 97.88 145 PRO B C 1
ATOM 2698 O O . PRO B 1 145 ? 2.385 -9.625 3.242 1 97.88 145 PRO B O 1
ATOM 2701 N N . LYS B 1 146 ? 3.934 -9.32 4.781 1 98.06 146 LYS B N 1
ATOM 2702 C CA . LYS B 1 146 ? 3.83 -10.703 5.25 1 98.06 146 LYS B CA 1
ATOM 2703 C C . LYS B 1 146 ? 2.441 -10.984 5.816 1 98.06 146 LYS B C 1
ATOM 2705 O O . LYS B 1 146 ? 1.844 -12.023 5.512 1 98.06 146 LYS B O 1
ATOM 2710 N N . LYS B 1 147 ? 1.919 -10.109 6.629 1 97.69 147 LYS B N 1
ATOM 2711 C CA . LYS B 1 147 ? 0.609 -10.312 7.242 1 97.69 147 LYS B CA 1
ATOM 2712 C C . LYS B 1 147 ? -0.503 -10.227 6.199 1 97.69 147 LYS B C 1
ATOM 2714 O O . LYS B 1 147 ? -1.49 -10.961 6.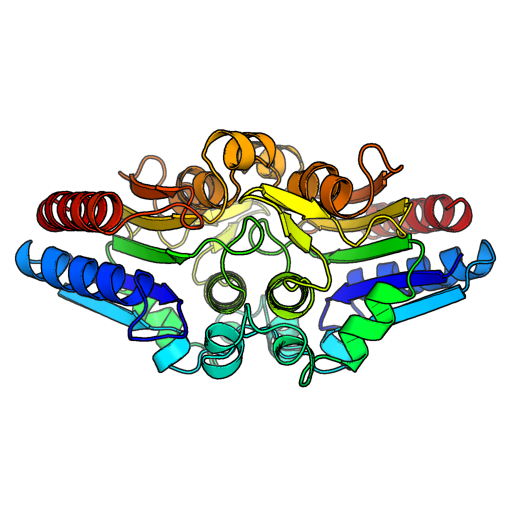273 1 97.69 147 LYS B O 1
ATOM 2719 N N . ILE B 1 148 ? -0.331 -9.297 5.242 1 97.88 148 ILE B N 1
ATOM 2720 C CA . ILE B 1 148 ? -1.317 -9.195 4.172 1 97.88 148 ILE B CA 1
ATOM 2721 C C . ILE B 1 148 ? -1.366 -10.508 3.389 1 97.88 148 ILE B C 1
ATOM 2723 O O . ILE B 1 148 ? -2.447 -11 3.064 1 97.88 148 ILE B O 1
ATOM 2727 N N . ILE B 1 149 ? -0.208 -11.078 3.104 1 98.25 149 ILE B N 1
ATOM 2728 C CA . ILE B 1 149 ? -0.133 -12.32 2.332 1 98.25 149 ILE B CA 1
ATOM 2729 C C . ILE B 1 149 ? -0.674 -13.477 3.164 1 98.25 149 ILE B C 1
ATOM 2731 O O . ILE B 1 149 ? -1.592 -14.18 2.736 1 98.25 149 ILE B O 1
ATOM 2735 N N . LYS B 1 150 ? -0.19 -13.609 4.371 1 97.88 150 LYS B N 1
ATOM 2736 C CA . LYS B 1 150 ? -0.415 -14.828 5.145 1 97.88 150 LYS B CA 1
ATOM 2737 C C . LYS B 1 150 ? -1.788 -14.805 5.812 1 97.88 150 LYS B C 1
ATOM 2739 O O . LYS B 1 150 ? -2.311 -15.852 6.199 1 97.88 150 LYS B O 1
ATOM 2744 N N . ARG B 1 151 ? -2.371 -13.594 5.945 1 97.19 151 ARG B N 1
ATOM 2745 C CA . ARG B 1 151 ? -3.645 -13.539 6.656 1 97.19 151 ARG B CA 1
ATOM 2746 C C . ARG B 1 151 ? -4.758 -13.039 5.738 1 97.19 151 ARG B C 1
ATOM 2748 O O . ARG B 1 151 ? -5.742 -13.75 5.508 1 97.19 151 ARG B O 1
ATOM 2755 N N . VAL B 1 152 ? -4.551 -11.906 5.129 1 96.19 152 VAL B N 1
ATOM 2756 C CA . VAL B 1 152 ? -5.633 -11.266 4.391 1 96.19 152 VAL B CA 1
ATOM 2757 C C . VAL B 1 152 ? -5.871 -12 3.072 1 96.19 152 VAL B C 1
ATOM 2759 O O . VAL B 1 152 ? -6.953 -12.539 2.84 1 96.19 152 VAL B O 1
ATOM 2762 N N . ILE B 1 153 ? -4.824 -12.055 2.271 1 97.62 153 ILE B N 1
ATOM 2763 C CA . ILE B 1 153 ? -4.965 -12.672 0.957 1 97.62 153 ILE B CA 1
ATOM 2764 C C . ILE B 1 153 ? -5.293 -14.156 1.115 1 97.62 153 ILE B C 1
ATOM 2766 O O . ILE B 1 153 ? -6.152 -14.688 0.411 1 97.62 153 ILE B O 1
ATOM 2770 N N . ARG B 1 154 ? -4.613 -1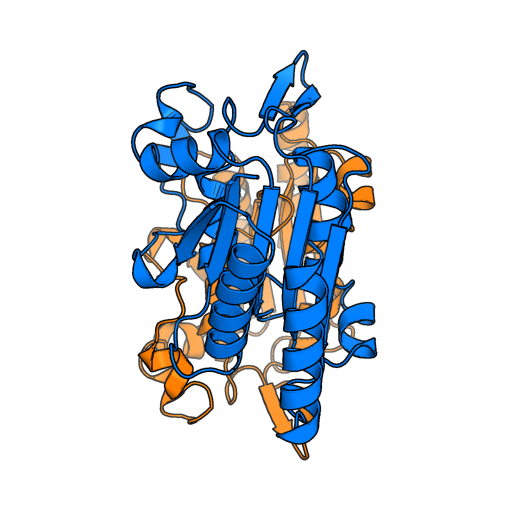4.82 2.049 1 97.62 154 ARG B N 1
ATOM 2771 C CA . ARG B 1 154 ? -4.898 -16.234 2.295 1 97.62 154 ARG B CA 1
ATOM 2772 C C . ARG B 1 154 ? -6.367 -16.438 2.648 1 97.62 154 ARG B C 1
ATOM 2774 O O . ARG B 1 154 ? -7.012 -17.359 2.133 1 97.62 154 ARG B O 1
ATOM 2781 N N . ALA B 1 155 ? -6.945 -15.562 3.471 1 94.38 155 ALA B N 1
ATOM 2782 C CA . ALA B 1 155 ? -8.344 -15.672 3.871 1 94.38 155 ALA B CA 1
ATOM 2783 C C . ALA B 1 155 ? -9.281 -15.406 2.693 1 94.38 155 ALA B C 1
ATOM 2785 O O . ALA B 1 155 ? -10.359 -15.992 2.6 1 94.38 155 ALA B O 1
ATOM 2786 N N . GLN B 1 156 ? -8.891 -14.523 1.818 1 94.12 156 GLN B N 1
ATOM 2787 C CA . GLN B 1 156 ? -9.719 -14.133 0.683 1 94.12 156 GLN B CA 1
ATOM 2788 C C . GLN B 1 156 ? -9.766 -15.227 -0.375 1 94.12 156 GLN B C 1
ATOM 2790 O O . GLN B 1 156 ? -10.766 -15.391 -1.069 1 94.12 156 GLN B O 1
ATOM 2795 N N . ILE B 1 157 ? -8.695 -16 -0.521 1 95.81 157 ILE B N 1
ATOM 2796 C CA . ILE B 1 157 ? -8.727 -17.078 -1.504 1 95.81 157 ILE B CA 1
ATOM 2797 C C . ILE B 1 157 ? -9.32 -18.328 -0.87 1 95.81 157 ILE B C 1
ATOM 2799 O O . ILE B 1 157 ? -10.43 -18.75 -1.215 1 95.81 157 ILE B O 1
ATOM 2803 N N . LYS B 1 158 ? -8.633 -18.938 0.075 1 92.06 158 LYS B N 1
ATOM 2804 C CA . LYS B 1 158 ? -9.047 -20.125 0.83 1 92.06 158 LYS B CA 1
ATOM 2805 C C . LYS B 1 158 ? -8.391 -20.141 2.209 1 92.06 158 LYS B C 1
ATOM 2807 O O . LYS B 1 158 ? -7.172 -20.266 2.322 1 92.06 158 LYS B O 1
ATOM 2812 N N . PRO B 1 159 ? -9.391 -20.141 3.182 1 89 159 PRO B N 1
ATOM 2813 C CA . PRO B 1 159 ? -8.805 -20.188 4.527 1 89 159 PRO B CA 1
ATOM 2814 C C . PRO B 1 159 ? -7.922 -21.422 4.738 1 89 159 PRO B C 1
ATOM 2816 O O . PRO B 1 159 ? -8.25 -22.5 4.262 1 89 159 PRO B O 1
ATOM 2819 N N . PHE B 1 160 ? -6.66 -21.266 5.203 1 91.75 160 PHE B N 1
ATOM 2820 C CA . PHE B 1 160 ? -5.695 -22.297 5.562 1 91.75 160 PHE B CA 1
ATOM 2821 C C . PHE B 1 160 ? -4.98 -22.828 4.324 1 91.75 160 PHE B C 1
ATOM 2823 O O . PHE B 1 160 ? -4.324 -23.875 4.379 1 91.75 160 PHE B O 1
ATOM 2830 N N . ALA B 1 161 ? -5.316 -22.188 3.137 1 96.19 161 ALA B N 1
ATOM 2831 C CA . ALA B 1 161 ? -4.551 -22.562 1.948 1 96.19 161 ALA B CA 1
ATOM 2832 C C . ALA B 1 161 ? -3.055 -22.578 2.244 1 96.19 161 ALA B C 1
ATOM 2834 O O . ALA B 1 161 ? -2.557 -21.766 3.02 1 96.19 161 ALA B O 1
ATOM 2835 N N . PRO B 1 162 ? -2.307 -23.516 1.698 1 98.25 162 PRO B N 1
ATOM 2836 C CA . PRO B 1 162 ? -0.848 -23.484 1.833 1 98.25 162 PRO B CA 1
ATOM 2837 C C . PRO B 1 162 ? -0.238 -22.188 1.291 1 98.25 162 PRO B C 1
ATOM 2839 O O . PRO B 1 162 ? -0.69 -21.672 0.267 1 98.25 162 PRO B O 1
ATOM 2842 N N . VAL B 1 163 ? 0.73 -21.688 1.987 1 98.56 163 VAL B N 1
ATOM 2843 C CA . VAL B 1 163 ? 1.426 -20.469 1.577 1 98.56 163 VAL B CA 1
ATOM 2844 C C . VAL B 1 163 ? 2.932 -20.719 1.547 1 98.56 163 VAL B C 1
ATOM 2846 O O . VAL B 1 163 ? 3.521 -21.109 2.555 1 98.56 163 VAL B O 1
ATOM 2849 N N . VAL B 1 164 ? 3.521 -20.562 0.406 1 98.81 164 VAL B N 1
ATOM 2850 C CA . VAL B 1 164 ? 4.973 -20.5 0.283 1 98.81 164 VAL B CA 1
ATOM 2851 C C . VAL B 1 164 ? 5.434 -19.047 0.369 1 98.81 164 VAL B C 1
ATOM 2853 O O . VAL B 1 164 ? 5.156 -18.25 -0.529 1 98.81 164 VAL B O 1
ATOM 2856 N N . PHE B 1 165 ? 6.078 -18.719 1.422 1 98.81 165 PHE B N 1
ATOM 2857 C CA . PHE B 1 165 ? 6.52 -17.344 1.641 1 98.81 165 PHE B CA 1
ATOM 2858 C C . PHE B 1 165 ? 8.039 -17.25 1.64 1 98.81 165 PHE B C 1
ATOM 2860 O O . PHE B 1 165 ? 8.695 -17.781 2.537 1 98.81 165 PHE B O 1
ATOM 2867 N N . LEU B 1 166 ? 8.609 -16.609 0.666 1 98.88 166 LEU B N 1
ATOM 2868 C CA . LEU B 1 166 ? 10.047 -16.422 0.507 1 98.88 166 LEU B CA 1
ATOM 2869 C C . LEU B 1 166 ? 10.391 -14.93 0.497 1 98.88 166 LEU B C 1
ATOM 2871 O O . LEU B 1 166 ? 9.859 -14.172 -0.318 1 98.88 166 LEU B O 1
ATOM 2875 N N . ALA B 1 167 ? 11.258 -14.531 1.382 1 98.69 167 ALA B N 1
ATOM 2876 C CA . ALA B 1 167 ? 11.625 -13.117 1.477 1 98.69 167 ALA B CA 1
ATOM 2877 C C . ALA B 1 167 ? 13.133 -12.961 1.649 1 98.69 167 ALA B C 1
ATOM 2879 O O . ALA B 1 167 ? 13.75 -13.625 2.486 1 98.69 167 ALA B O 1
ATOM 2880 N N . HIS B 1 168 ? 13.742 -12.188 0.792 1 98.56 168 HIS B N 1
ATOM 2881 C CA . HIS B 1 168 ? 15.117 -11.734 0.99 1 98.56 168 HIS B CA 1
ATOM 2882 C C . HIS B 1 168 ? 15.148 -10.375 1.677 1 98.56 168 HIS B C 1
ATOM 2884 O O . HIS B 1 168 ? 14.828 -9.352 1.061 1 98.56 168 HIS B O 1
ATOM 2890 N N . TYR B 1 169 ? 15.57 -10.328 2.938 1 96.75 169 TYR B N 1
ATOM 2891 C CA . TYR B 1 169 ? 15.625 -9.102 3.729 1 96.75 169 TYR B CA 1
ATOM 2892 C C . TYR B 1 169 ? 16.969 -8.406 3.566 1 96.75 169 TYR B C 1
ATOM 2894 O O . TYR B 1 169 ? 17.922 -8.992 3.029 1 96.75 169 TYR B O 1
ATOM 2902 N N . ASP B 1 170 ? 17.047 -7.156 3.936 1 93.5 170 ASP B N 1
ATOM 2903 C CA . ASP B 1 170 ? 18.281 -6.363 4.027 1 93.5 170 ASP B CA 1
ATOM 2904 C C . ASP B 1 170 ? 18.984 -6.285 2.676 1 93.5 170 ASP B C 1
ATOM 2906 O O . ASP B 1 170 ? 20.188 -6.543 2.58 1 93.5 170 ASP B O 1
ATOM 2910 N N . MET B 1 171 ? 18.219 -5.977 1.682 1 92.12 171 MET B N 1
ATOM 2911 C CA . MET B 1 171 ? 18.75 -5.895 0.324 1 92.12 171 MET B CA 1
ATOM 2912 C C . MET B 1 171 ? 19.844 -4.84 0.232 1 92.12 171 MET B C 1
ATOM 2914 O O . MET B 1 171 ? 20.766 -4.957 -0.589 1 92.12 171 MET B O 1
ATOM 2918 N N . ASN B 1 172 ? 19.75 -3.816 1.062 1 84 172 ASN B N 1
ATOM 2919 C CA . ASN B 1 172 ? 20.75 -2.754 1.041 1 84 172 ASN B CA 1
ATOM 2920 C C . ASN B 1 172 ? 22.141 -3.287 1.362 1 84 172 ASN B C 1
ATOM 2922 O O . ASN B 1 172 ? 23.141 -2.678 0.991 1 84 172 ASN B O 1
ATOM 2926 N N . ARG B 1 173 ? 22.281 -4.371 2.004 1 88.75 173 ARG B N 1
ATOM 2927 C CA . ARG B 1 173 ? 23.562 -4.961 2.383 1 88.75 173 ARG B CA 1
ATOM 2928 C C . ARG B 1 173 ? 23.734 -6.332 1.739 1 88.75 173 ARG B C 1
ATOM 2930 O O . ARG B 1 173 ? 24.625 -7.102 2.139 1 88.75 173 ARG B O 1
ATOM 2937 N N . SER B 1 174 ? 22.891 -6.629 0.768 1 92.31 174 SER B N 1
ATOM 2938 C CA . SER B 1 174 ? 22.984 -7.945 0.138 1 92.31 174 SER B CA 1
ATOM 2939 C C . SER B 1 174 ? 24.266 -8.07 -0.68 1 92.31 174 SER B C 1
ATOM 2941 O O . SER B 1 174 ? 24.828 -7.066 -1.127 1 92.31 174 SER B O 1
ATOM 2943 N N . THR B 1 175 ? 24.75 -9.344 -0.844 1 95.44 175 THR B N 1
ATOM 2944 C CA . THR B 1 175 ? 25.922 -9.688 -1.631 1 95.44 175 THR B CA 1
ATOM 2945 C C . THR B 1 175 ? 25.562 -10.633 -2.775 1 95.44 175 THR B C 1
ATOM 2947 O O . THR B 1 175 ? 24.453 -11.164 -2.812 1 95.44 175 THR B O 1
ATOM 2950 N N . ASP B 1 176 ? 26.5 -10.773 -3.707 1 96.69 176 ASP B N 1
ATOM 2951 C CA . ASP B 1 176 ? 26.281 -11.766 -4.762 1 96.69 176 ASP B CA 1
ATOM 2952 C C . ASP B 1 176 ? 26 -13.141 -4.172 1 96.69 176 ASP B C 1
ATOM 2954 O O . ASP B 1 176 ? 25.141 -13.867 -4.676 1 96.69 176 ASP B O 1
ATOM 2958 N N . GLU B 1 177 ? 26.656 -13.406 -3.145 1 97.62 177 GLU B N 1
ATOM 2959 C CA . GLU B 1 177 ? 26.5 -14.719 -2.516 1 97.62 177 GLU B CA 1
ATOM 2960 C C . GLU B 1 177 ? 25.094 -14.883 -1.936 1 97.62 177 GLU B C 1
ATOM 2962 O O . GLU B 1 177 ? 24.438 -15.906 -2.158 1 97.62 177 GLU B O 1
ATOM 2967 N N . THR B 1 178 ? 24.625 -13.906 -1.162 1 97.62 178 THR B N 1
ATOM 2968 C CA . THR B 1 178 ? 23.312 -14.016 -0.55 1 97.62 178 THR B CA 1
ATOM 2969 C C . THR B 1 178 ? 22.219 -14.023 -1.617 1 97.62 178 THR B C 1
ATOM 2971 O O . THR B 1 178 ? 21.203 -14.695 -1.465 1 97.62 178 THR B O 1
ATOM 2974 N N . ARG B 1 179 ? 22.422 -13.328 -2.682 1 98.25 179 ARG B N 1
ATOM 2975 C CA . ARG B 1 179 ? 21.438 -13.266 -3.76 1 98.25 179 ARG B CA 1
ATOM 2976 C C . ARG B 1 179 ? 21.391 -14.578 -4.523 1 98.25 179 ARG B C 1
ATOM 2978 O O . ARG B 1 179 ? 20.297 -15.055 -4.871 1 98.25 179 ARG B O 1
ATOM 2985 N N . VAL B 1 180 ? 22.547 -15.141 -4.781 1 98.25 180 VAL B N 1
ATOM 2986 C CA . VAL B 1 180 ? 22.594 -16.438 -5.453 1 98.25 180 VAL B CA 1
ATOM 2987 C C . VAL B 1 180 ? 21.922 -17.5 -4.59 1 98.25 180 VAL B C 1
ATOM 2989 O O . VAL B 1 180 ? 21.172 -18.328 -5.098 1 98.25 180 VAL B O 1
ATOM 2992 N N . ARG B 1 181 ? 22.172 -17.469 -3.312 1 98.56 181 ARG B N 1
ATOM 2993 C CA . ARG B 1 181 ? 21.562 -18.422 -2.391 1 98.56 181 ARG B CA 1
ATOM 2994 C C . ARG B 1 181 ? 20.047 -18.266 -2.371 1 98.56 181 ARG B C 1
ATOM 2996 O O . ARG B 1 181 ? 19.312 -19.266 -2.32 1 98.56 181 ARG B O 1
ATOM 3003 N N . PHE B 1 182 ? 19.594 -17.062 -2.303 1 98.81 182 PHE B N 1
ATOM 3004 C CA . PHE B 1 182 ? 18.156 -16.828 -2.289 1 98.81 182 PHE B CA 1
ATOM 3005 C C . PHE B 1 182 ? 17.516 -17.266 -3.6 1 98.81 182 PHE B C 1
ATOM 3007 O O . PHE B 1 182 ? 16.438 -17.844 -3.602 1 98.81 182 PHE B O 1
ATOM 3014 N N . LEU B 1 183 ? 18.203 -17 -4.699 1 98.75 183 LEU B N 1
ATOM 3015 C CA . LEU B 1 183 ? 17.719 -17.453 -5.996 1 98.75 183 LEU B CA 1
ATOM 3016 C C . LEU B 1 183 ? 17.578 -18.969 -6.02 1 98.75 183 LEU B C 1
ATOM 3018 O O . LEU B 1 183 ? 16.594 -19.5 -6.566 1 98.75 183 LEU B O 1
ATOM 3022 N N . ALA B 1 184 ? 18.5 -19.641 -5.504 1 98.81 184 ALA B N 1
ATOM 3023 C CA . ALA B 1 184 ? 18.453 -21.109 -5.438 1 98.81 184 ALA B CA 1
ATOM 3024 C C . ALA B 1 184 ? 17.281 -21.578 -4.578 1 98.81 184 ALA B C 1
ATOM 3026 O O . ALA B 1 184 ? 16.641 -22.594 -4.895 1 98.81 184 ALA B O 1
ATOM 3027 N N . LYS B 1 185 ? 17.047 -20.906 -3.514 1 98.88 185 LYS B N 1
ATOM 3028 C CA . LYS B 1 185 ? 15.922 -21.234 -2.65 1 98.88 185 LYS B CA 1
ATOM 3029 C C . LYS B 1 185 ? 14.602 -21.047 -3.391 1 98.88 185 LYS B C 1
ATOM 3031 O O . LYS B 1 185 ? 13.703 -21.891 -3.283 1 98.88 185 LYS B O 1
ATOM 3036 N N . VAL B 1 186 ? 14.46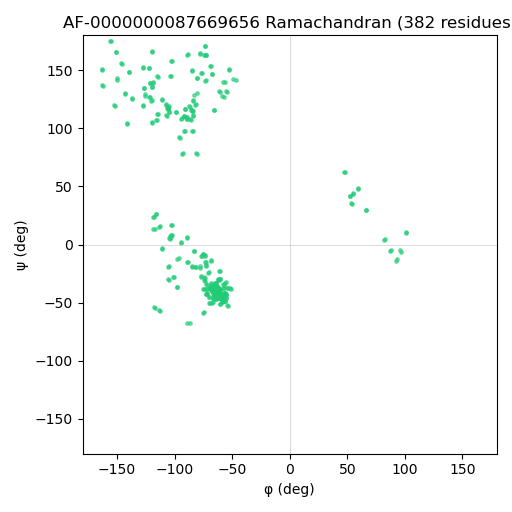9 -19.953 -4.094 1 98.94 186 VAL B N 1
ATOM 3037 C CA . VAL B 1 186 ? 13.273 -19.672 -4.887 1 98.94 186 VAL B CA 1
ATOM 3038 C C . VAL B 1 186 ? 13.078 -20.781 -5.926 1 98.94 186 VAL B C 1
ATOM 3040 O O . VAL B 1 186 ? 11.969 -21.297 -6.098 1 98.94 186 VAL B O 1
ATOM 3043 N N . LYS B 1 187 ? 14.164 -21.109 -6.605 1 98.94 187 LYS B N 1
ATOM 3044 C CA . LYS B 1 187 ? 14.102 -22.203 -7.578 1 98.94 187 LYS B CA 1
ATOM 3045 C C . LYS B 1 187 ? 13.562 -23.469 -6.945 1 98.94 187 LYS B C 1
ATOM 3047 O O . LYS B 1 187 ? 12.617 -24.078 -7.457 1 98.94 187 LYS B O 1
ATOM 3052 N N . ALA B 1 188 ? 14.125 -23.891 -5.887 1 98.88 188 ALA B N 1
ATOM 3053 C CA . ALA B 1 188 ? 13.766 -25.141 -5.234 1 98.88 188 ALA B CA 1
ATOM 3054 C C . ALA B 1 188 ? 12.305 -25.125 -4.777 1 98.88 188 ALA B C 1
ATOM 3056 O O . ALA B 1 188 ? 11.57 -26.094 -4.996 1 98.88 188 ALA B O 1
ATOM 3057 N N . GLN B 1 189 ? 11.875 -24.031 -4.16 1 98.88 189 GLN B N 1
ATOM 3058 C CA . GLN B 1 189 ? 10.531 -23.953 -3.6 1 98.88 189 GLN B CA 1
ATOM 3059 C C . GLN B 1 189 ? 9.484 -23.859 -4.703 1 98.88 189 GLN B C 1
ATOM 3061 O O . GLN B 1 189 ? 8.406 -24.453 -4.594 1 98.88 189 GLN B O 1
ATOM 3066 N N . MET B 1 190 ? 9.766 -23.141 -5.75 1 98.88 190 MET B N 1
ATOM 3067 C CA . MET B 1 190 ? 8.789 -22.969 -6.82 1 98.88 190 MET B CA 1
ATOM 3068 C C . MET B 1 190 ? 8.719 -24.203 -7.703 1 98.88 190 MET B C 1
ATOM 3070 O O . MET B 1 190 ? 7.676 -24.5 -8.289 1 98.88 190 MET B O 1
ATOM 3074 N N . GLU B 1 191 ? 9.812 -24.984 -7.801 1 98.81 191 GLU B N 1
ATOM 3075 C CA . GLU B 1 191 ? 9.781 -26.25 -8.539 1 98.81 191 GLU B CA 1
ATOM 3076 C C . GLU B 1 191 ? 8.992 -27.312 -7.777 1 98.81 191 GLU B C 1
ATOM 3078 O O . GLU B 1 191 ? 8.594 -28.328 -8.352 1 98.81 191 GLU B O 1
ATOM 3083 N N . ARG B 1 192 ? 8.797 -27.109 -6.5 1 98.38 192 ARG B N 1
ATOM 3084 C CA . ARG B 1 192 ? 8.016 -28.016 -5.668 1 98.38 192 ARG B CA 1
ATOM 3085 C C . ARG B 1 192 ? 6.625 -27.453 -5.391 1 98.38 192 ARG B C 1
ATOM 3087 O O . ARG B 1 192 ? 5.848 -28.031 -4.633 1 98.38 192 ARG B O 1
ATOM 3094 N N . PHE B 1 193 ? 6.305 -26.406 -5.992 1 98.19 193 PHE B N 1
ATOM 3095 C CA . PHE B 1 193 ? 5.07 -25.688 -5.719 1 98.19 193 PHE B CA 1
ATOM 3096 C C . PHE B 1 193 ? 3.855 -26.531 -6.074 1 98.19 193 PHE B C 1
ATOM 3098 O O . PHE B 1 193 ? 2.869 -26.547 -5.332 1 98.19 193 PHE B O 1
#

Sequence (386 aa):
MRVLVLYSHPVEESFGGALHRQTVTSLKTAGHEVDDCNLYAEAFDPVLSRHDRVIYHDYPENTEILKPYVERLQKAEALVICTPVWNFGFPAILKGYFDRVWLPGVSFELVNGKVASRLQHIGKLGAVLTYGADPLRAFIAGNPPKKIIKRVIRAQIKPFAPVVFLAHYDMNRSTDETRVRFLAKVKAQMERFMRVLVLYSHPVEESFGGALHRQTVTSLKTAGHEVDDCNLYAEAFDPVLSRHDRVIYHDYPENTEILKPYVERLQKAEALVICTPVWNFGFPAILKGYFDRVWLPGVSFELVNGKVASRLQHIGKLGAVLTYGADPLRAFIAGNPPKKIIKRVIRAQIKPFAPVVFLAHYDMNRSTDETRVRFLAKVKAQMERF

Solvent-accessible surface area (backbone atoms only — not comparable to full-atom values): 19883 Å² total; per-residue (Å²): 91,38,31,32,33,43,33,46,68,56,46,73,86,36,72,69,32,51,50,46,52,42,42,55,51,19,29,43,72,51,64,33,46,74,46,78,43,42,40,53,84,64,62,58,78,25,65,71,43,43,69,55,59,73,35,41,81,42,67,72,67,51,41,64,91,46,41,74,60,42,53,52,59,70,64,22,33,23,42,33,41,34,34,53,41,47,94,70,26,60,43,16,48,54,42,8,44,53,63,59,52,56,27,57,76,49,33,26,40,75,56,94,85,37,84,41,60,56,29,57,68,23,53,38,39,35,35,44,36,38,27,57,49,41,68,67,59,34,53,71,44,62,35,35,56,60,35,38,50,71,41,44,50,30,51,38,26,25,75,84,40,56,67,50,80,43,72,47,56,25,49,82,74,58,46,74,65,58,50,53,52,49,49,52,49,45,33,56,53,30,41,68,103,90,37,30,33,34,45,32,47,68,56,46,74,86,36,72,67,32,52,50,45,53,40,41,55,50,19,30,43,71,52,63,32,46,74,48,79,42,43,40,52,84,65,64,58,78,24,62,69,43,43,66,55,60,74,34,41,80,42,66,70,67,51,40,63,92,45,41,74,61,39,53,51,58,71,63,21,34,24,41,31,40,35,33,51,40,47,93,71,26,59,44,17,48,55,41,8,44,52,66,60,53,56,29,56,77,50,33,27,39,76,56,95,86,36,82,42,62,57,28,58,70,22,53,37,39,35,34,45,35,37,28,57,48,40,68,68,57,34,52,73,42,60,35,36,56,59,35,37,49,72,41,45,51,30,50,38,25,26,74,85,38,56,69,49,80,45,72,47,57,25,50,81,74,58,46,74,64,59,50,52,53,51,49,51,48,46,33,57,52,30,40,68,104

pLDDT: mean 96.3, std 4.63, range [67.31, 98.94]

Organism: NCBI:txid484088

Nearest PDB structures (foldseek):
  4r81-assembly3_C-2  TM=8.566E-01  e=1.198E-14  Methanothermobacter marburgensis str. Marburg
  6qu0-assembly1_B  TM=7.483E-01  e=3.011E-12  Halalkalibacter okhensis
  3p0r-assembly1_A-2  TM=7.608E-01  e=2.921E-11  Bacillus anthracis str. Sterne
  4m0c-assembly1_A  TM=8.013E-01  e=4.926E-10  Bacillus anthracis str. 'Ames Ancestor'
  2z9b-assembly1_A-2  TM=7.510E-01  e=3.408E-10  Escherichia coli

Foldseek 3Di:
DEEEEEAEDQDCPDLLVLLLVLLVVLLVLLVYRYDYDYLNVVVADLDCDPVLVVCQQVPPVSCVVVVVVLVSLQPHQAYEYRAEQDPLHGPSSVNSCCVRNCGDVRQWHQDVNDTDGPQQSHQAYEYAYEELAAPVVCVVVVSVVVCCRVPVVCVSHDPPRYYHYQYHYNPVPDDPVSSVVSSVVSSVVSNVD/DEEEEEAEDQDCPDLLVLLLVLLQVLLVLLPYRYDYDYLNVVVADLDCDPVLVVCQQVPPVSCVVPVVVLVSLQPHQAYEYRAEQDPLHGPSSVNSCCVRNCGDVRQWHQDVNDTDGPQQSHQAYEYAYEELAAPVVCVVVVSVVVCCRVPVVCVSRDPPRYYHYQYHYNPVPDDPVSSVVSSVVSSVVSNVD

InterPro domains:
  IPR003680 Flavodoxin-like fold [PF02525] (1-134)
  IPR029039 Flavoprotein-like superfamily [G3DSA:3.40.50.360] (1-193)
  IPR029039 Flavoprotein-like superfamily [SSF52218] (1-193)
  IPR051545 NAD(P)H dehydrogenase (quinone) [PTHR10204] (1-119)

Radius of gyration: 20.51 Å; Cα contacts (8 Å, |Δi|>4): 748; chains: 2; bounding box: 54×58×39 Å